Protein AF-0000000087531709 (afdb_homodimer)

Foldseek 3Di:
DAEEAEEQLFFAPPGQLVVSLVLLLVLLQLCVQLFHAAYAYEAAPPARTGNHNDRLVSQLVNCVSDPHHAYEYPAACQQLDQLLVLLLSVQVVCQVRPPRYAYEYELDCNDDPVVSCVSNVRDDTDSVCVLVSLLVNLCQQVLNDDPPDPCNPDHRDDDHPHTHQYEYEDAALVSLLSCQVSQHEYEYELLVPVPHQLVNLVSNQVNHDADPNHRHYAYEYEFEEQEDQFLVVQVLQCLQVLVLVLCVVVVHHNHRYDPVRSVPDDADPVSVVVSVVSCSRYYTGYLVRSVVVNVVVCVSNVHDYYHYYYRGNDSVSVSVRSSRNSVSVVRDD/DAEEAEEQLFFAPPGQLVVSLVLLLVLLQLCVQLFHAAYAYEAAPPARTGNHNDRLVSQLVNCVSDPHHAYEYPAACQQLDQLLVLLLSVQVVCQVRPPRYAYEYELDCNDDPVVSCVSNVRDDTDSVCVLVSLLVNLCQQVLNDDPPDPCNPDHRDDDHPHTHQYEYEDAALVSLLSCQVSQHEYEYELLVPVPHQLVNLVSNQVNHDADPNHRHYAYEYEFEEQEDQFLVVQVLQCLQVLVLVLCVVVVHHNHRYDPVRSVPDDADPVSVVVSVVSCSRYYTGYLVRSVVVNVVVCVSNVHDYYHYYYRGNDSVSVSVRSSRNSVSVVRDD

Nearest PDB structures (foldseek):
  8cbb-assembly1_A  TM=7.843E-01  e=2.264E-16  Enhygromyxa salina
  8cbb-assembly1_B  TM=7.988E-01  e=1.491E-15  Enhygromyxa salina
  1luc-assembly1_A  TM=7.601E-01  e=2.455E-15  Vibrio harveyi
  3fgc-assembly2_C  TM=7.951E-01  e=8.525E-14  Vibrio harveyi
  3fgc-assembly1_A  TM=7.631E-01  e=1.007E-13  Vibrio harveyi

Secondary structure (DSSP, 8-state):
-EEEEEE--B-BTT--HHHHHHHHHHHHHHHHHHT-SEEEE----S-SSB--S-HHHHHHHHHHT-SSSEEEEEEEEGGGS-HHHHHHHHHHHHHHSTT-EEEEEE----S-HHHHHHHTTT----GGGHHHHHHHHHHHHHT---TTSTTTT--PSSP-SS-PEEEEEESSHHHHHHHHHTT-EEEE-TTT-SSSHHHHHHHHHHH----SS-SS--EEEEEEEEE-SSHHHHHHHHHHHHHHHHHHHHTS--SBPPHHHHHHSPPPHHHHHHHHHHGGGEEEE-HHHHHHHHHHHHHHHT-SEEEEE---S-HHHHHHHHHHHHHHTT---/-EEEEEE--B-BTT--HHHHHHHHHHHHHHHHHHT-SEEEE----S-SSB--S-HHHHHHHHHHT-SSSEEEEEEEEGGGS-HHHHHHHHHHHHHHSTT-EEEEEE----S-HHHHHHHTTT----GGGHHHHHHHHHHHHHT---TTSTTTT--PSSP-SS-PEEEEEESSHHHHHHHHHTT-EEEEETTT-SSSHHHHHHHHHHH----SS-SS--EEEEEEEEE-SSHHHHHHHHHHHHHHHHHHHHTS--SBPPHHHHHHSPPPHHHHHHHHHHGGGEEEE-HHHHHHHHHHHHHHHT-SEEEEE---S-HHHHHHHHHHHHHHTT---

Radius of gyration: 25.82 Å; Cα contacts (8 Å, |Δi|>4): 1532; chains: 2; bounding box: 52×84×60 Å

Sequence (666 aa):
MKLSVLDQSPIPSGSDAHEALCNTKELAQHAEALGYSRFWVAEHHSTSGLAGTSPEILISHLATCTSRIRVGSGGVLLPQYSPYKVAENFKVLEALFPGRIDLGVGRSPGGGQTIRLALTDGVKKNLIEFPRLLADLQGFIDSNLPSGHPYASIKASPQTTFLPETWVLGLSTRGAKHAARNSAGFTYGHFINPTQGKDAAEAYIQNFLPSERLPSPAVNFCIFVVCAPTQDEADKLALSQDRWLLNVEKGTSTKLPSPDELFQQRLSEDDKKRIRENRARTIVGTPHTVKAKLEKLAEQYQADEALIITNIYDHEARMRSYTLLAEAFNLSSMKLSVLDQSPIPSGSDAHEALCNTKELAQHAEALGYSRFWVAEHHSTSGLAGTSPEILISHLATCTSRIRVGSGGVLLPQYSPYKVAENFKVLEALFPGRIDLGVGRSPGGGQTIRLALTDGVKKNLIEFPRLLADLQGFIDSNLPSGHPYASIKASPQTTFLPETWVLGLSTRGAKHAARNSAGFTYGHFINPTQGKDAAEAYIQNFLPSERLPSPAVNFCIFVVCAPTQDEADKLALSQDRWLLNVEKGTSTKLPSPDELFQQRLSEDDKKRIRENRARTIVGTPHTVKAKLEKLAEQYQADEALIITNIYDHEARMRSYTLLAEAFNLSS

Organism: NCBI:txid342944

Solvent-accessible surface area (backbone atoms only — not comparable to full-atom values): 32560 Å² total; per-residue (Å²): 119,46,45,27,37,42,45,56,29,59,17,34,58,96,59,46,34,40,58,18,48,51,49,42,46,51,47,49,45,50,38,36,63,41,28,34,56,35,44,23,28,22,51,43,56,63,45,86,8,38,33,30,51,43,30,67,36,51,33,31,37,44,50,67,70,43,89,73,49,26,29,21,28,62,28,44,45,49,56,62,54,22,37,47,47,54,33,20,45,45,30,39,50,20,28,77,40,68,78,28,38,37,43,20,30,27,72,56,70,61,55,56,68,66,53,41,27,40,45,41,61,65,48,88,67,58,67,84,45,40,64,59,45,51,50,49,24,51,19,40,65,68,70,61,50,54,86,86,42,91,61,46,88,61,54,54,26,25,72,53,94,47,74,56,50,45,30,28,52,24,74,35,44,69,45,21,38,54,18,9,68,63,39,30,26,34,31,34,38,31,54,79,49,64,82,40,47,44,62,12,37,50,40,18,62,75,49,47,41,67,37,93,90,29,68,61,86,45,40,32,34,34,34,35,43,35,39,28,93,37,54,68,56,9,53,59,50,39,47,24,33,44,50,27,55,51,26,50,74,70,67,52,68,42,31,27,41,39,75,70,55,60,72,68,53,84,73,51,75,65,51,51,51,50,43,58,59,54,42,68,26,40,44,69,13,22,40,70,55,43,50,54,52,51,51,51,50,25,60,57,36,66,26,56,33,40,28,37,28,64,69,44,46,53,61,67,57,44,54,46,20,53,50,44,46,29,59,65,64,64,46,63,101,120,46,44,27,37,41,45,55,29,57,17,33,58,94,60,44,35,40,57,19,49,50,48,43,47,51,48,49,44,49,38,36,64,41,30,36,55,36,43,24,27,22,49,45,57,62,43,86,8,36,33,31,53,41,30,67,36,50,32,31,36,44,50,66,70,44,88,74,48,25,28,21,27,62,28,44,46,49,56,60,55,21,36,46,47,54,31,20,46,48,29,38,49,19,29,76,39,68,77,29,38,38,43,20,30,27,72,56,70,62,54,57,70,66,54,41,26,38,46,40,61,67,48,88,68,57,67,84,46,40,64,60,45,51,51,49,22,52,19,40,66,69,70,60,51,54,85,87,41,91,62,46,88,61,54,54,25,26,73,52,94,48,73,58,49,45,28,30,51,23,74,35,44,68,46,20,37,52,18,9,68,64,39,28,26,35,31,34,36,29,52,79,50,65,80,40,47,44,60,12,36,50,40,17,62,77,50,47,40,67,39,92,92,28,69,60,87,48,39,33,34,32,33,34,43,36,41,27,94,38,53,67,56,9,54,58,50,39,47,24,33,45,50,26,54,52,25,52,74,70,68,51,68,43,31,26,41,40,75,69,55,60,72,70,52,84,72,49,73,65,52,51,51,51,43,57,59,53,43,69,25,40,45,71,14,21,41,68,55,41,51,53,52,52,51,52,49,24,61,58,36,67,26,56,34,40,28,38,29,63,69,43,47,53,61,68,58,43,53,48,19,54,50,45,46,30,59,65,64,64,44,63,101

pLDDT: mean 96.23, std 3.52, range [77.81, 98.94]

Structure (mmCIF, N/CA/C/O backbone):
data_AF-0000000087531709-model_v1
#
loop_
_entity.id
_entity.type
_entity.pdbx_description
1 polymer 'Luciferase family oxidoreductase group 1'
#
loop_
_atom_site.group_PDB
_atom_site.id
_atom_site.type_symbol
_atom_site.label_atom_id
_atom_site.label_alt_id
_atom_site.label_comp_id
_atom_site.label_asym_id
_atom_site.label_entity_id
_atom_site.label_seq_id
_atom_site.pdbx_PDB_ins_code
_atom_site.Cartn_x
_atom_site.Cartn_y
_atom_site.Cartn_z
_atom_site.occupancy
_atom_site.B_iso_or_equiv
_atom_site.auth_seq_id
_atom_site.auth_comp_id
_atom_site.auth_asym_id
_atom_site.auth_atom_id
_atom_site.pdbx_PDB_model_num
ATOM 1 N N . MET A 1 1 ? 20.75 -23.391 -10.016 1 93.81 1 MET A N 1
ATOM 2 C CA . MET A 1 1 ? 19.469 -22.75 -10.266 1 93.81 1 MET A CA 1
ATOM 3 C C . MET A 1 1 ? 18.922 -22.094 -8.992 1 93.81 1 MET A C 1
ATOM 5 O O . MET A 1 1 ? 19.062 -22.656 -7.898 1 93.81 1 MET A O 1
ATOM 9 N N . LYS A 1 2 ? 18.375 -20.906 -9.125 1 97.44 2 LYS A N 1
ATOM 10 C CA . LYS A 1 2 ? 17.781 -20.219 -7.996 1 97.44 2 LYS A CA 1
ATOM 11 C C . LYS A 1 2 ? 16.328 -20.625 -7.801 1 97.44 2 LYS A C 1
ATOM 13 O O . LYS A 1 2 ? 15.648 -21.016 -8.758 1 97.44 2 LYS A O 1
ATOM 18 N N . LEU A 1 3 ? 15.922 -20.594 -6.57 1 98.88 3 LEU A N 1
ATOM 19 C CA . LEU A 1 3 ? 14.516 -20.812 -6.246 1 98.88 3 LEU A CA 1
ATOM 20 C C . LEU A 1 3 ? 13.922 -19.594 -5.547 1 98.88 3 LEU A C 1
ATOM 22 O O . LEU A 1 3 ? 14.594 -18.953 -4.734 1 98.88 3 LEU A O 1
ATOM 26 N N . SER A 1 4 ? 12.75 -19.344 -5.879 1 98.88 4 SER A N 1
ATOM 27 C CA . SER A 1 4 ? 11.961 -18.266 -5.297 1 98.88 4 SER A CA 1
ATOM 28 C C . SER A 1 4 ? 10.531 -18.703 -5.023 1 98.88 4 SER A C 1
ATOM 30 O O . SER A 1 4 ? 10.141 -19.812 -5.383 1 98.88 4 SER A O 1
ATOM 32 N N . VAL A 1 5 ? 9.797 -17.891 -4.316 1 98.94 5 VAL A N 1
ATOM 33 C CA . VAL A 1 5 ? 8.438 -18.25 -3.904 1 98.94 5 VAL A CA 1
ATOM 34 C C . VAL A 1 5 ? 7.449 -17.234 -4.48 1 98.94 5 VAL A C 1
ATOM 36 O O . VAL A 1 5 ? 7.707 -16.031 -4.473 1 98.94 5 VAL A O 1
ATOM 39 N N . LEU A 1 6 ? 6.379 -17.656 -5.043 1 98.88 6 LEU A N 1
ATOM 40 C CA . LEU A 1 6 ? 5.18 -16.859 -5.258 1 98.88 6 LEU A CA 1
ATOM 41 C C . LEU A 1 6 ? 4.043 -17.328 -4.359 1 98.88 6 LEU A C 1
ATOM 43 O O . LEU A 1 6 ? 3.523 -18.438 -4.535 1 98.88 6 LEU A O 1
ATOM 47 N N . ASP A 1 7 ? 3.703 -16.516 -3.443 1 98.88 7 ASP A N 1
ATOM 48 C CA . ASP A 1 7 ? 2.637 -16.859 -2.51 1 98.88 7 ASP A CA 1
ATOM 49 C C . ASP A 1 7 ? 1.35 -16.109 -2.842 1 98.88 7 ASP A C 1
ATOM 51 O O . ASP A 1 7 ? 1.354 -14.883 -2.953 1 98.88 7 ASP A O 1
ATOM 55 N N . GLN A 1 8 ? 0.282 -16.828 -2.924 1 98.19 8 GLN A N 1
ATOM 56 C CA . GLN A 1 8 ? -1.004 -16.219 -3.258 1 98.19 8 GLN A CA 1
ATOM 57 C C . GLN A 1 8 ? -1.849 -16 -2.006 1 98.19 8 GLN A C 1
ATOM 59 O O . GLN A 1 8 ? -3.025 -15.641 -2.1 1 98.19 8 GLN A O 1
ATOM 64 N N . SER A 1 9 ? -1.312 -16.25 -0.839 1 98.44 9 SER A N 1
ATOM 65 C CA . SER A 1 9 ? -1.955 -16.078 0.46 1 98.44 9 SER A CA 1
ATOM 66 C C . SER A 1 9 ? -3.264 -16.844 0.536 1 98.44 9 SER A C 1
ATOM 68 O O . SER A 1 9 ? -4.312 -16.281 0.852 1 98.44 9 SER A O 1
ATOM 70 N N . PRO A 1 10 ? -3.209 -18.156 0.318 1 98.31 10 PRO A N 1
ATOM 71 C CA . PRO A 1 10 ? -4.434 -18.953 0.289 1 98.31 10 PRO A CA 1
ATOM 72 C C . PRO A 1 10 ? -5.059 -19.125 1.671 1 98.31 10 PRO A C 1
ATOM 74 O O . PRO A 1 10 ? -4.34 -19.25 2.666 1 98.31 10 PRO A O 1
ATOM 77 N N . ILE A 1 11 ? -6.34 -19.125 1.705 1 98.19 11 ILE A N 1
ATOM 78 C CA . ILE A 1 11 ? -7.082 -19.328 2.945 1 98.19 11 ILE A CA 1
ATOM 79 C C . ILE A 1 11 ? -7.59 -20.766 3.018 1 98.19 11 ILE A C 1
ATOM 81 O O . ILE A 1 11 ? -8.477 -21.156 2.254 1 98.19 11 ILE A O 1
ATOM 85 N N . PRO A 1 12 ? -7.027 -21.594 3.889 1 97.94 12 PRO A N 1
ATOM 86 C CA . PRO A 1 12 ? -7.578 -22.938 4.07 1 97.94 12 PRO A CA 1
ATOM 87 C C . PRO A 1 12 ? -9 -22.922 4.633 1 97.94 12 PRO A C 1
ATOM 89 O O . PRO A 1 12 ? -9.367 -22 5.363 1 97.94 12 PRO A O 1
ATOM 92 N N . SER A 1 13 ? -9.766 -23.969 4.258 1 96.19 13 SER A N 1
ATOM 93 C CA . SER A 1 13 ? -11.07 -24.125 4.879 1 96.19 13 SER A CA 1
ATOM 94 C C . SER A 1 13 ? -10.969 -24.125 6.398 1 96.19 13 SER A C 1
ATOM 96 O O . SER A 1 13 ? -10.062 -24.734 6.965 1 96.19 13 SER A O 1
ATOM 98 N N . GLY A 1 14 ? -11.891 -23.359 7.023 1 95.56 14 GLY A N 1
ATOM 99 C CA . GLY A 1 14 ? -11.898 -23.281 8.477 1 95.56 14 GLY A CA 1
ATOM 100 C C . GLY A 1 14 ? -11 -22.172 9.016 1 95.56 14 GLY A C 1
ATOM 101 O O . GLY A 1 14 ? -10.961 -21.938 10.227 1 95.56 14 GLY A O 1
ATOM 102 N N . SER A 1 15 ? -10.297 -21.531 8.219 1 96.69 15 SER A N 1
ATOM 103 C CA . SER A 1 15 ? -9.422 -20.422 8.609 1 96.69 15 SER A CA 1
ATOM 104 C C . SER A 1 15 ? -9.906 -19.094 8.031 1 96.69 15 SER A C 1
ATOM 106 O O . SER A 1 15 ? -10.992 -19.031 7.465 1 96.69 15 SER A O 1
ATOM 108 N N . ASP A 1 16 ? -9.164 -17.969 8.281 1 97.19 16 ASP A N 1
ATOM 109 C CA . ASP A 1 16 ? -9.57 -16.656 7.809 1 97.19 16 ASP A CA 1
ATOM 110 C C . ASP A 1 16 ? -8.391 -15.898 7.199 1 97.19 16 ASP A C 1
ATOM 112 O O . ASP A 1 16 ? -7.293 -16.438 7.082 1 97.19 16 ASP A O 1
ATOM 116 N N . ALA A 1 17 ? -8.688 -14.734 6.746 1 97.94 17 ALA A N 1
ATOM 117 C CA . ALA A 1 17 ? -7.691 -13.938 6.027 1 97.94 17 ALA A CA 1
ATOM 118 C C . ALA A 1 17 ? -6.52 -13.578 6.934 1 97.94 17 ALA A C 1
ATOM 120 O O . ALA A 1 17 ? -5.367 -13.547 6.492 1 97.94 17 ALA A O 1
ATOM 121 N N . HIS A 1 18 ? -6.809 -13.25 8.18 1 98.44 18 HIS A N 1
ATOM 122 C CA . HIS A 1 18 ? -5.742 -12.906 9.117 1 98.44 18 HIS A CA 1
ATOM 123 C C . HIS A 1 18 ? -4.75 -14.055 9.266 1 98.44 18 HIS A C 1
ATOM 125 O O . HIS A 1 18 ? -3.539 -13.852 9.156 1 98.44 18 HIS A O 1
ATOM 131 N N . GLU A 1 19 ? -5.258 -15.219 9.492 1 98.31 19 GLU A N 1
ATOM 132 C CA . GLU A 1 19 ? -4.398 -16.391 9.641 1 98.31 19 GLU A CA 1
ATOM 133 C C . GLU A 1 19 ? -3.621 -16.672 8.359 1 98.31 19 GLU A C 1
ATOM 135 O O . GLU A 1 19 ? -2.447 -17.047 8.406 1 98.31 19 GLU A O 1
ATOM 140 N N . ALA A 1 20 ? -4.32 -16.578 7.223 1 98.56 20 ALA A N 1
ATOM 141 C CA . ALA A 1 20 ? -3.662 -16.781 5.941 1 98.56 20 ALA A CA 1
ATOM 142 C C . ALA A 1 20 ? -2.48 -15.836 5.762 1 98.56 20 ALA A C 1
ATOM 144 O O . ALA A 1 20 ? -1.424 -16.234 5.266 1 98.56 20 ALA A O 1
ATOM 145 N N . LEU A 1 21 ? -2.643 -14.594 6.16 1 98.75 21 LEU A N 1
ATOM 146 C CA . LEU A 1 21 ? -1.582 -13.602 6.008 1 98.75 21 LEU A CA 1
ATOM 147 C C . LEU A 1 21 ? -0.462 -13.844 7.012 1 98.75 21 LEU A C 1
ATOM 149 O O . LEU A 1 21 ? 0.709 -13.602 6.715 1 98.75 21 LEU A O 1
ATOM 153 N N . CYS A 1 22 ? -0.786 -14.336 8.195 1 98.69 22 CYS A N 1
ATOM 154 C CA . CYS A 1 22 ? 0.244 -14.789 9.125 1 98.69 22 CYS A CA 1
ATOM 155 C C . CYS A 1 22 ? 1.071 -15.914 8.523 1 98.69 22 CYS A C 1
ATOM 157 O O . CYS A 1 22 ? 2.297 -15.93 8.648 1 98.69 22 CYS A O 1
ATOM 159 N N . ASN A 1 23 ? 0.386 -16.844 7.871 1 98.81 23 ASN A N 1
ATOM 160 C CA . ASN A 1 23 ? 1.083 -17.938 7.195 1 98.81 23 ASN A CA 1
ATOM 161 C C . ASN A 1 23 ? 2.008 -17.422 6.102 1 98.81 23 ASN A C 1
ATOM 163 O O . ASN A 1 23 ? 3.109 -17.938 5.91 1 98.81 23 ASN A O 1
ATOM 167 N N . THR A 1 24 ? 1.552 -16.438 5.371 1 98.94 24 THR A N 1
ATOM 168 C CA . THR A 1 24 ? 2.369 -15.82 4.332 1 98.94 24 THR A CA 1
ATOM 169 C C . THR A 1 24 ? 3.643 -15.227 4.926 1 98.94 24 THR A C 1
ATOM 171 O O . THR A 1 24 ? 4.734 -15.422 4.387 1 98.94 24 THR A O 1
ATOM 174 N N . LYS A 1 25 ? 3.475 -14.484 6.008 1 98.94 25 LYS A N 1
ATOM 175 C CA . LYS A 1 25 ? 4.625 -13.922 6.707 1 98.94 25 LYS A CA 1
ATOM 176 C C . LYS A 1 25 ? 5.594 -15.016 7.148 1 98.94 25 LYS A C 1
ATOM 178 O O . LYS A 1 25 ? 6.801 -14.906 6.93 1 98.94 25 LYS A O 1
ATOM 183 N N . GLU A 1 26 ? 5.074 -16.031 7.762 1 98.94 26 GLU A N 1
ATOM 184 C CA . GLU A 1 26 ? 5.898 -17.141 8.227 1 98.94 26 GLU A CA 1
ATOM 185 C C . GLU A 1 26 ? 6.645 -17.797 7.066 1 98.94 26 GLU A C 1
ATOM 187 O O . GLU A 1 26 ? 7.824 -18.141 7.195 1 98.94 26 GLU A O 1
ATOM 192 N N . LEU A 1 27 ? 5.945 -17.969 5.98 1 98.94 27 LEU A N 1
ATOM 193 C CA . LEU A 1 27 ? 6.566 -18.578 4.809 1 98.94 27 LEU A CA 1
ATOM 194 C C . LEU A 1 27 ? 7.684 -17.703 4.27 1 98.94 27 LEU A C 1
ATOM 196 O O . LEU A 1 27 ? 8.719 -18.203 3.816 1 98.94 27 LEU A O 1
ATOM 200 N N . ALA A 1 28 ? 7.477 -16.406 4.254 1 98.94 28 ALA A N 1
ATOM 201 C CA . ALA A 1 28 ? 8.508 -15.484 3.787 1 98.94 28 ALA A CA 1
ATOM 202 C C . ALA A 1 28 ? 9.766 -15.594 4.645 1 98.94 28 ALA A C 1
ATOM 204 O O . ALA A 1 28 ? 10.883 -15.656 4.117 1 98.94 28 ALA A O 1
ATOM 205 N N . GLN A 1 29 ? 9.578 -15.57 5.945 1 98.88 29 GLN A N 1
ATOM 206 C CA . GLN A 1 29 ? 10.703 -15.695 6.863 1 98.88 29 GLN A CA 1
ATOM 207 C C . GLN A 1 29 ? 11.406 -17.047 6.703 1 98.88 29 GLN A C 1
ATOM 209 O O . GLN A 1 29 ? 12.633 -17.109 6.73 1 98.88 29 GLN A O 1
ATOM 214 N N . HIS A 1 30 ? 10.578 -18.094 6.555 1 98.88 30 HIS A N 1
ATOM 215 C CA . HIS A 1 30 ? 11.102 -19.438 6.34 1 98.88 30 HIS A CA 1
ATOM 216 C C . HIS A 1 30 ? 11.922 -19.5 5.055 1 98.88 30 HIS A C 1
ATOM 218 O O . HIS A 1 30 ? 13.031 -20.047 5.047 1 98.88 30 HIS A O 1
ATOM 224 N N . ALA A 1 31 ? 11.367 -18.969 3.982 1 98.88 31 ALA A N 1
ATOM 225 C CA . ALA A 1 31 ? 12.047 -18.953 2.689 1 98.88 31 ALA A CA 1
ATOM 226 C C . ALA A 1 31 ? 13.375 -18.203 2.775 1 98.88 31 ALA A C 1
ATOM 228 O O . ALA A 1 31 ? 14.383 -18.641 2.227 1 98.88 31 ALA A O 1
ATOM 229 N N . GLU A 1 32 ? 13.375 -17.062 3.447 1 98.75 32 GLU A N 1
ATOM 230 C CA . GLU A 1 32 ? 14.617 -16.312 3.631 1 98.75 32 GLU A CA 1
ATOM 231 C C . GLU A 1 32 ? 15.664 -17.141 4.359 1 98.75 32 GLU A C 1
ATOM 233 O O . GLU A 1 32 ? 16.828 -17.188 3.949 1 98.75 32 GLU A O 1
ATOM 238 N N . ALA A 1 33 ? 15.242 -17.75 5.434 1 98.62 33 ALA A N 1
ATOM 239 C CA . ALA A 1 33 ? 16.156 -18.562 6.242 1 98.62 33 ALA A CA 1
ATOM 240 C C . ALA A 1 33 ? 16.75 -19.703 5.43 1 98.62 33 ALA A C 1
ATOM 242 O O . ALA A 1 33 ? 17.891 -20.109 5.664 1 98.62 33 ALA A O 1
ATOM 243 N N . LEU A 1 34 ? 15.977 -20.219 4.461 1 98.69 34 LEU A N 1
ATOM 244 C CA . LEU A 1 34 ? 16.391 -21.359 3.666 1 98.69 34 LEU A CA 1
ATOM 245 C C . LEU A 1 34 ? 17.281 -20.922 2.5 1 98.69 34 LEU A C 1
ATOM 247 O O . LEU A 1 34 ? 17.906 -21.766 1.855 1 98.69 34 LEU A O 1
ATOM 251 N N . GLY A 1 35 ? 17.281 -19.625 2.166 1 98.56 35 GLY A N 1
ATOM 252 C CA . GLY A 1 35 ? 18.172 -19.141 1.118 1 98.56 35 GLY A CA 1
ATOM 253 C C . GLY A 1 35 ? 17.453 -18.922 -0.206 1 98.56 35 GLY A C 1
ATOM 254 O O . GLY A 1 35 ? 18.094 -18.844 -1.255 1 98.56 35 GLY A O 1
ATOM 255 N N . TYR A 1 36 ? 16.141 -18.875 -0.202 1 98.81 36 TYR A N 1
ATOM 256 C CA . TYR A 1 36 ? 15.414 -18.531 -1.415 1 98.81 36 TYR A CA 1
ATOM 257 C C . TYR A 1 36 ? 15.758 -17.125 -1.876 1 98.81 36 TYR A C 1
ATOM 259 O O . TYR A 1 36 ? 16.109 -16.266 -1.062 1 98.81 36 TYR A O 1
ATOM 267 N N . SER A 1 37 ? 15.609 -16.875 -3.16 1 98.38 37 SER A N 1
ATOM 268 C CA . SER A 1 37 ? 16.141 -15.641 -3.758 1 98.38 37 SER A CA 1
ATOM 269 C C . SER A 1 37 ? 15.125 -14.508 -3.652 1 98.38 37 SER A C 1
ATOM 271 O O . SER A 1 37 ? 15.5 -13.352 -3.449 1 98.38 37 SER A O 1
ATOM 273 N N . ARG A 1 38 ? 13.852 -14.82 -3.912 1 98.62 38 ARG A N 1
ATOM 274 C CA . ARG A 1 38 ? 12.789 -13.82 -3.893 1 98.62 38 ARG A CA 1
ATOM 275 C C . ARG A 1 38 ? 11.508 -14.398 -3.307 1 98.62 38 ARG A C 1
ATOM 277 O O . ARG A 1 38 ? 11.305 -15.609 -3.324 1 98.62 38 ARG A O 1
ATOM 284 N N . PHE A 1 39 ? 10.734 -13.539 -2.762 1 98.94 39 PHE A N 1
ATOM 285 C CA . PHE A 1 39 ? 9.398 -13.836 -2.275 1 98.94 39 PHE A CA 1
ATOM 286 C C . PHE A 1 39 ? 8.375 -12.867 -2.859 1 98.94 39 PHE A C 1
ATOM 288 O O . PHE A 1 39 ? 8.328 -11.695 -2.459 1 98.94 39 PHE A O 1
ATOM 295 N N . TRP A 1 40 ? 7.543 -13.383 -3.762 1 98.94 40 TRP A N 1
ATOM 296 C CA . TRP A 1 40 ? 6.547 -12.555 -4.43 1 98.94 40 TRP A CA 1
ATOM 297 C C . TRP A 1 40 ? 5.145 -12.859 -3.916 1 98.94 40 TRP A C 1
ATOM 299 O O . TRP A 1 40 ? 4.879 -13.977 -3.449 1 98.94 40 TRP A O 1
ATOM 309 N N . VAL A 1 41 ? 4.289 -11.844 -3.957 1 98.88 41 VAL A N 1
ATOM 310 C CA . VAL A 1 41 ? 2.887 -12.016 -3.598 1 98.88 41 VAL A CA 1
ATOM 311 C C . VAL A 1 41 ? 1.998 -11.602 -4.766 1 98.88 41 VAL A C 1
ATOM 313 O O . VAL A 1 41 ? 2.395 -10.773 -5.59 1 98.88 41 VAL A O 1
ATOM 316 N N . ALA A 1 42 ? 0.815 -12.18 -4.789 1 97.62 42 ALA A N 1
ATOM 317 C CA . ALA A 1 42 ? -0.08 -12.031 -5.934 1 97.62 42 ALA A CA 1
ATOM 318 C C . ALA A 1 42 ? -1.211 -11.055 -5.617 1 97.62 42 ALA A C 1
ATOM 320 O O . ALA A 1 42 ? -1.298 -10.531 -4.5 1 97.62 42 ALA A O 1
ATOM 321 N N . GLU A 1 43 ? -1.982 -10.758 -6.625 1 97.56 43 GLU A N 1
ATOM 322 C CA . GLU A 1 43 ? -3.154 -9.891 -6.539 1 97.56 43 GLU A CA 1
ATOM 323 C C . GLU A 1 43 ? -4.406 -10.602 -7.051 1 97.56 43 GLU A C 1
ATOM 325 O O . GLU A 1 43 ? -4.492 -10.945 -8.234 1 97.56 43 GLU A O 1
ATOM 330 N N . HIS A 1 44 ? -5.363 -10.82 -6.16 1 95.88 44 HIS A N 1
ATOM 331 C CA . HIS A 1 44 ? -6.641 -11.422 -6.52 1 95.88 44 HIS A CA 1
ATOM 332 C C . HIS A 1 44 ? -7.805 -10.664 -5.891 1 95.88 44 HIS A C 1
ATOM 334 O O . HIS A 1 44 ? -7.746 -10.289 -4.715 1 95.88 44 HIS A O 1
ATOM 340 N N . HIS A 1 45 ? -8.828 -10.469 -6.656 1 95.44 45 HIS A N 1
ATOM 341 C CA . HIS A 1 45 ? -9.961 -9.672 -6.195 1 95.44 45 HIS A CA 1
ATOM 342 C C . HIS A 1 45 ? -11.227 -10.516 -6.109 1 95.44 45 HIS A C 1
ATOM 344 O O . HIS A 1 45 ? -11.406 -11.461 -6.883 1 95.44 45 HIS A O 1
ATOM 350 N N . SER A 1 46 ? -12.078 -10.086 -5.125 1 91.25 46 SER A N 1
ATOM 351 C CA . SER A 1 46 ? -13.422 -10.625 -4.961 1 91.25 46 SER A CA 1
ATOM 352 C C . SER A 1 46 ? -13.414 -12.148 -4.957 1 91.25 46 SER A C 1
ATOM 354 O O . SER A 1 46 ? -14.203 -12.789 -5.66 1 91.25 46 SER A O 1
ATOM 356 N N . THR A 1 47 ? -12.461 -12.75 -4.297 1 88.81 47 THR A N 1
ATOM 357 C CA . THR A 1 47 ? -12.406 -14.195 -4.07 1 88.81 47 THR A CA 1
ATOM 358 C C . THR A 1 47 ? -12.43 -14.508 -2.574 1 88.81 47 THR A C 1
ATOM 360 O O . THR A 1 47 ? -11.969 -13.703 -1.762 1 88.81 47 THR A O 1
ATOM 363 N N . SER A 1 48 ? -12.93 -15.602 -2.256 1 88.31 48 SER A N 1
ATOM 364 C CA . SER A 1 48 ? -13.07 -15.945 -0.846 1 88.31 48 SER A CA 1
ATOM 365 C C . SER A 1 48 ? -11.859 -16.719 -0.337 1 88.31 48 SER A C 1
ATOM 367 O O . SER A 1 48 ? -11.656 -16.828 0.873 1 88.31 48 SER A O 1
ATOM 369 N N . GLY A 1 49 ? -11.078 -17.188 -1.239 1 94.69 49 GLY A N 1
ATOM 370 C CA . GLY A 1 49 ? -10.055 -18.141 -0.803 1 94.69 49 GLY A CA 1
ATOM 371 C C . GLY A 1 49 ? -8.648 -17.578 -0.895 1 94.69 49 GLY A C 1
ATOM 372 O O . GLY A 1 49 ? -7.684 -18.266 -0.554 1 94.69 49 GLY A O 1
ATOM 373 N N . LEU A 1 50 ? -8.406 -16.391 -1.384 1 96.25 50 LEU A N 1
ATOM 374 C CA . LEU A 1 50 ? -7.109 -15.742 -1.448 1 96.25 50 LEU A CA 1
ATOM 375 C C . LEU A 1 50 ? -7.152 -14.383 -0.758 1 96.25 50 LEU A C 1
ATOM 377 O O . LEU A 1 50 ? -7.969 -13.523 -1.111 1 96.25 50 LEU A O 1
ATOM 381 N N . ALA A 1 51 ? 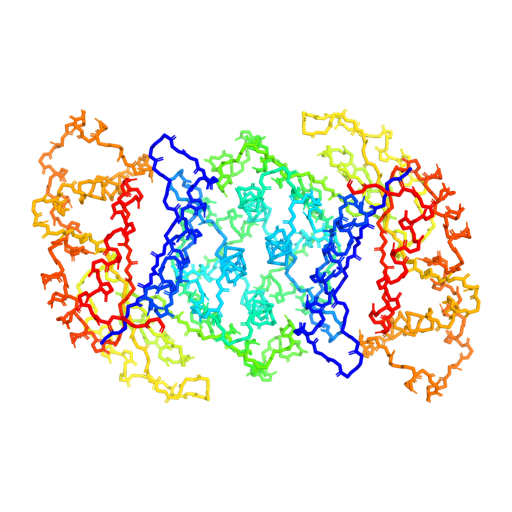-6.281 -14.133 0.133 1 97 51 ALA A N 1
ATOM 382 C CA . ALA A 1 51 ? -6.387 -13 1.052 1 97 51 ALA A CA 1
ATOM 383 C C . ALA A 1 51 ? -5.699 -11.758 0.478 1 97 51 ALA A C 1
ATOM 385 O O . ALA A 1 51 ? -5.898 -10.648 0.973 1 97 51 ALA A O 1
ATOM 386 N N . GLY A 1 52 ? -4.922 -11.984 -0.555 1 96.94 52 GLY A N 1
ATOM 387 C CA . GLY A 1 52 ? -4.086 -10.891 -1.029 1 96.94 52 GLY A CA 1
ATOM 388 C C . GLY A 1 52 ? -4.695 -10.141 -2.197 1 96.94 52 GLY A C 1
ATOM 389 O O . GLY A 1 52 ? -4.621 -10.586 -3.342 1 96.94 52 GLY A O 1
ATOM 390 N N . THR A 1 53 ? -5.238 -8.906 -1.954 1 97.56 53 THR A N 1
ATOM 391 C CA . THR A 1 53 ? -5.777 -8.062 -3.016 1 97.56 53 THR A CA 1
ATOM 392 C C . THR A 1 53 ? -4.828 -6.91 -3.332 1 97.56 53 THR A C 1
ATOM 394 O O . THR A 1 53 ? -4.98 -6.238 -4.352 1 97.56 53 THR A O 1
ATOM 397 N N . SER A 1 54 ? -3.875 -6.668 -2.461 1 98.25 54 SER A N 1
ATOM 398 C CA . SER A 1 54 ? -2.998 -5.504 -2.541 1 98.25 54 SER A CA 1
ATOM 399 C C . SER A 1 54 ? -1.538 -5.898 -2.34 1 98.25 54 SER A C 1
ATOM 401 O O . SER A 1 54 ? -0.982 -5.711 -1.255 1 98.25 54 SER A O 1
ATOM 403 N N . PRO A 1 55 ? -0.861 -6.297 -3.359 1 98.56 55 PRO A N 1
ATOM 404 C CA . PRO A 1 55 ? 0.51 -6.789 -3.203 1 98.56 55 PRO A CA 1
ATOM 405 C C . PRO A 1 55 ? 1.449 -5.742 -2.611 1 98.56 55 PRO A C 1
ATOM 407 O O . PRO A 1 55 ? 2.346 -6.078 -1.834 1 98.56 55 PRO A O 1
ATOM 410 N N . GLU A 1 56 ? 1.26 -4.414 -2.977 1 98.69 56 GLU A N 1
ATOM 411 C CA . GLU A 1 56 ? 2.156 -3.373 -2.482 1 98.69 56 GLU A CA 1
ATOM 412 C C . GLU A 1 56 ? 2.125 -3.295 -0.959 1 98.69 56 GLU A C 1
ATOM 414 O O . GLU A 1 56 ? 3.158 -3.094 -0.321 1 98.69 56 GLU A O 1
ATOM 419 N N . ILE A 1 57 ? 0.942 -3.459 -0.388 1 98.88 57 ILE A N 1
ATOM 420 C CA . ILE A 1 57 ? 0.77 -3.42 1.061 1 98.88 57 ILE A CA 1
ATOM 421 C C . ILE A 1 57 ? 1.428 -4.645 1.692 1 98.88 57 ILE A C 1
ATOM 423 O O . ILE A 1 57 ? 2.123 -4.531 2.703 1 98.88 57 ILE A O 1
ATOM 427 N N . LEU A 1 58 ? 1.271 -5.809 1.1 1 98.94 58 LEU A N 1
ATOM 428 C CA . LEU A 1 58 ? 1.866 -7.039 1.612 1 98.94 58 LEU A CA 1
ATOM 429 C C . LEU A 1 58 ? 3.387 -6.996 1.495 1 98.94 58 LEU A C 1
ATOM 431 O O . LEU A 1 58 ? 4.094 -7.461 2.393 1 98.94 58 LEU A O 1
ATOM 435 N N . ILE A 1 59 ? 3.873 -6.492 0.365 1 98.94 59 ILE A N 1
ATOM 436 C CA . ILE A 1 59 ? 5.312 -6.355 0.177 1 98.94 59 ILE A CA 1
ATOM 437 C C . ILE A 1 59 ? 5.906 -5.527 1.317 1 98.94 59 ILE A C 1
ATOM 439 O O . ILE A 1 59 ? 6.93 -5.902 1.893 1 98.94 59 ILE A O 1
ATOM 443 N N . SER A 1 60 ? 5.258 -4.383 1.619 1 98.94 60 SER A N 1
ATOM 444 C CA . SER A 1 60 ? 5.734 -3.525 2.699 1 98.94 60 SER A CA 1
ATOM 445 C C . SER A 1 60 ? 5.824 -4.293 4.016 1 98.94 60 SER A C 1
ATOM 447 O O . SER A 1 60 ? 6.832 -4.211 4.719 1 98.94 60 SER A O 1
ATOM 449 N N . HIS A 1 61 ? 4.805 -5.066 4.371 1 98.94 61 HIS A N 1
ATOM 450 C CA . HIS A 1 61 ? 4.762 -5.863 5.59 1 98.94 61 HIS A CA 1
ATOM 451 C C . HIS A 1 61 ? 5.855 -6.93 5.59 1 98.94 61 HIS A C 1
ATOM 453 O O . HIS A 1 61 ? 6.609 -7.047 6.559 1 98.94 61 HIS A O 1
ATOM 459 N N . LEU A 1 62 ? 5.961 -7.641 4.492 1 98.94 62 LEU A N 1
ATOM 460 C CA . LEU A 1 62 ? 6.875 -8.773 4.406 1 98.94 62 LEU A CA 1
ATOM 461 C C . LEU A 1 62 ? 8.32 -8.305 4.367 1 98.94 62 LEU A C 1
ATOM 463 O O . LEU A 1 62 ? 9.195 -8.922 4.98 1 98.94 62 LEU A O 1
ATOM 467 N N . ALA A 1 63 ? 8.57 -7.23 3.617 1 98.94 63 ALA A N 1
ATOM 468 C CA . ALA A 1 63 ? 9.93 -6.684 3.58 1 98.94 63 ALA A CA 1
ATOM 469 C C . ALA A 1 63 ? 10.344 -6.168 4.953 1 98.94 63 ALA A C 1
ATOM 471 O O . ALA A 1 63 ? 11.531 -6.219 5.309 1 98.94 63 ALA A O 1
ATOM 472 N N . THR A 1 64 ? 9.383 -5.629 5.727 1 98.88 64 THR A N 1
ATOM 473 C CA . THR A 1 64 ? 9.656 -5.199 7.094 1 98.88 64 THR A CA 1
ATOM 474 C C . THR A 1 64 ? 10.016 -6.395 7.973 1 98.88 64 THR A C 1
ATOM 476 O O . THR A 1 64 ? 10.852 -6.277 8.875 1 98.88 64 THR A O 1
ATOM 479 N N . CYS A 1 65 ? 9.43 -7.57 7.711 1 98.81 65 CYS A N 1
ATOM 480 C CA . CYS A 1 65 ? 9.57 -8.758 8.555 1 98.81 65 CYS A CA 1
ATOM 481 C C . CYS A 1 65 ? 10.758 -9.602 8.117 1 98.81 65 CYS A C 1
ATOM 483 O O . CYS A 1 65 ? 11.023 -10.656 8.695 1 98.81 65 CYS A O 1
ATOM 485 N N . THR A 1 66 ? 11.414 -9.242 7.031 1 98.75 66 THR A N 1
ATOM 486 C CA . THR A 1 66 ? 12.594 -9.93 6.516 1 98.75 66 THR A CA 1
ATOM 487 C C . THR A 1 66 ? 13.758 -8.961 6.348 1 98.75 66 THR A C 1
ATOM 489 O O . THR A 1 66 ? 13.594 -7.75 6.539 1 98.75 66 THR A O 1
ATOM 492 N N . SER A 1 67 ? 14.945 -9.461 5.98 1 97.56 67 SER A N 1
ATOM 493 C CA . SER A 1 67 ? 16.109 -8.57 6.02 1 97.56 67 SER A CA 1
ATOM 494 C C . SER A 1 67 ? 16.922 -8.664 4.734 1 97.56 67 SER A C 1
ATOM 496 O O . SER A 1 67 ? 17.656 -7.742 4.391 1 97.56 67 SER A O 1
ATOM 498 N N . ARG A 1 68 ? 16.812 -9.781 3.984 1 97.19 68 ARG A N 1
ATOM 499 C CA . ARG A 1 68 ? 17.734 -9.992 2.875 1 97.19 68 ARG A CA 1
ATOM 500 C C . ARG A 1 68 ? 16.984 -10.398 1.609 1 97.19 68 ARG A C 1
ATOM 502 O O . ARG A 1 68 ? 17.344 -9.969 0.509 1 97.19 68 ARG A O 1
ATOM 509 N N . ILE A 1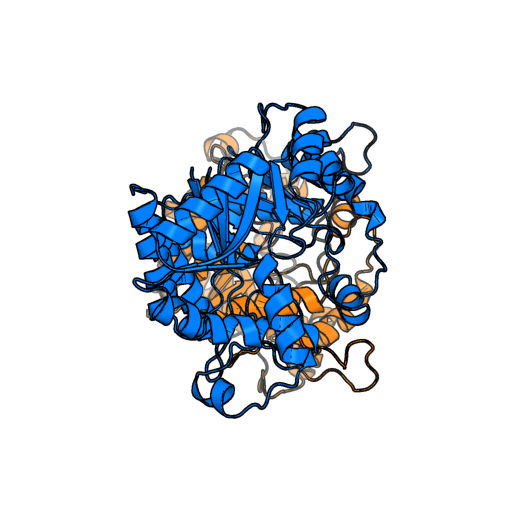 69 ? 16 -11.25 1.734 1 98.62 69 ILE A N 1
ATOM 510 C CA . ILE A 1 69 ? 15.281 -11.789 0.587 1 98.62 69 ILE A CA 1
ATOM 511 C C . ILE A 1 69 ? 14.625 -10.656 -0.196 1 98.62 69 ILE A C 1
ATOM 513 O O . ILE A 1 69 ? 14.109 -9.703 0.394 1 98.62 69 ILE A O 1
ATOM 517 N N . ARG A 1 70 ? 14.719 -10.656 -1.516 1 98.62 70 ARG A N 1
ATOM 518 C CA . ARG A 1 70 ? 13.977 -9.688 -2.318 1 98.62 70 ARG A CA 1
ATOM 519 C C . ARG A 1 70 ? 12.477 -9.953 -2.24 1 98.62 70 ARG A C 1
ATOM 521 O O . ARG A 1 70 ? 12.047 -11.102 -2.244 1 98.62 70 ARG A O 1
ATOM 528 N N . VAL A 1 71 ? 11.727 -8.953 -2.084 1 98.94 71 VAL A N 1
ATOM 529 C CA . VAL A 1 71 ? 10.273 -9.07 -1.976 1 98.94 71 VAL A CA 1
ATOM 530 C C . VAL A 1 71 ? 9.609 -8.305 -3.117 1 98.94 71 VAL A C 1
ATOM 532 O O . VAL A 1 71 ? 10.062 -7.227 -3.502 1 98.94 71 VAL A O 1
ATOM 535 N N . GLY A 1 72 ? 8.562 -8.883 -3.711 1 98.81 72 GLY A N 1
ATOM 536 C CA . GLY A 1 72 ? 7.969 -8.211 -4.852 1 98.81 72 GLY A CA 1
ATOM 537 C C . GLY A 1 72 ? 6.574 -8.703 -5.18 1 98.81 72 GLY A C 1
ATOM 538 O O . GLY A 1 72 ? 5.953 -9.398 -4.371 1 98.81 72 GLY A O 1
ATOM 539 N N . SER A 1 73 ? 6.062 -8.172 -6.258 1 98.81 73 SER A N 1
ATOM 540 C CA . SER A 1 73 ? 4.742 -8.562 -6.754 1 98.81 73 SER A CA 1
ATOM 541 C C . SER A 1 73 ? 4.852 -9.547 -7.91 1 98.81 73 SER A C 1
ATOM 543 O O . SER A 1 73 ? 5.758 -9.438 -8.742 1 98.81 73 SER A O 1
ATOM 545 N N . GLY A 1 74 ? 4.043 -10.484 -7.965 1 97.12 74 GLY A N 1
ATOM 546 C CA . GLY A 1 74 ? 3.848 -11.414 -9.062 1 97.12 74 GLY A CA 1
ATOM 547 C C . GLY A 1 74 ? 2.387 -11.719 -9.344 1 97.12 74 GLY A C 1
ATOM 548 O O . GLY A 1 74 ? 1.908 -12.82 -9.062 1 97.12 74 GLY A O 1
ATOM 549 N N . GLY A 1 75 ? 1.433 -10.57 -9.82 1 94.38 75 GLY A N 1
ATOM 550 C CA . GLY A 1 75 ? 1.889 -9.242 -10.188 1 94.38 75 GLY A CA 1
ATOM 551 C C . GLY A 1 75 ? 0.825 -8.18 -10.008 1 94.38 75 GLY A C 1
ATOM 552 O O . GLY A 1 75 ? -0.349 -8.492 -9.797 1 94.38 75 GLY A O 1
ATOM 553 N N . VAL A 1 76 ? 1.244 -7.02 -9.992 1 98.12 76 VAL A N 1
ATOM 554 C CA . VAL A 1 76 ? 0.315 -5.902 -10.117 1 98.12 76 VAL A CA 1
ATOM 555 C C . VAL A 1 76 ? -0.438 -6 -11.445 1 98.12 76 VAL A C 1
ATOM 557 O O . VAL A 1 76 ? 0.169 -6.223 -12.492 1 98.12 76 VAL A O 1
ATOM 560 N N . LEU A 1 77 ? -1.745 -5.922 -11.422 1 97.44 77 LEU A N 1
ATOM 561 C CA . LEU A 1 77 ? -2.566 -5.961 -12.625 1 97.44 77 LEU A CA 1
ATOM 562 C C . LEU A 1 77 ? -2.572 -4.602 -13.32 1 97.44 77 LEU A C 1
ATOM 564 O O . LEU A 1 77 ? -3.588 -3.904 -13.32 1 97.44 77 LEU A O 1
ATOM 568 N N . LEU A 1 78 ? -1.556 -4.312 -14.047 1 97.31 78 LEU A N 1
ATOM 569 C CA . LEU A 1 78 ? -1.173 -2.984 -14.516 1 97.31 78 LEU A CA 1
ATOM 570 C C . LEU A 1 78 ? -2.301 -2.344 -15.32 1 97.31 78 LEU A C 1
ATOM 572 O O . LEU A 1 78 ? -2.551 -1.143 -15.195 1 97.31 78 LEU A O 1
ATOM 576 N N . PRO A 1 79 ? -3.119 -3.078 -16.078 1 96 79 PRO A N 1
ATOM 577 C CA . PRO A 1 79 ? -4.16 -2.443 -16.906 1 96 79 PRO A CA 1
ATOM 578 C C . PRO A 1 79 ? -5.242 -1.775 -16.062 1 96 79 PRO A C 1
ATOM 580 O O . PRO A 1 79 ? -6.027 -0.975 -16.578 1 96 79 PRO A O 1
ATOM 583 N N . GLN A 1 80 ? -5.297 -2.152 -14.812 1 95.94 80 GLN A N 1
ATOM 584 C CA . GLN A 1 80 ? -6.34 -1.589 -13.961 1 95.94 80 GLN A CA 1
ATOM 585 C C . GLN A 1 80 ? -5.859 -0.305 -13.289 1 95.94 80 GLN A C 1
ATOM 587 O O . GLN A 1 80 ? -6.645 0.385 -12.633 1 95.94 80 GLN A O 1
ATOM 592 N N . TYR A 1 81 ? -4.609 0.069 -13.492 1 97.12 81 TYR A N 1
ATOM 593 C CA . TYR A 1 81 ? -4.062 1.115 -12.633 1 97.12 81 TYR A CA 1
ATOM 594 C C . TYR A 1 81 ? -3.334 2.17 -13.461 1 97.12 81 TYR A C 1
ATOM 596 O O . TYR A 1 81 ? -3.156 2.01 -14.672 1 97.12 81 TYR A O 1
ATOM 604 N N . SER A 1 82 ? -3 3.311 -12.773 1 97.62 82 SER A N 1
ATOM 605 C CA . SER A 1 82 ? -2.146 4.363 -13.32 1 97.62 82 SER A CA 1
ATOM 606 C C . SER A 1 82 ? -0.674 3.977 -13.242 1 97.62 82 SER A C 1
ATOM 608 O O . SER A 1 82 ? -0.163 3.666 -12.164 1 97.62 82 SER A O 1
ATOM 610 N N . PRO A 1 83 ? 0.017 4.012 -14.43 1 98.12 83 PRO A N 1
ATOM 611 C CA . PRO A 1 83 ? 1.454 3.736 -14.359 1 98.12 83 PRO A CA 1
ATOM 612 C C . PRO A 1 83 ? 2.195 4.68 -13.414 1 98.12 83 PRO A C 1
ATOM 614 O O . PRO A 1 83 ? 3.164 4.273 -12.766 1 98.12 83 PRO A O 1
ATOM 617 N N . TYR A 1 84 ? 1.715 5.91 -13.344 1 98.38 84 TYR A N 1
ATOM 618 C CA . TYR A 1 84 ? 2.32 6.902 -12.461 1 98.38 84 TYR A CA 1
ATOM 619 C C . TYR A 1 84 ? 2.197 6.48 -11 1 98.38 84 TYR A C 1
ATOM 621 O O . TYR A 1 84 ? 3.182 6.492 -10.258 1 98.38 84 TYR A O 1
ATOM 629 N N . LYS A 1 85 ? 1.038 6.102 -10.562 1 98.44 85 LYS A N 1
ATOM 630 C CA . LYS A 1 85 ? 0.815 5.723 -9.172 1 98.44 85 LYS A CA 1
ATOM 631 C C . LYS A 1 85 ? 1.527 4.418 -8.836 1 98.44 85 LYS A C 1
ATOM 633 O O . LYS A 1 85 ? 2.078 4.266 -7.742 1 98.44 85 LYS A O 1
ATOM 638 N N . VAL A 1 86 ? 1.538 3.482 -9.797 1 98.69 86 VAL A N 1
ATOM 639 C CA . VAL A 1 86 ? 2.271 2.24 -9.57 1 98.69 86 VAL A CA 1
ATOM 640 C C . VAL A 1 86 ? 3.754 2.547 -9.367 1 98.69 86 VAL A C 1
ATOM 642 O O . VAL A 1 86 ? 4.387 1.998 -8.461 1 98.69 86 VAL A O 1
ATOM 645 N N . ALA A 1 87 ? 4.289 3.43 -10.18 1 98.31 87 ALA A N 1
ATOM 646 C CA . ALA A 1 87 ? 5.688 3.826 -10.031 1 98.31 87 ALA A CA 1
ATOM 647 C C . ALA A 1 87 ? 5.945 4.418 -8.648 1 98.31 87 ALA A C 1
ATOM 649 O O . ALA A 1 87 ? 6.918 4.055 -7.984 1 98.31 87 ALA A O 1
ATOM 650 N N . GLU A 1 88 ? 5.098 5.27 -8.188 1 98.44 88 GLU A N 1
ATOM 651 C CA . GLU A 1 88 ? 5.281 5.902 -6.887 1 98.44 88 GLU A CA 1
ATOM 652 C C . GLU A 1 88 ? 5.211 4.871 -5.762 1 98.44 88 GLU A C 1
ATOM 654 O O . GLU A 1 88 ? 5.988 4.938 -4.805 1 98.44 88 GLU A O 1
ATOM 659 N N . ASN A 1 89 ? 4.277 3.961 -5.902 1 98.75 89 ASN A N 1
ATOM 660 C CA . ASN A 1 89 ? 4.172 2.906 -4.898 1 98.75 89 ASN A CA 1
ATOM 661 C C . ASN A 1 89 ? 5.492 2.162 -4.727 1 98.75 89 ASN A C 1
ATOM 663 O O . ASN A 1 89 ? 5.965 1.978 -3.604 1 98.75 89 ASN A O 1
ATOM 667 N N . PHE A 1 90 ? 6.066 1.829 -5.77 1 98.62 90 PHE A N 1
ATOM 668 C CA . PHE A 1 90 ? 7.25 0.981 -5.688 1 98.62 90 PHE A CA 1
ATOM 66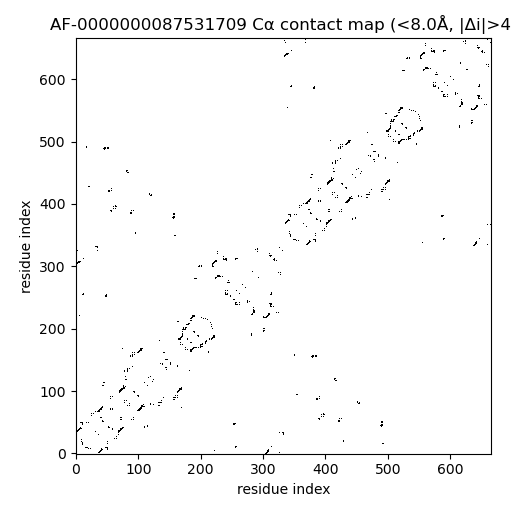9 C C . PHE A 1 90 ? 8.492 1.814 -5.41 1 98.62 90 PHE A C 1
ATOM 671 O O . PHE A 1 90 ? 9.5 1.293 -4.926 1 98.62 90 PHE A O 1
ATOM 678 N N . LYS A 1 91 ? 8.445 3.084 -5.703 1 98 91 LYS A N 1
ATOM 679 C CA . LYS A 1 91 ? 9.531 3.961 -5.277 1 98 91 LYS A CA 1
ATOM 680 C C . LYS A 1 91 ? 9.508 4.172 -3.766 1 98 91 LYS A C 1
ATOM 682 O O . LYS A 1 91 ? 10.555 4.27 -3.129 1 98 91 LYS A O 1
ATOM 687 N N . VAL A 1 92 ? 8.32 4.289 -3.189 1 98.69 92 VAL A N 1
ATOM 688 C CA . VAL A 1 92 ? 8.219 4.344 -1.734 1 98.69 92 VAL A CA 1
ATOM 689 C C . VAL A 1 92 ? 8.773 3.053 -1.132 1 98.69 92 VAL A C 1
ATOM 691 O O . VAL A 1 92 ? 9.531 3.088 -0.158 1 98.69 92 VAL A O 1
ATOM 694 N N . LEU A 1 93 ? 8.391 1.896 -1.703 1 98.88 93 LEU A N 1
ATOM 695 C CA . LEU A 1 93 ? 8.914 0.618 -1.234 1 98.88 93 LEU A CA 1
ATOM 696 C C . LEU A 1 93 ? 10.438 0.585 -1.333 1 98.88 93 LEU A C 1
ATOM 698 O O . LEU A 1 93 ? 11.117 0.142 -0.403 1 98.88 93 LEU A O 1
ATOM 702 N N . GLU A 1 94 ? 10.977 1.059 -2.416 1 98.19 94 GLU A N 1
ATOM 703 C CA . GLU A 1 94 ? 12.43 1.087 -2.6 1 98.19 94 GLU A CA 1
ATOM 704 C C . GLU A 1 94 ? 13.094 2.021 -1.594 1 98.19 94 GLU A C 1
ATOM 706 O O . GLU A 1 94 ? 14.211 1.763 -1.143 1 98.19 94 GLU A O 1
ATOM 711 N N . ALA A 1 95 ? 12.422 3.119 -1.331 1 98.31 95 ALA A N 1
ATOM 712 C CA . ALA A 1 95 ? 12.953 4.039 -0.332 1 98.31 95 ALA A CA 1
ATOM 713 C C . ALA A 1 95 ? 12.977 3.396 1.051 1 98.31 95 ALA A C 1
ATOM 715 O O . ALA A 1 95 ? 13.898 3.633 1.835 1 98.31 95 ALA A O 1
ATOM 716 N N . LEU A 1 96 ? 12 2.625 1.365 1 98.69 96 LEU A N 1
ATOM 717 C CA . LEU A 1 96 ? 11.914 1.939 2.65 1 98.69 96 LEU A CA 1
ATOM 718 C C . LEU A 1 96 ? 12.938 0.813 2.734 1 98.69 96 LEU A C 1
ATOM 720 O O . LEU A 1 96 ? 13.539 0.589 3.789 1 98.69 96 LEU A O 1
ATOM 724 N N . PHE A 1 97 ? 13.109 0.076 1.568 1 98.62 97 PHE A N 1
ATOM 725 C CA . PHE A 1 97 ? 13.914 -1.14 1.54 1 98.62 97 PHE A CA 1
ATOM 726 C C . PHE A 1 97 ? 14.875 -1.125 0.358 1 98.62 97 PHE A C 1
ATOM 728 O O . PHE A 1 97 ? 14.734 -1.92 -0.574 1 98.62 97 PHE A O 1
ATOM 735 N N . PRO A 1 98 ? 15.891 -0.322 0.407 1 97.94 98 PRO A N 1
ATOM 736 C CA . PRO A 1 98 ? 16.766 -0.112 -0.746 1 97.94 98 PRO A CA 1
ATOM 737 C C . PRO A 1 98 ? 17.391 -1.409 -1.261 1 97.94 98 PRO A C 1
ATOM 739 O O . PRO A 1 98 ? 18 -2.148 -0.493 1 97.94 98 PRO A O 1
ATOM 742 N N . GLY A 1 99 ? 17.109 -1.698 -2.514 1 96.75 99 GLY A N 1
ATOM 743 C CA . GLY A 1 99 ? 17.781 -2.775 -3.217 1 96.75 99 GLY A CA 1
ATOM 744 C C . GLY A 1 99 ? 17.094 -4.113 -3.074 1 96.75 99 GLY A C 1
ATOM 745 O O . GLY A 1 99 ? 17.625 -5.145 -3.498 1 96.75 99 GLY A O 1
ATOM 746 N N . ARG A 1 100 ? 15.852 -4.172 -2.547 1 98 100 ARG A N 1
ATOM 747 C CA . ARG A 1 100 ? 15.258 -5.469 -2.24 1 98 100 ARG A CA 1
ATOM 748 C C . ARG A 1 100 ? 13.906 -5.629 -2.932 1 98 100 ARG A C 1
ATOM 750 O O . ARG A 1 100 ? 13.203 -6.613 -2.707 1 98 100 ARG A O 1
ATOM 757 N N . ILE A 1 101 ? 13.539 -4.684 -3.811 1 98.56 101 ILE A N 1
ATOM 758 C CA . ILE A 1 101 ? 12.148 -4.645 -4.25 1 98.56 101 ILE A CA 1
ATOM 759 C C . ILE A 1 101 ? 12.055 -5.074 -5.711 1 98.56 101 ILE A C 1
ATOM 761 O O . ILE A 1 101 ? 12.82 -4.602 -6.555 1 98.56 101 ILE A O 1
ATOM 765 N N . ASP A 1 102 ? 11.148 -6.004 -6.012 1 98.5 102 ASP A N 1
ATOM 766 C CA . ASP A 1 102 ? 10.773 -6.387 -7.371 1 98.5 102 ASP A CA 1
ATOM 767 C C . ASP A 1 102 ? 9.383 -5.867 -7.727 1 98.5 102 ASP A C 1
ATOM 769 O O . ASP A 1 102 ? 8.477 -5.902 -6.898 1 98.5 102 ASP A O 1
ATOM 773 N N . LEU A 1 103 ? 9.281 -5.363 -8.891 1 98.56 103 LEU A N 1
ATOM 774 C CA . LEU A 1 103 ? 7.992 -4.953 -9.438 1 98.56 103 LEU A CA 1
ATOM 775 C C . LEU A 1 103 ? 7.59 -5.848 -10.609 1 98.56 103 LEU A C 1
ATOM 777 O O . LEU A 1 103 ? 8 -5.617 -11.742 1 98.56 103 LEU A O 1
ATOM 781 N N . GLY A 1 104 ? 6.812 -6.867 -10.281 1 98.44 104 GLY A N 1
ATOM 782 C CA . GLY A 1 104 ? 6.203 -7.68 -11.32 1 98.44 104 GLY A CA 1
ATOM 783 C C . GLY A 1 104 ? 4.824 -7.191 -11.727 1 98.44 104 GLY A C 1
ATOM 784 O O . GLY A 1 104 ? 3.986 -6.898 -10.875 1 98.44 104 GLY A O 1
ATOM 785 N N . VAL A 1 105 ? 4.621 -7.117 -13.023 1 98.12 105 VAL A N 1
ATOM 786 C CA . VAL A 1 105 ? 3.326 -6.676 -13.531 1 98.12 105 VAL A CA 1
ATOM 787 C C . VAL A 1 105 ? 2.762 -7.719 -14.484 1 98.12 105 VAL A C 1
ATOM 789 O O . VAL A 1 105 ? 3.506 -8.547 -15.023 1 98.12 105 VAL A O 1
ATOM 792 N N . GLY A 1 106 ? 1.484 -7.715 -14.586 1 95.62 106 GLY A N 1
ATOM 793 C CA . GLY A 1 106 ? 0.806 -8.594 -15.523 1 95.62 106 GLY A CA 1
ATOM 794 C C . GLY A 1 106 ? -0.335 -7.918 -16.25 1 95.62 106 GLY A C 1
ATOM 795 O O . GLY A 1 106 ? -0.809 -6.859 -15.836 1 95.62 106 GLY A O 1
ATOM 796 N N . ARG A 1 107 ? -0.798 -8.523 -17.375 1 93.5 107 ARG A N 1
ATOM 797 C CA . ARG A 1 107 ? -1.882 -8.023 -18.203 1 93.5 107 ARG A CA 1
ATOM 798 C C . ARG A 1 107 ? -3.195 -8.727 -17.891 1 93.5 107 ARG A C 1
ATOM 800 O O . ARG A 1 107 ? -4.195 -8.539 -18.578 1 93.5 107 ARG A O 1
ATOM 807 N N . SER A 1 108 ? -3.256 -9.477 -16.859 1 87.62 108 SER A N 1
ATOM 808 C CA . SER A 1 108 ? -4.465 -10.203 -16.5 1 87.62 108 SER A CA 1
ATOM 809 C C . SER A 1 108 ? -5.57 -9.258 -16.047 1 87.62 108 SER A C 1
ATOM 811 O O . SER A 1 108 ? -5.305 -8.273 -15.359 1 87.62 108 SER A O 1
ATOM 813 N N . PRO A 1 109 ? -6.824 -9.586 -16.438 1 84.62 109 PRO A N 1
ATOM 814 C CA . PRO A 1 109 ? -7.93 -8.703 -16.047 1 84.62 109 PRO A CA 1
ATOM 815 C C . PRO A 1 109 ? -8.219 -8.742 -14.547 1 84.62 109 PRO A C 1
ATOM 817 O O . PRO A 1 109 ? -8.758 -7.785 -13.992 1 84.62 109 PRO A O 1
ATOM 820 N N . GLY A 1 110 ? -7.832 -9.867 -13.867 1 79.62 110 GLY A N 1
ATOM 821 C CA . GLY A 1 110 ? -8.016 -9.969 -12.43 1 79.62 110 GLY A CA 1
ATOM 822 C C . GLY A 1 110 ? -9.422 -10.367 -12.031 1 79.62 110 GLY A C 1
ATOM 823 O O . GLY A 1 110 ? -9.695 -10.648 -10.867 1 79.62 110 GLY A O 1
ATOM 824 N N . GLY A 1 111 ? -10.406 -10.391 -12.977 1 86.56 111 GLY A N 1
ATOM 825 C CA . GLY A 1 111 ? -11.789 -10.75 -12.734 1 86.56 111 GLY A CA 1
ATOM 826 C C . GLY A 1 111 ? -12.711 -10.422 -13.898 1 86.56 111 GLY A C 1
ATOM 827 O O . GLY A 1 111 ? -12.25 -9.984 -14.953 1 86.56 111 GLY A O 1
ATOM 828 N N . GLY A 1 112 ? -13.984 -10.719 -13.648 1 90.5 112 GLY A N 1
ATOM 829 C CA . GLY A 1 112 ? -14.977 -10.406 -14.656 1 90.5 112 GLY A CA 1
ATOM 830 C C . GLY A 1 112 ? -15.18 -8.914 -14.852 1 90.5 112 GLY A C 1
ATOM 831 O O . GLY A 1 112 ? -14.469 -8.102 -14.25 1 90.5 112 GLY A O 1
ATOM 832 N N . GLN A 1 113 ? -16.047 -8.586 -15.656 1 93.38 113 GLN A N 1
ATOM 833 C CA . GLN A 1 113 ? -16.297 -7.203 -16.062 1 93.38 113 GLN A CA 1
ATOM 834 C C . GLN A 1 113 ? -16.656 -6.344 -14.852 1 93.38 113 GLN A C 1
ATOM 836 O O . GLN A 1 113 ? -16.172 -5.223 -14.711 1 93.38 113 GLN A O 1
ATOM 841 N N . THR A 1 114 ? -17.531 -6.824 -13.984 1 95.75 114 THR A N 1
ATOM 842 C CA . THR A 1 114 ? -17.984 -6.066 -12.82 1 95.75 114 THR A CA 1
ATOM 843 C C . THR A 1 114 ? -16.812 -5.703 -11.922 1 95.75 114 THR A C 1
ATOM 845 O O . THR A 1 114 ? -16.688 -4.555 -11.484 1 95.75 114 THR A O 1
ATOM 848 N N . ILE A 1 115 ? -15.945 -6.641 -11.711 1 95.69 115 ILE A N 1
ATOM 849 C CA . ILE A 1 115 ? -14.781 -6.418 -10.859 1 95.69 115 ILE A CA 1
ATOM 850 C C . ILE A 1 115 ? -13.859 -5.387 -11.508 1 95.69 115 ILE A C 1
ATOM 852 O O . ILE A 1 115 ? -13.383 -4.465 -10.844 1 95.69 115 ILE A O 1
ATOM 856 N N . ARG A 1 116 ? -13.633 -5.512 -12.766 1 96.06 116 ARG A N 1
ATOM 857 C CA . ARG A 1 116 ? -12.75 -4.594 -13.477 1 96.06 116 ARG A CA 1
ATOM 858 C C . ARG A 1 116 ? -13.281 -3.164 -13.422 1 96.06 116 ARG A C 1
ATOM 860 O O . ARG A 1 116 ? -12.516 -2.219 -13.211 1 96.06 116 ARG A O 1
ATOM 867 N N . LEU A 1 117 ? -14.594 -3.029 -13.617 1 96.81 117 LEU A N 1
ATOM 868 C CA . LEU A 1 117 ? -15.211 -1.708 -13.547 1 96.81 117 LEU A CA 1
ATOM 869 C C . LEU A 1 117 ? -15.125 -1.14 -12.133 1 96.81 117 LEU A C 1
ATOM 871 O O . LEU A 1 117 ? -14.906 0.062 -11.961 1 96.81 117 LEU A O 1
ATOM 875 N N . ALA A 1 118 ? -15.273 -1.979 -11.156 1 97.56 118 ALA A N 1
ATOM 876 C CA . ALA A 1 118 ? -15.164 -1.526 -9.773 1 97.56 118 ALA A CA 1
ATOM 877 C C . ALA A 1 118 ? -13.742 -1.053 -9.461 1 97.56 118 ALA A C 1
ATOM 879 O O . ALA A 1 118 ? -13.555 -0.049 -8.773 1 97.56 118 ALA A O 1
ATOM 880 N N . LEU A 1 119 ? -12.75 -1.734 -10.055 1 97.12 119 LEU A N 1
ATOM 881 C CA . LEU A 1 119 ? -11.352 -1.418 -9.812 1 97.12 119 LEU A CA 1
ATOM 882 C C . LEU A 1 119 ? -10.984 -0.064 -10.414 1 97.12 119 LEU A C 1
ATOM 884 O O . LEU A 1 119 ? -10.031 0.579 -9.969 1 97.12 119 LEU A O 1
ATOM 888 N N . THR A 1 120 ? -11.773 0.427 -11.422 1 95.94 120 THR A N 1
ATOM 889 C CA . THR A 1 120 ? -11.438 1.656 -12.133 1 95.94 120 THR A CA 1
ATOM 890 C C . THR A 1 120 ? -12.5 2.727 -11.891 1 95.94 120 THR A C 1
ATOM 892 O O . THR A 1 120 ? -12.484 3.775 -12.539 1 95.94 120 THR A O 1
ATOM 895 N N . ASP A 1 121 ? -13.383 2.418 -10.977 1 96.38 121 ASP A N 1
ATOM 896 C CA . ASP A 1 121 ? -14.5 3.311 -10.688 1 96.38 121 ASP A CA 1
ATOM 897 C C . ASP A 1 121 ? -15.266 3.656 -11.969 1 96.38 121 ASP A C 1
ATOM 899 O O . ASP A 1 121 ? -15.469 4.832 -12.273 1 96.38 121 ASP A O 1
ATOM 903 N N . GLY A 1 122 ? -15.492 2.635 -12.805 1 95.56 122 GLY A N 1
ATOM 904 C CA . GLY A 1 122 ? -16.406 2.758 -13.922 1 95.56 122 GLY A CA 1
ATOM 905 C C . GLY A 1 122 ? -15.711 3.02 -15.242 1 95.56 122 GLY A C 1
ATOM 906 O O . GLY A 1 122 ? -16.359 3.035 -16.297 1 95.56 122 GLY A O 1
ATOM 907 N N . VAL A 1 123 ? -14.445 3.211 -15.289 1 94.75 123 VAL A N 1
ATOM 908 C CA . VAL A 1 123 ? -13.703 3.479 -16.516 1 94.75 123 VAL A CA 1
ATOM 909 C C . VAL A 1 123 ? -13.375 2.162 -17.219 1 94.75 123 VAL A C 1
ATOM 911 O O . VAL A 1 123 ? -12.766 1.27 -16.625 1 94.75 123 VAL A O 1
ATOM 914 N N . LYS A 1 124 ? -13.75 2.049 -18.453 1 93.12 124 LYS A N 1
ATOM 915 C CA . LYS A 1 124 ? -13.438 0.852 -19.234 1 93.12 124 LYS A CA 1
ATOM 916 C C . LYS A 1 124 ? -12 0.888 -19.75 1 93.12 124 LYS A C 1
ATOM 918 O O . LYS A 1 124 ? -11.672 1.695 -20.625 1 93.12 124 LYS A O 1
ATOM 923 N N . LYS A 1 125 ? -11.211 0.062 -19.172 1 91.38 125 LYS A N 1
ATOM 924 C CA . LYS A 1 125 ? -9.82 -0.066 -19.594 1 91.38 125 LYS A CA 1
ATOM 925 C C . LYS A 1 125 ? -9.641 -1.222 -20.578 1 91.38 125 LYS A C 1
ATOM 927 O O . LYS A 1 125 ? -10.281 -2.266 -20.438 1 91.38 125 LYS A O 1
ATOM 932 N N . ASN A 1 126 ? -8.836 -0.96 -21.531 1 91.19 126 ASN A N 1
ATOM 933 C CA . ASN A 1 126 ? -8.562 -1.988 -22.516 1 91.19 126 ASN A CA 1
ATOM 934 C C . ASN A 1 126 ? -7.211 -2.652 -22.281 1 91.19 126 ASN A C 1
ATOM 936 O O . ASN A 1 126 ? -6.195 -1.968 -22.156 1 91.19 126 ASN A O 1
ATOM 940 N N . LEU A 1 127 ? -7.207 -3.957 -22.328 1 91.25 127 LEU A N 1
ATOM 941 C CA . LEU A 1 127 ? -5.984 -4.719 -22.094 1 91.25 127 LEU A CA 1
ATOM 942 C C . LEU A 1 127 ? -4.965 -4.477 -23.203 1 91.25 127 LEU A C 1
ATOM 944 O O . LEU A 1 127 ? -3.768 -4.684 -23 1 91.25 127 LEU A O 1
ATOM 948 N N . ILE A 1 128 ? -5.359 -3.975 -24.312 1 92.12 128 ILE A N 1
ATOM 949 C CA . ILE A 1 128 ? -4.484 -3.736 -25.453 1 92.12 128 ILE A CA 1
ATOM 950 C C . ILE A 1 128 ? -3.523 -2.594 -25.141 1 92.12 128 ILE A C 1
ATOM 952 O O . ILE A 1 128 ? -2.482 -2.453 -25.797 1 92.12 128 ILE A O 1
ATOM 956 N N . GLU A 1 129 ? -3.842 -1.856 -24.125 1 94.44 129 GLU A N 1
ATOM 957 C CA . GLU A 1 129 ? -3.021 -0.709 -23.75 1 94.44 129 GLU A CA 1
ATOM 958 C C . GLU A 1 129 ? -1.809 -1.144 -22.938 1 94.44 129 GLU A C 1
ATOM 960 O O . GLU A 1 129 ? -0.945 -0.324 -22.609 1 94.44 129 GLU A O 1
ATOM 965 N N . PHE A 1 130 ? -1.693 -2.404 -22.688 1 96.25 130 PHE A N 1
ATOM 966 C CA . PHE A 1 130 ? -0.665 -2.902 -21.781 1 96.25 130 PHE A CA 1
ATOM 967 C C . PHE A 1 130 ? 0.719 -2.455 -22.234 1 96.25 130 PHE A C 1
ATOM 969 O O . PHE A 1 130 ? 1.515 -1.969 -21.422 1 96.25 130 PHE A O 1
ATOM 976 N N . PRO A 1 131 ? 1.087 -2.486 -23.5 1 94.94 131 PRO A N 1
ATOM 977 C CA . PRO A 1 131 ? 2.424 -2.047 -23.906 1 94.94 131 PRO A CA 1
ATOM 978 C C . PRO A 1 131 ? 2.686 -0.578 -23.578 1 94.94 131 PRO A C 1
ATOM 980 O O . PRO A 1 131 ? 3.771 -0.229 -23.109 1 94.94 131 PRO A O 1
ATOM 983 N N . ARG A 1 132 ? 1.735 0.232 -23.828 1 95.62 132 ARG A N 1
ATOM 984 C CA . ARG A 1 132 ? 1.874 1.649 -23.516 1 95.62 132 ARG A CA 1
ATOM 985 C C . ARG A 1 132 ? 2.025 1.86 -22.016 1 95.62 132 ARG A C 1
ATOM 987 O O . ARG A 1 132 ? 2.877 2.635 -21.578 1 95.62 132 ARG A O 1
ATOM 994 N N . LEU A 1 133 ? 1.174 1.201 -21.266 1 97.19 133 LEU A N 1
ATOM 995 C CA . LEU A 1 133 ? 1.21 1.312 -19.812 1 97.19 133 LEU A CA 1
ATOM 996 C C . LEU A 1 133 ? 2.57 0.887 -19.266 1 97.19 133 LEU A C 1
ATOM 998 O O . LEU A 1 133 ? 3.115 1.538 -18.375 1 97.19 133 LEU A O 1
ATOM 1002 N N . LEU A 1 134 ? 3.078 -0.203 -19.828 1 97.06 134 LEU A N 1
ATOM 1003 C CA . LEU A 1 134 ? 4.383 -0.707 -19.406 1 97.06 134 LEU A CA 1
ATOM 1004 C C . LEU A 1 134 ? 5.484 0.297 -19.734 1 97.06 134 LEU A C 1
ATOM 1006 O O . LEU A 1 134 ? 6.371 0.536 -18.906 1 97.06 134 LEU A O 1
ATOM 1010 N N . ALA A 1 135 ? 5.438 0.868 -20.844 1 95.88 135 ALA A N 1
ATOM 1011 C CA . ALA A 1 135 ? 6.422 1.868 -21.25 1 95.88 135 ALA A CA 1
ATOM 1012 C C . ALA A 1 135 ? 6.367 3.09 -20.344 1 95.88 135 ALA A C 1
ATOM 1014 O O . ALA A 1 135 ? 7.402 3.6 -19.906 1 95.88 135 ALA A O 1
ATOM 1015 N N . ASP A 1 136 ? 5.152 3.582 -20.094 1 97.44 136 ASP A N 1
ATOM 1016 C CA . ASP A 1 136 ? 4.977 4.711 -19.188 1 97.44 136 ASP A CA 1
ATOM 1017 C C . ASP A 1 136 ? 5.523 4.391 -17.797 1 97.44 136 ASP A C 1
ATOM 1019 O O . ASP A 1 136 ? 6.207 5.215 -17.188 1 97.44 136 ASP A O 1
ATOM 1023 N N . LEU A 1 137 ? 5.191 3.211 -17.328 1 97.38 137 LEU A N 1
ATOM 1024 C CA . LEU A 1 137 ? 5.664 2.77 -16.016 1 97.38 137 LEU A CA 1
ATOM 1025 C C . LEU A 1 137 ? 7.188 2.824 -15.938 1 97.38 137 LEU A C 1
ATOM 1027 O O . LEU A 1 137 ? 7.742 3.389 -14.992 1 97.38 137 LEU A O 1
ATOM 1031 N N . GLN A 1 138 ? 7.867 2.275 -16.938 1 95.12 138 GLN A N 1
ATOM 1032 C CA . GLN A 1 138 ? 9.328 2.281 -16.969 1 95.12 138 GLN A CA 1
ATOM 1033 C C . GLN A 1 138 ? 9.867 3.705 -17.062 1 95.12 138 GLN A C 1
ATOM 1035 O O . GLN A 1 138 ? 10.875 4.035 -16.422 1 95.12 138 GLN A O 1
ATOM 1040 N N . GLY A 1 139 ? 9.211 4.512 -17.844 1 94.88 139 GLY A N 1
ATOM 1041 C CA . GLY A 1 139 ? 9.602 5.91 -17.953 1 94.88 139 GLY A CA 1
ATOM 1042 C C . GLY A 1 139 ? 9.539 6.648 -16.625 1 94.88 139 GLY A C 1
ATOM 1043 O O . GLY A 1 139 ? 10.43 7.441 -16.312 1 94.88 139 GLY A O 1
ATOM 1044 N N . PHE A 1 140 ? 8.461 6.414 -15.875 1 96.38 140 PHE A N 1
ATOM 1045 C CA . PHE A 1 140 ? 8.328 7.043 -14.562 1 96.38 140 PHE A CA 1
ATOM 1046 C C . PHE A 1 140 ? 9.383 6.523 -13.602 1 96.38 140 PHE A C 1
ATOM 1048 O O . PHE A 1 140 ? 9.977 7.293 -12.836 1 96.38 140 PHE A O 1
ATOM 1055 N N . ILE A 1 141 ? 9.633 5.199 -13.633 1 94.75 141 ILE A N 1
ATOM 1056 C CA . ILE A 1 141 ? 10.602 4.582 -12.734 1 94.75 141 ILE A CA 1
ATOM 1057 C C . ILE A 1 141 ? 12 5.121 -13.031 1 94.75 141 ILE A C 1
ATOM 1059 O O . ILE A 1 141 ? 12.727 5.516 -12.117 1 94.75 141 ILE A O 1
ATOM 1063 N N . ASP A 1 142 ? 12.352 5.266 -14.289 1 92.38 142 ASP A N 1
ATOM 1064 C CA . ASP A 1 142 ? 13.688 5.668 -14.719 1 92.38 142 ASP A CA 1
ATOM 1065 C C . ASP A 1 142 ? 13.812 7.188 -14.781 1 92.38 142 ASP A C 1
ATOM 1067 O O . ASP A 1 142 ? 14.914 7.719 -14.969 1 92.38 142 ASP A O 1
ATOM 1071 N N . SER A 1 143 ? 12.695 7.887 -14.664 1 92.12 143 SER A N 1
ATOM 1072 C CA . SER A 1 143 ? 12.656 9.336 -14.82 1 92.12 143 SER A CA 1
ATOM 1073 C C . SER A 1 143 ? 13.188 9.75 -16.188 1 92.12 143 SER A C 1
ATOM 1075 O O . SER A 1 143 ? 14.039 10.641 -16.281 1 92.12 143 SER A O 1
ATOM 1077 N N . ASN A 1 144 ? 12.719 9.086 -17.234 1 92.62 144 ASN A N 1
ATOM 1078 C CA . ASN A 1 144 ? 13.211 9.367 -18.594 1 92.62 144 ASN A CA 1
ATOM 1079 C C . ASN A 1 144 ? 12.078 9.32 -19.609 1 92.62 144 ASN A C 1
ATOM 1081 O O . ASN A 1 144 ? 12.266 8.828 -20.734 1 92.62 144 ASN A O 1
ATOM 1085 N N . LEU A 1 145 ? 10.938 9.766 -19.234 1 95.06 145 LEU A N 1
ATOM 1086 C CA . LEU A 1 145 ? 9.852 9.914 -20.219 1 95.06 145 LEU A CA 1
ATOM 1087 C C . LEU A 1 145 ? 10.289 10.789 -21.375 1 95.06 145 LEU A C 1
ATOM 1089 O O . LEU A 1 145 ? 10.992 11.789 -21.188 1 95.06 145 LEU A O 1
ATOM 1093 N N . PRO A 1 146 ? 9.805 10.477 -22.562 1 94 146 PRO A N 1
ATOM 1094 C CA . PRO A 1 146 ? 10.141 11.32 -23.703 1 94 146 PRO A CA 1
ATOM 1095 C C . PRO A 1 146 ? 9.648 12.758 -23.547 1 94 146 PRO A C 1
ATOM 1097 O O . PRO A 1 146 ? 8.625 12.992 -22.906 1 94 146 PRO A O 1
ATOM 1100 N N . SER A 1 147 ? 10.305 13.742 -24.156 1 93.38 147 SER A N 1
ATOM 1101 C CA . SER A 1 147 ? 9.992 15.164 -24.031 1 93.38 147 SER A CA 1
ATOM 1102 C C . SER A 1 147 ? 8.562 15.453 -24.469 1 93.38 147 SER A C 1
ATOM 1104 O O . SER A 1 147 ? 7.895 16.328 -23.891 1 93.38 147 SER A O 1
ATOM 1106 N N . GLY A 1 148 ? 7.953 14.797 -25.406 1 94.06 148 GLY A N 1
ATOM 1107 C CA . GLY A 1 148 ? 6.609 15.039 -25.906 1 94.06 148 GLY A CA 1
ATOM 1108 C C . GLY A 1 148 ? 5.539 14.32 -25.109 1 94.06 148 GLY A C 1
ATOM 1109 O O . GLY A 1 148 ? 4.344 14.516 -25.344 1 94.06 148 GLY A O 1
ATOM 1110 N N . HIS A 1 149 ? 5.969 13.641 -24.094 1 96.12 149 HIS A N 1
ATOM 1111 C CA . HIS A 1 149 ? 5 12.914 -23.281 1 96.12 149 HIS A CA 1
ATOM 1112 C C . HIS A 1 149 ? 4.172 13.867 -22.422 1 96.12 149 HIS A C 1
ATOM 1114 O O . HIS A 1 149 ? 4.703 14.836 -21.875 1 96.12 149 HIS A O 1
ATOM 1120 N N . PRO A 1 150 ? 2.924 13.625 -22.266 1 96 150 PRO A N 1
ATOM 1121 C CA . PRO A 1 150 ? 2.049 14.531 -21.516 1 96 150 PRO A CA 1
ATOM 1122 C C . PRO A 1 150 ? 2.484 14.719 -20.062 1 96 150 PRO A C 1
ATOM 1124 O O . PRO A 1 150 ? 2.168 15.742 -19.453 1 96 150 PRO A O 1
ATOM 1127 N N . TYR A 1 151 ? 3.248 13.773 -19.562 1 96.62 151 TYR A N 1
ATOM 1128 C CA . TYR A 1 151 ? 3.619 13.82 -18.156 1 96.62 151 TYR A CA 1
ATOM 1129 C C . TYR A 1 151 ? 5.125 13.992 -18 1 96.62 151 TYR A C 1
ATOM 1131 O O . TYR A 1 151 ? 5.68 13.68 -16.938 1 96.62 151 TYR A O 1
ATOM 1139 N N . ALA A 1 152 ? 5.793 14.539 -18.938 1 95.31 152 ALA A N 1
ATOM 1140 C CA . ALA A 1 152 ? 7.246 14.664 -18.938 1 95.31 152 ALA A CA 1
ATOM 1141 C C . ALA A 1 152 ? 7.711 15.672 -17.891 1 95.31 152 ALA A C 1
ATOM 1143 O O . ALA A 1 152 ? 8.859 15.633 -17.438 1 95.31 152 ALA A O 1
ATOM 1144 N N . SER A 1 153 ? 6.809 16.547 -17.438 1 92.69 153 SER A N 1
ATOM 1145 C CA . SER A 1 153 ? 7.191 17.641 -16.547 1 92.69 153 SER A CA 1
ATOM 1146 C C . SER A 1 153 ? 7.133 17.219 -15.086 1 92.69 153 SER A C 1
ATOM 1148 O O . SER A 1 153 ? 7.613 17.938 -14.211 1 92.69 153 SER A O 1
ATOM 1150 N N . ILE A 1 154 ? 6.555 16.125 -14.797 1 93.06 154 ILE A N 1
ATOM 1151 C CA . ILE A 1 154 ? 6.445 15.703 -13.406 1 93.06 154 ILE A CA 1
ATOM 1152 C C . ILE A 1 154 ? 7.34 14.492 -13.156 1 93.06 154 ILE A C 1
ATOM 1154 O O . ILE A 1 154 ? 7.75 13.812 -14.094 1 93.06 154 ILE A O 1
ATOM 1158 N N . LYS A 1 155 ? 7.637 14.281 -11.891 1 93.12 155 LYS A N 1
ATOM 1159 C CA . LYS A 1 155 ? 8.453 13.148 -11.477 1 93.12 155 LYS A CA 1
ATOM 1160 C C . LYS A 1 155 ? 7.699 12.258 -10.492 1 93.12 155 LYS A C 1
ATOM 1162 O O . LYS A 1 155 ? 6.953 12.75 -9.648 1 93.12 155 LYS A O 1
ATOM 1167 N N . ALA A 1 156 ? 7.879 10.938 -10.703 1 95.38 156 ALA A N 1
ATOM 1168 C CA . ALA A 1 156 ? 7.398 10.023 -9.672 1 95.38 156 ALA A C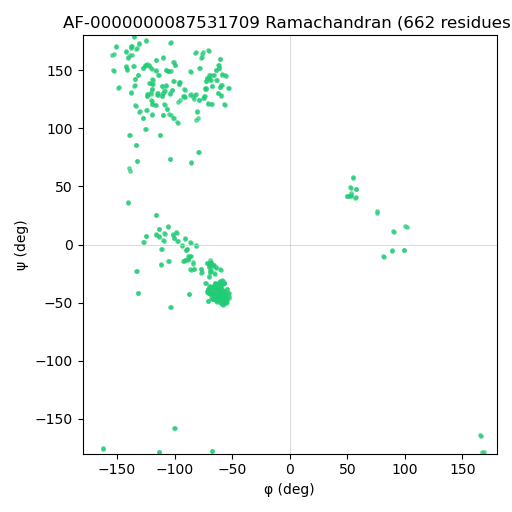A 1
ATOM 1169 C C . ALA A 1 156 ? 8.258 10.109 -8.422 1 95.38 156 ALA A C 1
ATOM 1171 O O . ALA A 1 156 ? 9.484 9.953 -8.484 1 95.38 156 ALA A O 1
ATOM 1172 N N . SER A 1 157 ? 7.629 10.445 -7.277 1 95.06 157 SER A N 1
ATOM 1173 C CA . SER A 1 157 ? 8.32 10.594 -6.004 1 95.06 157 SER A CA 1
ATOM 1174 C C . SER A 1 157 ? 8.133 9.367 -5.121 1 95.06 157 SER A C 1
ATOM 1176 O O . SER A 1 157 ? 7.164 8.617 -5.293 1 95.06 157 SER A O 1
ATOM 1178 N N . PRO A 1 158 ? 9.039 9.164 -4.203 1 96.75 158 PRO A N 1
ATOM 1179 C CA . PRO A 1 158 ? 10.266 9.914 -3.908 1 96.75 158 PRO A CA 1
ATOM 1180 C C . PRO A 1 158 ? 11.422 9.531 -4.828 1 96.75 158 PRO A C 1
ATOM 1182 O O . PRO A 1 158 ? 11.352 8.531 -5.539 1 96.75 158 PRO A O 1
ATOM 1185 N N . GLN A 1 159 ? 12.414 10.344 -4.809 1 94 159 GLN A N 1
ATOM 1186 C CA . GLN A 1 159 ? 13.656 9.945 -5.457 1 94 159 GLN A CA 1
ATOM 1187 C C . GLN A 1 159 ? 14.383 8.875 -4.645 1 94 159 GLN A C 1
ATOM 1189 O O . GLN A 1 159 ? 14.43 8.953 -3.414 1 94 159 GLN A O 1
ATOM 1194 N N . THR A 1 160 ? 14.844 7.84 -5.34 1 93.75 160 THR A N 1
ATOM 1195 C CA . THR A 1 160 ? 15.477 6.715 -4.664 1 93.75 160 THR A CA 1
ATOM 1196 C C . THR A 1 160 ? 16.844 6.418 -5.277 1 93.75 160 THR A C 1
ATOM 1198 O O . THR A 1 160 ? 17.078 6.719 -6.445 1 93.75 160 THR A O 1
ATOM 1201 N N . THR A 1 161 ? 17.688 5.887 -4.465 1 90.25 161 THR A N 1
ATOM 1202 C CA . THR A 1 161 ? 19.016 5.469 -4.918 1 90.25 161 THR A CA 1
ATOM 1203 C C . THR A 1 161 ? 18.906 4.234 -5.809 1 90.25 161 THR A C 1
ATOM 1205 O O . THR A 1 161 ? 19.547 4.172 -6.867 1 90.25 161 THR A O 1
ATOM 1208 N N . PHE A 1 162 ? 18.172 3.244 -5.348 1 92.5 162 PHE A N 1
ATOM 1209 C CA . PHE A 1 162 ? 17.922 2.031 -6.117 1 92.5 162 PHE A CA 1
ATOM 1210 C C . PHE A 1 162 ? 16.547 2.082 -6.777 1 92.5 162 PHE A C 1
ATOM 1212 O O . PHE A 1 162 ? 15.68 2.861 -6.371 1 92.5 162 PHE A O 1
ATOM 1219 N N . LEU A 1 163 ? 16.453 1.369 -7.832 1 93.88 163 LEU A N 1
ATOM 1220 C CA . LEU A 1 163 ? 15.18 1.223 -8.523 1 93.88 163 LEU A CA 1
ATOM 1221 C C . LEU A 1 163 ? 14.68 -0.217 -8.445 1 93.88 163 LEU A C 1
ATOM 1223 O O . LEU A 1 163 ? 15.484 -1.154 -8.422 1 93.88 163 LEU A O 1
ATOM 1227 N N . PRO A 1 164 ? 13.344 -0.376 -8.375 1 95.75 164 PRO A N 1
ATOM 1228 C CA . PRO A 1 164 ? 12.828 -1.748 -8.375 1 95.75 164 PRO A CA 1
ATOM 1229 C C . PRO A 1 164 ? 13.125 -2.484 -9.68 1 95.75 164 PRO A C 1
ATOM 1231 O O . PRO A 1 164 ? 13.086 -1.885 -10.758 1 95.75 164 PRO A O 1
ATOM 1234 N N . GLU A 1 165 ? 13.461 -3.77 -9.594 1 95 165 GLU A N 1
ATOM 1235 C CA . GLU A 1 165 ? 13.578 -4.594 -10.797 1 95 165 GLU A CA 1
ATOM 1236 C C . GLU A 1 165 ? 12.203 -4.918 -11.375 1 95 165 GLU A C 1
ATOM 1238 O O . GLU A 1 165 ? 11.336 -5.43 -10.664 1 95 165 GLU A O 1
ATOM 1243 N N . THR A 1 166 ? 12.031 -4.664 -12.586 1 96.69 166 THR A N 1
ATOM 1244 C CA . THR A 1 166 ? 10.727 -4.875 -13.211 1 96.69 166 THR A CA 1
ATOM 1245 C C . THR A 1 166 ? 10.68 -6.23 -13.914 1 96.69 166 THR A C 1
ATOM 1247 O O . THR A 1 166 ? 11.648 -6.641 -14.555 1 96.69 166 THR A O 1
ATOM 1250 N N . TRP A 1 167 ? 9.578 -6.902 -13.766 1 98 167 TRP A N 1
ATOM 1251 C CA . TRP A 1 167 ? 9.297 -8.195 -14.391 1 98 167 TRP A CA 1
ATOM 1252 C C . TRP A 1 167 ? 7.918 -8.188 -15.047 1 98 167 TRP A C 1
ATOM 1254 O O . TRP A 1 167 ? 7 -7.516 -14.578 1 98 167 TRP A O 1
ATOM 1264 N N . VAL A 1 168 ? 7.809 -8.898 -16.141 1 98 168 VAL A N 1
ATOM 1265 C CA . VAL A 1 168 ? 6.52 -9.047 -16.812 1 98 168 VAL A CA 1
ATOM 1266 C C . VAL A 1 168 ? 6.105 -10.516 -16.797 1 98 168 VAL A C 1
ATOM 1268 O O . VAL A 1 168 ? 6.855 -11.375 -17.266 1 98 168 VAL A O 1
ATOM 1271 N N . LEU A 1 169 ? 4.988 -10.773 -16.188 1 96.94 169 LEU A N 1
ATOM 1272 C CA . LEU A 1 169 ? 4.395 -12.094 -16.312 1 96.94 169 LEU A CA 1
ATOM 1273 C C . LEU A 1 169 ? 3.766 -12.281 -17.688 1 96.94 169 LEU A C 1
ATOM 1275 O O . LEU A 1 169 ? 2.941 -11.469 -18.125 1 96.94 169 LEU A O 1
ATOM 1279 N N . GLY A 1 170 ? 4.113 -13.305 -18.391 1 95.56 170 GLY A N 1
ATOM 1280 C CA . GLY A 1 170 ? 3.572 -13.578 -19.719 1 95.56 170 GLY A CA 1
ATOM 1281 C C . GLY A 1 170 ? 3.305 -15.047 -19.953 1 95.56 170 GLY A C 1
ATOM 1282 O O . GLY A 1 170 ? 3.881 -15.906 -19.297 1 95.56 170 GLY A O 1
ATOM 1283 N N . LEU A 1 171 ? 2.432 -15.258 -21 1 95.5 171 LEU A N 1
ATOM 1284 C CA . LEU A 1 171 ? 2.014 -16.625 -21.328 1 95.5 171 LEU A CA 1
ATOM 1285 C C . LEU A 1 171 ? 2.25 -16.922 -22.797 1 95.5 171 LEU A C 1
ATOM 1287 O O . LEU A 1 171 ? 1.911 -18 -23.281 1 95.5 171 LEU A O 1
ATOM 1291 N N . SER A 1 172 ? 2.824 -15.914 -23.516 1 94.62 172 SER A N 1
ATOM 1292 C CA . SER A 1 172 ? 2.953 -16.047 -24.953 1 94.62 172 SER A CA 1
ATOM 1293 C C . SER A 1 172 ? 4.16 -15.266 -25.469 1 94.62 172 SER A C 1
ATOM 1295 O O . SER A 1 172 ? 4.766 -14.484 -24.734 1 94.62 172 SER A O 1
ATOM 1297 N N . THR A 1 173 ? 4.445 -15.523 -26.734 1 95.94 173 THR A N 1
ATOM 1298 C CA . THR A 1 173 ? 5.523 -14.805 -27.406 1 95.94 173 THR A CA 1
ATOM 1299 C C . THR A 1 173 ? 5.246 -13.305 -27.438 1 95.94 173 THR A C 1
ATOM 1301 O O . THR A 1 173 ? 6.164 -12.5 -27.297 1 95.94 173 THR A O 1
ATOM 1304 N N . ARG A 1 174 ? 4.043 -12.984 -27.641 1 91.75 174 ARG A N 1
ATOM 1305 C CA . ARG A 1 174 ? 3.672 -11.57 -27.656 1 91.75 174 ARG A CA 1
ATOM 1306 C C . ARG A 1 174 ? 4 -10.906 -26.312 1 91.75 174 ARG A C 1
ATOM 1308 O O . ARG A 1 174 ? 4.625 -9.844 -26.297 1 91.75 174 ARG A O 1
ATOM 1315 N N . GLY A 1 175 ? 3.557 -11.531 -25.219 1 91.81 175 GLY A N 1
ATOM 1316 C CA . GLY A 1 175 ? 3.887 -11.016 -23.906 1 91.81 175 GLY A CA 1
ATOM 1317 C C . GLY A 1 175 ? 5.379 -10.945 -23.656 1 91.81 175 GLY A C 1
ATOM 1318 O O . GLY A 1 175 ? 5.867 -9.984 -23.047 1 91.81 175 GLY A O 1
ATOM 1319 N N . ALA A 1 176 ? 6.066 -11.914 -24.094 1 96.81 176 ALA A N 1
ATOM 1320 C CA . ALA A 1 176 ? 7.516 -11.977 -23.922 1 96.81 176 ALA A CA 1
ATOM 1321 C C . ALA A 1 176 ? 8.195 -10.812 -24.641 1 96.81 176 ALA A C 1
ATOM 1323 O O . ALA A 1 176 ? 9.141 -10.219 -24.109 1 96.81 176 ALA A O 1
ATOM 1324 N N . LYS A 1 177 ? 7.754 -10.508 -25.781 1 96.69 177 LYS A N 1
ATOM 1325 C CA . LYS A 1 177 ? 8.352 -9.422 -26.562 1 96.69 177 LYS A CA 1
ATOM 1326 C C . LYS A 1 177 ? 8.117 -8.07 -25.891 1 96.69 177 LYS A C 1
ATOM 1328 O O . LYS A 1 177 ? 8.969 -7.18 -25.969 1 96.69 177 LYS A O 1
ATOM 1333 N N . HIS A 1 178 ? 6.961 -7.91 -25.281 1 94.75 178 HIS A N 1
ATOM 1334 C CA . HIS A 1 178 ? 6.715 -6.684 -24.531 1 94.75 178 HIS A CA 1
ATOM 1335 C C . HIS A 1 178 ? 7.73 -6.504 -23.406 1 94.75 178 HIS A C 1
ATOM 1337 O O . HIS A 1 178 ? 8.258 -5.406 -23.203 1 94.75 178 HIS A O 1
ATOM 1343 N N . ALA A 1 179 ? 7.965 -7.57 -22.656 1 96.94 179 ALA A N 1
ATOM 1344 C CA . ALA A 1 179 ? 8.977 -7.523 -21.609 1 96.94 179 ALA A CA 1
ATOM 1345 C C . ALA A 1 179 ? 10.344 -7.172 -22.172 1 96.94 179 ALA A C 1
ATOM 1347 O O . ALA A 1 179 ? 11.031 -6.293 -21.656 1 96.94 179 ALA A O 1
ATOM 1348 N N . ALA A 1 180 ? 10.68 -7.797 -23.25 1 97.44 180 ALA A N 1
ATOM 1349 C CA . ALA A 1 180 ? 11.984 -7.645 -23.891 1 97.44 180 ALA A CA 1
ATOM 1350 C C . ALA A 1 180 ? 12.219 -6.199 -24.328 1 97.44 180 ALA A C 1
ATOM 1352 O O . ALA A 1 180 ? 13.266 -5.617 -24.047 1 97.44 180 ALA A O 1
ATOM 1353 N N . ARG A 1 181 ? 11.25 -5.613 -24.922 1 94.25 181 ARG A N 1
ATOM 1354 C CA . ARG A 1 181 ? 11.367 -4.285 -25.516 1 94.25 181 ARG A CA 1
ATOM 1355 C C . ARG A 1 181 ? 11.445 -3.213 -24.438 1 94.25 181 ARG A C 1
ATOM 1357 O O . ARG A 1 181 ? 11.82 -2.072 -24.719 1 94.25 181 ARG A O 1
ATOM 1364 N N . ASN A 1 182 ? 11.086 -3.559 -23.281 1 93.69 182 ASN A N 1
ATOM 1365 C CA . ASN A 1 182 ? 11.094 -2.598 -22.172 1 93.69 182 ASN A CA 1
ATOM 1366 C C . ASN A 1 182 ? 12.211 -2.9 -21.188 1 93.69 182 ASN A C 1
ATOM 1368 O O . ASN A 1 182 ? 12.227 -2.35 -20.078 1 93.69 182 ASN A O 1
ATOM 1372 N N . SER A 1 183 ? 13.047 -3.768 -21.531 1 94.12 183 SER A N 1
ATOM 1373 C CA . SER A 1 183 ? 14.172 -4.141 -20.688 1 94.12 183 SER A CA 1
ATOM 1374 C C . SER A 1 183 ? 13.703 -4.621 -19.328 1 94.12 183 SER A C 1
ATOM 1376 O O . SER A 1 183 ? 14.219 -4.188 -18.297 1 94.12 183 SER A O 1
ATOM 1378 N N . ALA A 1 184 ? 12.664 -5.367 -19.297 1 96.75 184 ALA A N 1
ATOM 1379 C CA . ALA A 1 184 ? 12.133 -5.996 -18.078 1 96.75 184 ALA A CA 1
ATOM 1380 C C . ALA A 1 184 ? 12.445 -7.488 -18.062 1 96.75 184 ALA A C 1
ATOM 1382 O O . ALA A 1 184 ? 12.625 -8.109 -19.109 1 96.75 184 ALA A O 1
ATOM 1383 N N . GLY A 1 185 ? 12.617 -8.008 -16.859 1 97.69 185 GLY A N 1
ATOM 1384 C CA . GLY A 1 185 ? 12.656 -9.461 -16.781 1 97.69 185 GLY A CA 1
ATOM 1385 C C . GLY A 1 185 ? 11.383 -10.125 -17.266 1 97.69 185 GLY A C 1
ATOM 1386 O O . GLY A 1 185 ? 10.344 -9.477 -17.375 1 97.69 185 GLY A O 1
ATOM 1387 N N . PHE A 1 186 ? 11.508 -11.367 -17.609 1 98.38 186 PHE A N 1
ATOM 1388 C CA . PHE A 1 186 ? 10.367 -12.117 -18.125 1 98.38 186 PHE A CA 1
ATOM 1389 C C . PHE A 1 186 ? 10.062 -13.312 -17.219 1 98.38 186 PHE A C 1
ATOM 1391 O O . PHE A 1 186 ? 10.938 -14.125 -16.953 1 98.38 186 PHE A O 1
ATOM 1398 N N . THR A 1 187 ? 8.883 -13.352 -16.703 1 98.5 187 THR A N 1
ATOM 1399 C CA . THR A 1 187 ? 8.383 -14.492 -15.938 1 98.5 187 THR A CA 1
ATOM 1400 C C . THR A 1 187 ? 7.355 -15.281 -16.75 1 98.5 187 THR A C 1
ATOM 1402 O O . THR A 1 187 ? 6.281 -14.773 -17.062 1 98.5 187 THR A O 1
ATOM 1405 N N . TYR A 1 188 ? 7.633 -16.516 -17.062 1 98.44 188 TYR A N 1
ATOM 1406 C CA . TYR A 1 188 ? 6.648 -17.344 -17.766 1 98.44 188 TYR A CA 1
ATOM 1407 C C . TYR A 1 188 ? 5.707 -18.016 -16.766 1 98.44 188 TYR A C 1
ATOM 1409 O O . TYR A 1 188 ? 6.156 -18.625 -15.797 1 98.44 188 TYR A O 1
ATOM 1417 N N . GLY A 1 189 ? 4.441 -17.859 -17.016 1 97.88 189 GLY A N 1
ATOM 1418 C CA . GLY A 1 189 ? 3.439 -18.438 -16.141 1 97.88 189 GLY A CA 1
ATOM 1419 C C . GLY A 1 189 ? 3.115 -19.891 -16.484 1 97.88 189 GLY A C 1
ATOM 1420 O O . GLY A 1 189 ? 2.004 -20.188 -16.922 1 97.88 189 GLY A O 1
ATOM 1421 N N . HIS A 1 190 ? 4.039 -20.781 -16.234 1 98.31 190 HIS A N 1
ATOM 1422 C CA . HIS A 1 190 ? 3.812 -22.203 -16.469 1 98.31 190 HIS A CA 1
ATOM 1423 C C . HIS A 1 190 ? 2.609 -22.703 -15.688 1 98.31 190 HIS A C 1
ATOM 1425 O O . HIS A 1 190 ? 1.897 -23.609 -16.141 1 98.31 190 HIS A O 1
ATOM 1431 N N . PHE A 1 191 ? 2.33 -22.141 -14.523 1 97.44 191 PHE A N 1
ATOM 1432 C CA . PHE A 1 191 ? 1.245 -22.547 -13.633 1 97.44 191 PHE A CA 1
ATOM 1433 C C . PHE A 1 191 ? -0.11 -22.219 -14.258 1 97.44 191 PHE A C 1
ATOM 1435 O O . PHE A 1 191 ? -1.143 -22.719 -13.789 1 97.44 191 PHE A O 1
ATOM 1442 N N . ILE A 1 192 ? -0.112 -21.406 -15.273 1 95.31 192 ILE A N 1
ATOM 1443 C CA . ILE A 1 192 ? -1.336 -21.062 -15.984 1 95.31 192 ILE A CA 1
ATOM 1444 C C . ILE A 1 192 ? -1.399 -21.828 -17.312 1 95.31 192 ILE A C 1
ATOM 1446 O O . ILE A 1 192 ? -2.393 -22.5 -17.594 1 95.31 192 ILE A O 1
ATOM 1450 N N . ASN A 1 193 ? -0.381 -21.734 -18.125 1 94.75 193 ASN A N 1
ATOM 1451 C CA . ASN A 1 193 ? -0.255 -22.391 -19.422 1 94.75 193 ASN A CA 1
ATOM 1452 C C . ASN A 1 193 ? 1.085 -23.109 -19.562 1 94.75 193 ASN A C 1
ATOM 1454 O O . ASN A 1 193 ? 2.119 -22.469 -19.75 1 94.75 193 ASN A O 1
ATOM 1458 N N . PRO A 1 194 ? 1.062 -24.422 -19.641 1 95.81 194 PRO A N 1
ATOM 1459 C CA . PRO A 1 194 ? 2.314 -25.172 -19.625 1 95.81 194 PRO A CA 1
ATOM 1460 C C . PRO A 1 194 ? 2.879 -25.406 -21.031 1 95.81 194 PRO A C 1
ATOM 1462 O O . PRO A 1 194 ? 3.916 -26.062 -21.188 1 95.81 194 PRO A O 1
ATOM 1465 N N . THR A 1 195 ? 2.391 -24.906 -22.109 1 94.38 195 THR A N 1
ATOM 1466 C CA . THR A 1 195 ? 2.717 -25.422 -23.438 1 94.38 195 THR A CA 1
ATOM 1467 C C . THR A 1 195 ? 3.549 -24.406 -24.219 1 94.38 195 THR A C 1
ATOM 1469 O O . THR A 1 195 ? 4.234 -24.766 -25.172 1 94.38 195 THR A O 1
ATOM 1472 N N . GLN A 1 196 ? 3.615 -23.125 -23.859 1 95 196 GLN A N 1
ATOM 1473 C CA . GLN A 1 196 ? 4.203 -22.125 -24.734 1 95 196 GLN A CA 1
ATOM 1474 C C . GLN A 1 196 ? 5.492 -21.562 -24.141 1 95 196 GLN A C 1
ATOM 1476 O O . GLN A 1 196 ? 6.023 -20.562 -24.625 1 95 196 GLN A O 1
ATOM 1481 N N . GLY A 1 197 ? 6.035 -22.172 -23.141 1 97 197 GLY A N 1
ATOM 1482 C CA . GLY A 1 197 ? 7.121 -21.578 -22.375 1 97 197 GLY A CA 1
ATOM 1483 C C . GLY A 1 197 ? 8.406 -21.453 -23.172 1 97 197 GLY A C 1
ATOM 1484 O O . GLY A 1 197 ? 9.078 -20.422 -23.125 1 97 197 GLY A O 1
ATOM 1485 N N . LYS A 1 198 ? 8.773 -22.5 -23.844 1 97.88 198 LYS A N 1
ATOM 1486 C CA . LYS A 1 198 ? 10.016 -22.5 -24.609 1 97.88 198 LYS A CA 1
ATOM 1487 C C . LYS A 1 198 ? 10.008 -21.391 -25.672 1 97.88 198 LYS A C 1
ATOM 1489 O O . LYS A 1 198 ? 10.938 -20.594 -25.734 1 97.88 198 LYS A O 1
ATOM 1494 N N . ASP A 1 199 ? 8.953 -21.312 -26.484 1 98.12 199 ASP A N 1
ATOM 1495 C CA . ASP A 1 199 ? 8.844 -20.328 -27.531 1 98.12 199 ASP A CA 1
ATOM 1496 C C . ASP A 1 199 ? 8.844 -18.906 -26.969 1 98.12 199 ASP A C 1
ATOM 1498 O O . ASP A 1 199 ? 9.461 -18 -27.531 1 98.12 199 ASP A O 1
ATOM 1502 N N . ALA A 1 200 ? 8.117 -18.734 -25.875 1 98.25 200 ALA A N 1
ATOM 1503 C CA . ALA A 1 200 ? 8.047 -17.422 -25.25 1 98.25 200 ALA A CA 1
ATOM 1504 C C . ALA A 1 200 ? 9.414 -16.984 -24.75 1 98.25 200 ALA A C 1
ATOM 1506 O O . ALA A 1 200 ? 9.828 -15.844 -25 1 98.25 200 ALA A O 1
ATOM 1507 N N . ALA A 1 201 ? 10.102 -17.859 -24.078 1 98.38 201 ALA A N 1
ATOM 1508 C CA . ALA A 1 201 ? 11.43 -17.547 -23.547 1 98.38 201 ALA A CA 1
ATOM 1509 C C . ALA A 1 201 ? 12.398 -17.219 -24.688 1 98.38 201 ALA A C 1
ATOM 1511 O O . ALA A 1 201 ? 13.18 -16.266 -24.578 1 98.38 201 ALA A O 1
ATOM 1512 N N . GLU A 1 202 ? 12.383 -17.969 -25.719 1 98.31 202 GLU A N 1
ATOM 1513 C CA . GLU A 1 202 ? 13.242 -17.719 -26.859 1 98.31 202 GLU A CA 1
ATOM 1514 C C . GLU A 1 202 ? 12.953 -16.359 -27.484 1 98.31 202 GLU A C 1
ATOM 1516 O O . GLU A 1 202 ? 13.883 -15.617 -27.828 1 98.31 202 GLU A O 1
ATOM 1521 N N . ALA A 1 203 ? 11.703 -16.109 -27.641 1 98.31 203 ALA A N 1
ATOM 1522 C CA . ALA A 1 203 ? 11.312 -14.812 -28.188 1 98.31 203 ALA A CA 1
ATOM 1523 C C . ALA A 1 203 ? 11.812 -13.664 -27.312 1 98.31 203 ALA A C 1
ATOM 1525 O O . ALA A 1 203 ? 12.258 -12.633 -27.828 1 98.31 203 ALA A O 1
ATOM 1526 N N . TYR A 1 204 ? 11.68 -13.805 -26.047 1 98.5 204 TYR A N 1
ATOM 1527 C CA . TYR A 1 204 ? 12.172 -12.797 -25.109 1 98.5 204 TYR A CA 1
ATOM 1528 C C . TYR A 1 204 ? 13.664 -12.57 -25.281 1 98.5 204 TYR A C 1
ATOM 1530 O O . TYR A 1 204 ? 14.109 -11.438 -25.453 1 98.5 204 TYR A O 1
ATOM 1538 N N . ILE A 1 205 ? 14.43 -13.641 -25.266 1 98.19 205 ILE A N 1
ATOM 1539 C CA . ILE A 1 205 ? 15.883 -13.555 -25.312 1 98.19 205 ILE A CA 1
ATOM 1540 C C . ILE A 1 205 ? 16.328 -12.953 -26.641 1 98.19 205 ILE A C 1
ATOM 1542 O O . ILE A 1 205 ? 17.203 -12.078 -26.688 1 98.19 205 ILE A O 1
ATOM 1546 N N . GLN A 1 206 ? 15.695 -13.312 -27.703 1 97.88 206 GLN A N 1
ATOM 1547 C CA . GLN A 1 206 ? 16.062 -12.875 -29.047 1 97.88 206 GLN A CA 1
ATOM 1548 C C . GLN A 1 206 ? 15.75 -11.398 -29.25 1 97.88 206 GLN A C 1
ATOM 1550 O O . GLN A 1 206 ? 16.406 -10.719 -30.047 1 97.88 206 GLN A O 1
ATOM 1555 N N . ASN A 1 207 ? 14.773 -10.914 -28.547 1 97.81 207 ASN A N 1
ATOM 1556 C CA . ASN A 1 207 ? 14.312 -9.547 -28.781 1 97.81 207 ASN A CA 1
ATOM 1557 C C . ASN A 1 207 ? 14.688 -8.617 -27.641 1 97.81 207 ASN A C 1
ATOM 1559 O O . ASN A 1 207 ? 14.281 -7.453 -27.625 1 97.81 207 ASN A O 1
ATOM 1563 N N . PHE A 1 208 ? 15.375 -9.086 -26.703 1 97.88 208 PHE A N 1
ATOM 1564 C CA . PHE A 1 208 ? 15.695 -8.312 -25.5 1 97.88 208 PHE A CA 1
ATOM 1565 C C . PHE A 1 208 ? 16.516 -7.078 -25.844 1 97.88 208 PHE A C 1
ATOM 1567 O O . PHE A 1 208 ? 17.484 -7.164 -26.609 1 97.88 208 PHE A O 1
ATOM 1574 N N . LEU A 1 209 ? 16.094 -5.918 -25.344 1 95.44 209 LEU A N 1
ATOM 1575 C CA . LEU A 1 209 ? 16.828 -4.668 -25.438 1 95.44 209 LEU A CA 1
ATOM 1576 C C . LEU A 1 209 ? 17.5 -4.316 -24.125 1 95.44 209 LEU A C 1
ATOM 1578 O O . LEU A 1 209 ? 16.812 -3.988 -23.141 1 95.44 209 LEU A O 1
ATOM 1582 N N . PRO A 1 210 ? 18.828 -4.355 -24.062 1 93.69 210 PRO A N 1
ATOM 1583 C CA . PRO A 1 210 ? 19.531 -4.055 -22.812 1 93.69 210 PRO A CA 1
ATOM 1584 C C . PRO A 1 210 ? 19.359 -2.602 -22.375 1 93.69 210 PRO A C 1
ATOM 1586 O O . PRO A 1 210 ? 19.188 -1.714 -23.203 1 93.69 210 PRO A O 1
ATOM 1589 N N . SER A 1 211 ? 19.312 -2.377 -21.141 1 86.94 211 SER A N 1
ATOM 1590 C CA . SER A 1 211 ? 19.328 -1.065 -20.5 1 86.94 211 SER A CA 1
ATOM 1591 C C . SER A 1 211 ? 20.234 -1.062 -19.281 1 86.94 211 SER A C 1
ATOM 1593 O O . SER A 1 211 ? 20.781 -2.1 -18.906 1 86.94 211 SER A O 1
ATOM 1595 N N . GLU A 1 212 ? 20.469 0.187 -18.734 1 83.12 212 GLU A N 1
ATOM 1596 C CA . GLU A 1 212 ? 21.281 0.29 -17.531 1 83.12 212 GLU A CA 1
ATOM 1597 C C . GLU A 1 212 ? 20.625 -0.474 -16.375 1 83.12 212 GLU A C 1
ATOM 1599 O O . GLU A 1 212 ? 21.328 -1.07 -15.547 1 83.12 212 GLU A O 1
ATOM 1604 N N . ARG A 1 213 ? 19.344 -0.481 -16.344 1 81.88 213 ARG A N 1
ATOM 1605 C CA . ARG A 1 213 ? 18.609 -1.15 -15.273 1 81.88 213 ARG A CA 1
ATOM 1606 C C . ARG A 1 213 ? 18.75 -2.664 -15.375 1 81.88 213 ARG A C 1
ATOM 1608 O O . ARG A 1 213 ? 18.812 -3.357 -14.359 1 81.88 213 ARG A O 1
ATOM 1615 N N . LEU A 1 214 ? 18.75 -3.156 -16.609 1 91.38 214 LEU A N 1
ATOM 1616 C CA . LEU A 1 214 ? 18.875 -4.582 -16.906 1 91.38 214 LEU A CA 1
ATOM 1617 C C . LEU A 1 214 ? 19.781 -4.812 -18.109 1 91.38 214 LEU A C 1
ATOM 1619 O O . LEU A 1 214 ? 19.312 -4.871 -19.234 1 91.38 214 LEU A O 1
ATOM 1623 N N . PRO A 1 215 ? 21.016 -5.047 -17.797 1 93.06 215 PRO A N 1
ATOM 1624 C CA . P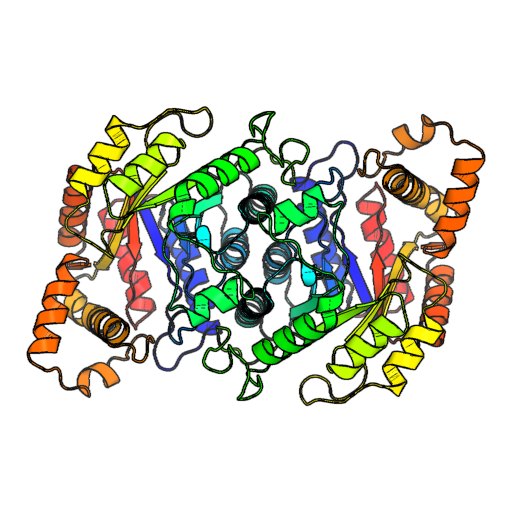RO A 1 215 ? 21.984 -5.102 -18.891 1 93.06 215 PRO A CA 1
ATOM 1625 C C . PRO A 1 215 ? 21.922 -6.41 -19.672 1 93.06 215 PRO A C 1
ATOM 1627 O O . PRO A 1 215 ? 22.438 -6.496 -20.797 1 93.06 215 PRO A O 1
ATOM 1630 N N . SER A 1 216 ? 21.359 -7.469 -19.062 1 95.88 216 SER A N 1
ATOM 1631 C CA . SER A 1 216 ? 21.234 -8.773 -19.719 1 95.88 216 SER A CA 1
ATOM 1632 C C . SER A 1 216 ? 19.859 -9.375 -19.484 1 95.88 216 SER A C 1
ATOM 1634 O O . SER A 1 216 ? 19.172 -9.023 -18.516 1 95.88 216 SER A O 1
ATOM 1636 N N . PRO A 1 217 ? 19.422 -10.211 -20.375 1 96.94 217 PRO A N 1
ATOM 1637 C CA . PRO A 1 217 ? 18.109 -10.828 -20.203 1 96.94 217 PRO A CA 1
ATOM 1638 C C . PRO A 1 217 ? 18.016 -11.625 -18.891 1 96.94 217 PRO A C 1
ATOM 1640 O O . PRO A 1 217 ? 19 -12.203 -18.438 1 96.94 217 PRO A O 1
ATOM 1643 N N . ALA A 1 218 ? 16.859 -11.602 -18.344 1 97.44 218 ALA A N 1
ATOM 1644 C CA . ALA A 1 218 ? 16.547 -12.367 -17.141 1 97.44 218 ALA A CA 1
ATOM 1645 C C . ALA A 1 218 ? 15.211 -13.094 -17.281 1 97.44 218 ALA A C 1
ATOM 1647 O O . ALA A 1 218 ? 14.172 -12.461 -17.5 1 97.44 218 ALA A O 1
ATOM 1648 N N . VAL A 1 219 ? 15.266 -14.43 -17.172 1 98.19 219 VAL A N 1
ATOM 1649 C CA . VAL A 1 219 ? 14.062 -15.234 -17.328 1 98.19 219 VAL A CA 1
ATOM 1650 C C . VAL A 1 219 ? 13.852 -16.094 -16.078 1 98.19 219 VAL A C 1
ATOM 1652 O O . VAL A 1 219 ? 14.805 -16.656 -15.547 1 98.19 219 VAL A O 1
ATOM 1655 N N . ASN A 1 220 ? 12.695 -16.031 -15.562 1 98.44 220 ASN A N 1
ATOM 1656 C CA . ASN A 1 220 ? 12.258 -17.047 -14.602 1 98.44 220 ASN A CA 1
ATOM 1657 C C . ASN A 1 220 ? 10.875 -17.594 -14.961 1 98.44 220 ASN A C 1
ATOM 1659 O O . ASN A 1 220 ? 10.312 -17.234 -15.992 1 98.44 220 ASN A O 1
ATOM 1663 N N . PHE A 1 221 ? 10.414 -18.625 -14.25 1 98.62 221 PHE A N 1
ATOM 1664 C CA . PHE A 1 221 ? 9.094 -19.203 -14.492 1 98.62 221 PHE A CA 1
ATOM 1665 C C . PHE A 1 221 ? 8.422 -19.594 -13.18 1 98.62 221 PHE A C 1
ATOM 1667 O O . PHE A 1 221 ? 9.102 -19.844 -12.18 1 98.62 221 PHE A O 1
ATOM 1674 N N . CYS A 1 222 ? 7.172 -19.547 -13.227 1 98.69 222 CYS A N 1
ATOM 1675 C CA . CYS A 1 222 ? 6.363 -19.875 -12.062 1 98.69 222 CYS A CA 1
ATOM 1676 C C . CYS A 1 222 ? 5.598 -21.172 -12.273 1 98.69 222 CYS A C 1
ATOM 1678 O O . CYS A 1 222 ? 5.023 -21.391 -13.344 1 98.69 222 CYS A O 1
ATOM 1680 N N . ILE A 1 223 ? 5.57 -22.062 -11.25 1 98.75 223 ILE A N 1
ATOM 1681 C CA . ILE A 1 223 ? 4.945 -23.375 -11.375 1 98.75 223 ILE A CA 1
ATOM 1682 C C . ILE A 1 223 ? 4.469 -23.859 -10.008 1 98.75 223 ILE A C 1
ATOM 1684 O O . ILE A 1 223 ? 5.062 -23.5 -8.984 1 98.75 223 ILE A O 1
ATOM 1688 N N . PHE A 1 224 ? 3.381 -24.656 -9.984 1 98.81 224 PHE A N 1
ATOM 1689 C CA . PHE A 1 224 ? 2.953 -25.328 -8.766 1 98.81 224 PHE A CA 1
ATOM 1690 C C . PHE A 1 224 ? 3.885 -26.484 -8.422 1 98.81 224 PHE A C 1
ATOM 1692 O O . PHE A 1 224 ? 4.258 -27.266 -9.297 1 98.81 224 PHE A O 1
ATOM 1699 N N . VAL A 1 225 ? 4.297 -26.594 -7.141 1 98.94 225 VAL A N 1
ATOM 1700 C CA . VAL A 1 225 ? 5.129 -27.719 -6.699 1 98.94 225 VAL A CA 1
ATOM 1701 C C . VAL A 1 225 ? 4.633 -28.219 -5.348 1 98.94 225 VAL A C 1
ATOM 1703 O O . VAL A 1 225 ? 4.324 -27.438 -4.453 1 98.94 225 VAL A O 1
ATOM 1706 N N . VAL A 1 226 ? 4.445 -29.484 -5.211 1 98.88 226 VAL A N 1
ATOM 1707 C CA . VAL A 1 226 ? 4.25 -30.172 -3.936 1 98.88 226 VAL A CA 1
ATOM 1708 C C . VAL A 1 226 ? 5.352 -31.203 -3.73 1 98.88 226 VAL A C 1
ATOM 1710 O O . VAL A 1 226 ? 5.414 -32.219 -4.453 1 98.88 226 VAL A O 1
ATOM 1713 N N . CYS A 1 227 ? 6.207 -30.969 -2.777 1 98.94 227 CYS A N 1
ATOM 1714 C CA . CYS A 1 227 ? 7.352 -31.828 -2.492 1 98.94 227 CYS A CA 1
ATOM 1715 C C . CYS A 1 227 ? 7.215 -32.469 -1.123 1 98.94 227 CYS A C 1
ATOM 1717 O O . CYS A 1 227 ? 6.871 -31.812 -0.144 1 98.94 227 CYS A O 1
ATOM 1719 N N . ALA A 1 228 ? 7.402 -33.781 -1.042 1 98.81 228 ALA A N 1
ATOM 1720 C CA . ALA A 1 228 ? 7.375 -34.562 0.191 1 98.81 228 ALA A CA 1
ATOM 1721 C C . ALA A 1 228 ? 8.43 -35.656 0.16 1 98.81 228 ALA A C 1
ATOM 1723 O O . ALA A 1 228 ? 8.992 -35.969 -0.895 1 98.81 228 ALA A O 1
ATOM 1724 N N . PRO A 1 229 ? 8.727 -36.281 1.33 1 98.56 229 PRO A N 1
ATOM 1725 C CA . PRO A 1 229 ? 9.781 -37.312 1.382 1 98.56 229 PRO A CA 1
ATOM 1726 C C . PRO A 1 229 ? 9.484 -38.5 0.498 1 98.56 229 PRO A C 1
ATOM 1728 O O . PRO A 1 229 ? 10.406 -39.125 -0.032 1 98.56 229 PRO A O 1
ATOM 1731 N N . THR A 1 230 ? 8.195 -38.844 0.374 1 98.69 230 THR A N 1
ATOM 1732 C CA . THR A 1 230 ? 7.812 -39.938 -0.478 1 98.69 230 THR A CA 1
ATOM 1733 C C . THR A 1 230 ? 6.785 -39.5 -1.518 1 98.69 230 THR A C 1
ATOM 1735 O O . THR A 1 230 ? 6.066 -38.531 -1.314 1 98.69 230 THR A O 1
ATOM 1738 N N . GLN A 1 231 ? 6.816 -40.312 -2.637 1 98.31 231 GLN A N 1
ATOM 1739 C CA . GLN A 1 231 ? 5.863 -40 -3.699 1 98.31 231 GLN A CA 1
ATOM 1740 C C . GLN A 1 231 ? 4.43 -40.094 -3.191 1 98.31 231 GLN A C 1
ATOM 1742 O O . GLN A 1 231 ? 3.592 -39.25 -3.529 1 98.31 231 GLN A O 1
ATOM 1747 N N . ASP A 1 232 ? 4.145 -41.062 -2.348 1 98.38 232 ASP A N 1
ATOM 1748 C CA . ASP A 1 232 ? 2.803 -41.25 -1.809 1 98.38 232 ASP A CA 1
ATOM 1749 C C . ASP A 1 232 ? 2.361 -40.062 -0.973 1 98.38 232 ASP A C 1
ATOM 1751 O O . ASP A 1 232 ? 1.225 -39.594 -1.09 1 98.38 232 ASP A O 1
ATOM 1755 N N . GLU A 1 233 ? 3.193 -39.594 -0.136 1 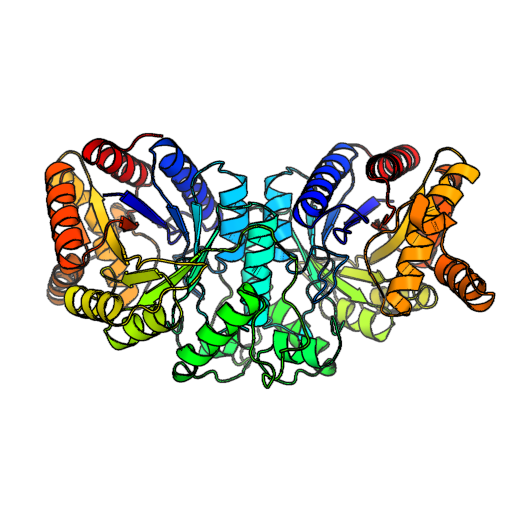98.25 233 GLU A N 1
ATOM 1756 C CA . GLU A 1 233 ? 2.889 -38.438 0.692 1 98.25 233 GLU A CA 1
ATOM 1757 C C . GLU A 1 233 ? 2.658 -37.188 -0.164 1 98.25 233 GLU A C 1
ATOM 1759 O O . GLU A 1 233 ? 1.734 -36.406 0.093 1 98.25 233 GLU A O 1
ATOM 1764 N N . ALA A 1 234 ? 3.5 -37 -1.15 1 98.62 234 ALA A N 1
ATOM 1765 C CA . ALA A 1 234 ? 3.354 -35.844 -2.045 1 98.62 234 ALA A CA 1
ATOM 1766 C C . ALA A 1 234 ? 1.999 -35.875 -2.75 1 98.62 234 ALA A C 1
ATOM 1768 O O . ALA A 1 234 ? 1.32 -34.844 -2.84 1 98.62 234 ALA A O 1
ATOM 1769 N N . ASP A 1 235 ? 1.655 -37.062 -3.229 1 97.56 235 ASP A N 1
ATOM 1770 C CA . ASP A 1 235 ? 0.384 -37.219 -3.928 1 97.56 235 ASP A CA 1
ATOM 1771 C C . ASP A 1 235 ? -0.793 -36.938 -3.002 1 97.56 235 ASP A C 1
ATOM 1773 O O . ASP A 1 235 ? -1.771 -36.312 -3.416 1 97.56 235 ASP A O 1
ATOM 1777 N N . LYS A 1 236 ? -0.688 -37.406 -1.799 1 96.69 236 LYS A N 1
ATOM 1778 C CA . LYS A 1 236 ? -1.744 -37.125 -0.823 1 96.69 236 LYS A CA 1
ATOM 1779 C C . LYS A 1 236 ? -1.888 -35.656 -0.546 1 96.69 236 LYS A C 1
ATOM 1781 O O . LYS A 1 236 ? -3.002 -35.125 -0.512 1 96.69 236 LYS A O 1
ATOM 1786 N N . LEU A 1 237 ? -0.801 -35 -0.342 1 97.62 237 LEU A N 1
ATOM 1787 C CA . LEU A 1 237 ? -0.811 -33.594 -0.064 1 97.62 237 LEU A CA 1
ATOM 1788 C C . LEU A 1 237 ? -1.344 -32.781 -1.26 1 97.62 237 LEU A C 1
ATOM 1790 O O . LEU A 1 237 ? -2.072 -31.812 -1.091 1 97.62 237 LEU A O 1
ATOM 1794 N N . ALA A 1 238 ? -1.049 -33.219 -2.434 1 97.75 238 ALA A N 1
ATOM 1795 C CA . ALA A 1 238 ? -1.392 -32.531 -3.666 1 97.75 238 ALA A CA 1
ATOM 1796 C C . ALA A 1 238 ? -2.896 -32.562 -3.918 1 97.75 238 ALA A C 1
ATOM 1798 O O . ALA A 1 238 ? -3.418 -31.766 -4.715 1 97.75 238 ALA A O 1
ATOM 1799 N N . LEU A 1 239 ? -3.609 -33.469 -3.242 1 96.25 239 LEU A N 1
ATOM 1800 C CA . LEU A 1 239 ? -5.051 -33.562 -3.439 1 96.25 239 LEU A CA 1
ATOM 1801 C C . LEU A 1 239 ? -5.742 -32.25 -3.127 1 96.25 239 LEU A C 1
ATOM 1803 O O . LEU A 1 239 ? -6.715 -31.875 -3.791 1 96.25 239 LEU A O 1
ATOM 1807 N N . SER A 1 240 ? -5.305 -31.594 -2.125 1 96.31 240 SER A N 1
ATOM 1808 C CA . SER A 1 240 ? -5.867 -30.297 -1.769 1 96.31 240 SER A CA 1
ATOM 1809 C C . SER A 1 240 ? -5.734 -29.297 -2.916 1 96.31 240 SER A C 1
ATOM 1811 O O . SER A 1 240 ? -6.695 -28.609 -3.258 1 96.31 240 SER A O 1
ATOM 1813 N N . GLN A 1 241 ? -4.562 -29.188 -3.455 1 97 241 GLN A N 1
ATOM 1814 C CA . GLN A 1 241 ? -4.309 -28.266 -4.57 1 97 241 GLN A CA 1
ATOM 1815 C C . GLN A 1 241 ? -5.105 -28.688 -5.805 1 97 241 GLN A C 1
ATOM 1817 O O . GLN A 1 241 ? -5.633 -27.828 -6.52 1 97 241 GLN A O 1
ATOM 1822 N N . ASP A 1 242 ? -5.172 -30 -6.059 1 96.88 242 ASP A N 1
ATOM 1823 C CA . ASP A 1 242 ? -5.949 -30.5 -7.188 1 96.88 242 ASP A CA 1
ATOM 1824 C C . ASP A 1 242 ? -7.406 -30.062 -7.094 1 96.88 242 ASP A C 1
ATOM 1826 O O . ASP A 1 242 ? -7.973 -29.562 -8.07 1 96.88 242 ASP A O 1
ATOM 1830 N N . ARG A 1 243 ? -7.93 -30.25 -5.945 1 95.88 243 ARG A N 1
ATOM 1831 C CA . ARG A 1 243 ? -9.328 -29.891 -5.734 1 95.88 243 ARG A CA 1
ATOM 1832 C C . ARG A 1 243 ? -9.516 -28.375 -5.773 1 95.88 243 ARG A C 1
ATOM 1834 O O . ARG A 1 243 ? -10.516 -27.875 -6.301 1 95.88 243 ARG A O 1
ATOM 1841 N N . TRP A 1 244 ? -8.641 -27.688 -5.18 1 95.94 244 TRP A N 1
ATOM 1842 C CA . TRP A 1 244 ? -8.68 -26.234 -5.191 1 95.94 244 TRP A CA 1
ATOM 1843 C C . TRP A 1 244 ? -8.711 -25.703 -6.617 1 95.94 244 TRP A C 1
ATOM 1845 O O . TRP A 1 244 ? -9.555 -24.859 -6.953 1 95.94 244 TRP A O 1
ATOM 1855 N N . LEU A 1 245 ? -7.816 -26.156 -7.465 1 95.75 245 LEU A N 1
ATOM 1856 C CA . LEU A 1 245 ? -7.766 -25.734 -8.859 1 95.75 245 LEU A CA 1
ATOM 1857 C C . LEU A 1 245 ? -9.078 -26.047 -9.57 1 95.75 245 LEU A C 1
ATOM 1859 O O . LEU A 1 245 ? -9.57 -25.234 -10.359 1 95.75 245 LEU A O 1
ATOM 1863 N N . LEU A 1 246 ? -9.602 -27.219 -9.305 1 94.5 246 LEU A N 1
ATOM 1864 C CA . LEU A 1 246 ? -10.883 -27.609 -9.891 1 94.5 246 LEU A CA 1
ATOM 1865 C C . LEU A 1 246 ? -11.992 -26.656 -9.461 1 94.5 246 LEU A C 1
ATOM 1867 O O . LEU A 1 246 ? -12.805 -26.234 -10.289 1 94.5 246 LEU A O 1
ATOM 1871 N N . ASN A 1 247 ? -12.008 -26.328 -8.172 1 93.06 247 ASN A N 1
ATOM 1872 C CA . ASN A 1 247 ? -13.016 -25.422 -7.633 1 93.06 247 ASN A CA 1
ATOM 1873 C C . ASN A 1 247 ? -12.898 -24.031 -8.242 1 93.06 247 ASN A C 1
ATOM 1875 O O . ASN A 1 247 ? -13.906 -23.391 -8.555 1 93.06 247 ASN A O 1
ATOM 1879 N N . VAL A 1 248 ? -11.727 -23.531 -8.383 1 91.19 248 VAL A N 1
ATOM 1880 C CA . VAL A 1 248 ? -11.484 -22.234 -9.016 1 91.19 248 VAL A CA 1
ATOM 1881 C C . VAL A 1 248 ? -12.07 -22.234 -10.422 1 91.19 248 VAL A C 1
ATOM 1883 O O . VAL A 1 248 ? -12.742 -21.281 -10.82 1 91.19 248 VAL A O 1
ATOM 1886 N N . GLU A 1 249 ? -11.859 -23.297 -11.172 1 91.31 249 GLU A N 1
ATOM 1887 C CA . GLU A 1 249 ? -12.359 -23.406 -12.539 1 91.31 249 GLU A CA 1
ATOM 1888 C C . GLU A 1 249 ? -13.883 -23.422 -12.57 1 91.31 249 GLU A C 1
ATOM 1890 O O . GLU A 1 249 ? -14.492 -22.859 -13.484 1 91.31 249 GLU A O 1
ATOM 1895 N N . LYS A 1 250 ? -14.445 -24 -11.594 1 90.88 250 LYS A N 1
ATOM 1896 C CA . LYS A 1 250 ? -15.898 -24.172 -11.555 1 90.88 250 LYS A CA 1
ATOM 1897 C C . LYS A 1 250 ? -16.578 -22.938 -10.953 1 90.88 250 LYS A C 1
ATOM 1899 O O . LYS A 1 250 ? -17.797 -22.828 -10.961 1 90.88 250 LYS A O 1
ATOM 1904 N N . GLY A 1 251 ? -15.781 -22.062 -10.406 1 87.19 251 GLY A N 1
ATOM 1905 C CA . GLY A 1 251 ? -16.328 -20.859 -9.812 1 87.19 251 GLY A CA 1
ATOM 1906 C C . GLY A 1 251 ? -16.984 -21.109 -8.469 1 87.19 251 GLY A C 1
ATOM 1907 O O . GLY A 1 251 ? -17.984 -20.469 -8.133 1 87.19 251 GLY A O 1
ATOM 1908 N N . THR A 1 252 ? -16.547 -22.031 -7.812 1 86.19 252 THR A N 1
ATOM 1909 C CA . THR A 1 252 ? -17.047 -22.312 -6.465 1 86.19 252 THR A CA 1
ATOM 1910 C C . THR A 1 252 ? -16.062 -21.766 -5.418 1 86.19 252 THR A C 1
ATOM 1912 O O . THR A 1 252 ? -15.32 -20.828 -5.684 1 86.19 252 THR A O 1
ATOM 1915 N N . SER A 1 253 ? -16.172 -22.359 -4.207 1 84.69 253 SER A N 1
ATOM 1916 C CA . SER A 1 253 ? -15.305 -21.844 -3.15 1 84.69 253 SER A CA 1
ATOM 1917 C C . SER A 1 253 ? -13.836 -21.953 -3.529 1 84.69 253 SER A C 1
ATOM 1919 O O . SER A 1 253 ? -13.391 -23 -4.012 1 84.69 253 SER A O 1
ATOM 1921 N N . THR A 1 254 ? -13.117 -20.922 -3.248 1 88.5 254 THR A N 1
ATOM 1922 C CA . THR A 1 254 ? -11.695 -20.906 -3.598 1 88.5 254 THR A CA 1
ATOM 1923 C C . THR A 1 254 ? -10.836 -21.094 -2.355 1 88.5 254 THR A C 1
ATOM 1925 O O . THR A 1 254 ? -9.648 -20.75 -2.357 1 88.5 254 THR A O 1
ATOM 1928 N N . LYS A 1 255 ? -11.453 -21.562 -1.255 1 95.56 255 LYS A N 1
ATOM 1929 C CA . LYS A 1 255 ? -10.625 -21.922 -0.106 1 95.56 255 LYS A CA 1
ATOM 1930 C C . LYS A 1 255 ? -9.969 -23.281 -0.308 1 95.56 255 LYS A C 1
ATOM 1932 O O . LYS A 1 255 ? -10.492 -24.141 -1.03 1 95.56 255 LYS A O 1
ATOM 1937 N N . LEU A 1 256 ? -8.836 -23.469 0.295 1 97.69 256 LEU A N 1
ATOM 1938 C CA . LEU A 1 256 ? -8.188 -24.766 0.237 1 97.69 256 LEU A CA 1
ATOM 1939 C C . LEU A 1 256 ? -8.992 -25.812 1.011 1 97.69 256 LEU A C 1
ATOM 1941 O O . LEU A 1 256 ? -9.203 -25.672 2.217 1 97.69 256 LEU A O 1
ATOM 1945 N N . PRO A 1 257 ? -9.406 -26.844 0.358 1 96.19 257 PRO A N 1
ATOM 1946 C CA . PRO A 1 257 ? -10.25 -27.828 1.055 1 96.19 257 PRO A CA 1
ATOM 1947 C C . PRO A 1 257 ? -9.484 -28.625 2.111 1 96.19 257 PRO A C 1
ATOM 1949 O O . PRO A 1 257 ? -8.32 -28.969 1.905 1 96.19 257 PRO A O 1
ATOM 1952 N N . SER A 1 258 ? -10.164 -28.938 3.141 1 95.19 258 SER A N 1
ATOM 1953 C CA . SER A 1 258 ? -9.625 -29.797 4.184 1 95.19 258 SER A CA 1
ATOM 1954 C C . SER A 1 258 ? -9.633 -31.266 3.752 1 95.19 258 SER A C 1
ATOM 1956 O O . SER A 1 258 ? -10.352 -31.641 2.818 1 95.19 258 SER A O 1
ATOM 1958 N N . PRO A 1 259 ? -8.797 -32.031 4.461 1 91.94 259 PRO A N 1
ATOM 1959 C CA . PRO A 1 259 ? -8.836 -33.469 4.172 1 91.94 259 PRO A CA 1
ATOM 1960 C C . PRO A 1 259 ? -10.242 -34.062 4.289 1 91.94 259 PRO A C 1
ATOM 1962 O O . PRO A 1 259 ? -10.641 -34.906 3.467 1 91.94 259 PRO A O 1
ATOM 1965 N N . ASP A 1 260 ? -10.992 -33.625 5.246 1 92.12 260 ASP A N 1
ATOM 1966 C CA . ASP A 1 260 ? -12.359 -34.125 5.422 1 92.12 260 ASP A CA 1
ATOM 1967 C C . ASP A 1 260 ? -13.227 -33.75 4.219 1 92.12 260 ASP A C 1
ATOM 1969 O O . ASP A 1 260 ? -14.031 -34.562 3.764 1 92.12 260 ASP A O 1
ATOM 1973 N N . GLU A 1 261 ? -13.094 -32.594 3.723 1 91.69 261 GLU A N 1
ATOM 1974 C CA . GLU A 1 261 ? -13.859 -32.125 2.566 1 91.69 261 GLU A CA 1
ATOM 1975 C C . GLU A 1 261 ? -13.5 -32.938 1.314 1 91.69 261 GLU A C 1
ATOM 1977 O O . GLU A 1 261 ? -14.352 -33.188 0.457 1 91.69 261 GLU A O 1
ATOM 1982 N N . LEU A 1 262 ? -12.258 -33.281 1.174 1 90.88 262 LEU A N 1
ATOM 1983 C CA . LEU A 1 262 ? -11.781 -34.031 0.018 1 90.88 262 LEU A CA 1
ATOM 1984 C C . LEU A 1 262 ? -12.445 -35.406 -0.042 1 90.88 262 LEU A C 1
ATOM 1986 O O . LEU A 1 262 ? -12.766 -35.906 -1.125 1 90.88 262 LEU A O 1
ATOM 1990 N N . PHE A 1 263 ? -12.641 -36 1.094 1 86.75 263 PHE A N 1
ATOM 1991 C CA . PHE A 1 263 ? -13.211 -37.344 1.175 1 86.75 263 PHE A CA 1
ATOM 1992 C C . PHE A 1 263 ? -14.719 -37.312 0.933 1 86.75 263 PHE A C 1
ATOM 1994 O O . PHE A 1 263 ? -15.305 -38.281 0.486 1 86.75 263 PHE A O 1
ATOM 2001 N N . GLN A 1 264 ? -15.352 -36.25 1.149 1 85.25 264 GLN A N 1
ATOM 2002 C CA . GLN A 1 264 ? -16.797 -36.125 1.076 1 85.25 264 GLN A CA 1
ATOM 2003 C C . GLN A 1 264 ? -17.266 -35.812 -0.347 1 85.25 264 GLN A C 1
ATOM 2005 O O . GLN A 1 264 ? -18.406 -36.094 -0.711 1 85.25 264 GLN A O 1
ATOM 2010 N N . GLN A 1 265 ? -16.469 -35.344 -1.073 1 78.44 265 GLN A N 1
ATOM 2011 C CA . GLN A 1 265 ? -16.875 -34.875 -2.396 1 78.44 265 GLN A CA 1
ATOM 2012 C C . GLN A 1 265 ? -16.594 -35.938 -3.457 1 78.44 265 GLN A C 1
ATOM 2014 O O . GLN A 1 265 ? -15.492 -36.469 -3.531 1 78.44 265 GLN A O 1
ATOM 2019 N N . ARG A 1 266 ? -17.719 -36.312 -4.16 1 86 266 ARG A N 1
ATOM 2020 C CA . ARG A 1 266 ? -17.578 -37.25 -5.25 1 86 266 ARG A CA 1
ATOM 2021 C C . ARG A 1 266 ? -17.109 -36.562 -6.527 1 86 266 ARG A C 1
ATOM 2023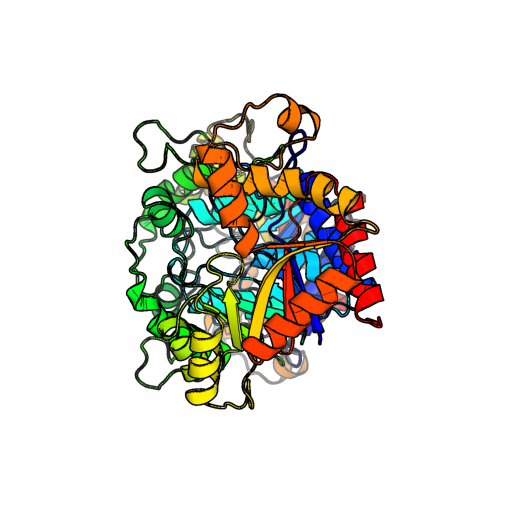 O O . ARG A 1 266 ? -17.594 -35.5 -6.863 1 86 266 ARG A O 1
ATOM 2030 N N . LEU A 1 267 ? -16.062 -37.094 -7.152 1 92.94 267 LEU A N 1
ATOM 2031 C CA . LEU A 1 267 ? -15.531 -36.562 -8.406 1 92.94 267 LEU A CA 1
ATOM 2032 C C . LEU A 1 267 ? -16.156 -37.281 -9.602 1 92.94 267 LEU A C 1
ATOM 2034 O O . LEU A 1 267 ? -16.234 -38.531 -9.625 1 92.94 267 LEU A O 1
ATOM 2038 N N . SER A 1 268 ? -16.656 -36.562 -10.484 1 94.88 268 SER A N 1
ATOM 2039 C CA . SER A 1 268 ? -17.078 -37.125 -11.75 1 94.88 268 SER A CA 1
ATOM 2040 C C . SER A 1 268 ? -15.891 -37.562 -12.602 1 94.88 268 SER A C 1
ATOM 2042 O O . SER A 1 268 ? -14.742 -37.25 -12.266 1 94.88 268 SER A O 1
ATOM 2044 N N . GLU A 1 269 ? -16.188 -38.312 -13.625 1 96.25 269 GLU A N 1
ATOM 2045 C CA . GLU A 1 269 ? -15.117 -38.656 -14.555 1 96.25 269 GLU A CA 1
ATOM 2046 C C . GLU A 1 269 ? -14.516 -37.438 -15.219 1 96.25 269 GLU A C 1
ATOM 2048 O O . GLU A 1 269 ? -13.312 -37.375 -15.484 1 96.25 269 GLU A O 1
ATOM 2053 N N . ASP A 1 270 ? -15.336 -36.5 -15.438 1 96.56 270 ASP A N 1
ATOM 2054 C CA . ASP A 1 270 ? -14.867 -35.25 -16.016 1 96.56 270 ASP A CA 1
ATOM 2055 C C . ASP A 1 270 ? -13.953 -34.5 -15.039 1 96.56 270 ASP A C 1
ATOM 2057 O O . ASP A 1 270 ? -12.961 -33.875 -15.445 1 96.56 270 ASP A O 1
ATOM 2061 N N . ASP A 1 271 ? -14.352 -34.5 -13.797 1 95.81 271 ASP A N 1
ATOM 2062 C CA . ASP A 1 271 ? -13.516 -33.875 -12.766 1 95.81 271 ASP A CA 1
ATOM 2063 C C . ASP A 1 271 ? -12.125 -34.531 -12.742 1 95.81 271 ASP A C 1
ATOM 2065 O O . ASP A 1 271 ? -11.117 -33.812 -12.711 1 95.81 271 ASP A O 1
ATOM 2069 N N . LYS A 1 272 ? -12.125 -35.812 -12.758 1 96 272 LYS A N 1
ATOM 2070 C CA . LYS A 1 272 ? -10.867 -36.562 -12.727 1 96 272 LYS A CA 1
ATOM 2071 C C . LYS A 1 272 ? -10.008 -36.219 -13.938 1 96 272 LYS A C 1
ATOM 2073 O O . LYS A 1 272 ? -8.781 -36.094 -13.828 1 96 272 LYS A O 1
ATOM 2078 N N . LYS A 1 273 ? -10.625 -36.156 -15.047 1 96.94 273 LYS A N 1
ATOM 2079 C CA . LYS A 1 273 ? -9.922 -35.812 -16.266 1 96.94 273 LYS A CA 1
ATOM 2080 C C . LYS A 1 273 ? -9.312 -34.406 -16.156 1 96.94 273 LYS A C 1
ATOM 2082 O O . LYS A 1 273 ? -8.156 -34.188 -16.531 1 96.94 273 LYS A O 1
ATOM 2087 N N . ARG A 1 274 ? -10.07 -33.469 -15.641 1 96.31 274 ARG A N 1
ATOM 2088 C CA . ARG A 1 274 ? -9.602 -32.094 -15.477 1 96.31 274 ARG A CA 1
ATOM 2089 C C . ARG A 1 274 ? -8.422 -32.031 -14.508 1 96.31 274 ARG A C 1
ATOM 2091 O O . ARG A 1 274 ? -7.484 -31.25 -14.711 1 96.31 274 ARG A O 1
ATOM 2098 N N . ILE A 1 275 ? -8.5 -32.75 -13.438 1 96.38 275 ILE A N 1
ATOM 2099 C CA . ILE A 1 275 ? -7.422 -32.812 -12.453 1 96.38 275 ILE A CA 1
ATOM 2100 C C . ILE A 1 275 ? -6.145 -33.312 -13.125 1 96.38 275 ILE A C 1
ATOM 2102 O O . ILE A 1 275 ? -5.066 -32.75 -12.914 1 96.38 275 ILE A O 1
ATOM 2106 N N . ARG A 1 276 ? -6.262 -34.344 -13.953 1 96.19 276 ARG A N 1
ATOM 2107 C CA . ARG A 1 276 ? -5.109 -34.875 -14.68 1 96.19 276 ARG A CA 1
ATOM 2108 C C . ARG A 1 276 ? -4.523 -33.812 -15.609 1 96.19 276 ARG A C 1
ATOM 2110 O O . ARG A 1 276 ? -3.301 -33.656 -15.703 1 96.19 276 ARG A O 1
ATOM 2117 N N . GLU A 1 277 ? -5.344 -33.125 -16.266 1 96.12 277 GLU A N 1
ATOM 2118 C CA . GLU A 1 277 ? -4.887 -32.062 -17.172 1 96.12 277 GLU A CA 1
ATOM 2119 C C . GLU A 1 277 ? -4.195 -30.953 -16.406 1 96.12 277 GLU A C 1
ATOM 2121 O O . GLU A 1 277 ? -3.172 -30.422 -16.844 1 96.12 277 GLU A O 1
ATOM 2126 N N . ASN A 1 278 ? -4.762 -30.625 -15.258 1 96.06 278 ASN A N 1
ATOM 2127 C CA . ASN A 1 278 ? -4.191 -29.562 -14.43 1 96.06 278 ASN A CA 1
ATOM 2128 C C . ASN A 1 278 ? -2.812 -29.953 -13.898 1 96.06 278 ASN A C 1
ATOM 2130 O O . ASN A 1 278 ? -1.986 -29.094 -13.609 1 96.06 278 ASN A O 1
ATOM 2134 N N . ARG A 1 279 ? -2.562 -31.188 -13.797 1 96.5 279 ARG A N 1
ATOM 2135 C CA . ARG A 1 279 ? -1.297 -31.672 -13.258 1 96.5 279 ARG A CA 1
ATOM 2136 C C . ARG A 1 279 ? -0.144 -31.375 -14.203 1 96.5 279 ARG A C 1
ATOM 2138 O O . ARG A 1 279 ? 1.022 -31.406 -13.805 1 96.5 279 ARG A O 1
ATOM 2145 N N . ALA A 1 280 ? -0.397 -31.047 -15.461 1 95 280 ALA A N 1
ATOM 2146 C CA . ALA A 1 280 ? 0.641 -30.609 -16.391 1 95 280 ALA A CA 1
ATOM 2147 C C . ALA A 1 280 ? 1.271 -29.297 -15.938 1 95 280 ALA A C 1
ATOM 2149 O O . ALA A 1 280 ? 2.375 -28.953 -16.359 1 95 280 ALA A O 1
ATOM 2150 N N . ARG A 1 281 ? 0.594 -28.578 -15.109 1 96.56 281 ARG A N 1
ATOM 2151 C CA . ARG A 1 281 ? 1.088 -27.297 -14.641 1 96.56 281 ARG A CA 1
ATOM 2152 C C . ARG A 1 281 ? 1.676 -27.406 -13.234 1 96.56 281 ARG A C 1
ATOM 2154 O O . ARG A 1 281 ? 1.946 -26.391 -12.586 1 96.56 281 ARG A O 1
ATOM 2161 N N . THR A 1 282 ? 1.817 -28.625 -12.766 1 97.94 282 THR A N 1
ATOM 2162 C CA . THR A 1 282 ? 2.256 -28.906 -11.406 1 97.94 282 THR A CA 1
ATOM 2163 C C . THR A 1 282 ? 3.324 -30 -11.398 1 97.94 282 THR A C 1
ATOM 2165 O O . THR A 1 282 ? 3.299 -30.906 -12.234 1 97.94 282 THR A O 1
ATOM 2168 N N . ILE A 1 283 ? 4.301 -29.875 -10.547 1 98.75 283 ILE A N 1
ATOM 2169 C CA . ILE A 1 283 ? 5.223 -30.969 -10.242 1 98.75 283 ILE A CA 1
ATOM 2170 C C . ILE A 1 283 ? 4.953 -31.5 -8.836 1 98.75 283 ILE A C 1
ATOM 2172 O O . ILE A 1 283 ? 4.98 -30.734 -7.863 1 98.75 283 ILE A O 1
ATOM 2176 N N . VAL A 1 284 ? 4.613 -32.781 -8.695 1 98.75 284 VAL A N 1
ATOM 2177 C CA . VAL A 1 284 ? 4.344 -33.469 -7.426 1 98.75 284 VAL A CA 1
ATOM 2178 C C . VAL A 1 284 ? 5.316 -34.625 -7.238 1 98.75 284 VAL A C 1
ATOM 2180 O O . VAL A 1 284 ? 5.406 -35.5 -8.094 1 98.75 284 VAL A O 1
ATOM 2183 N N . GLY A 1 285 ? 6.062 -34.625 -6.098 1 98.81 285 GLY A N 1
ATOM 2184 C CA . GLY A 1 285 ? 6.926 -35.781 -5.914 1 98.81 285 GLY A CA 1
ATOM 2185 C C . GLY A 1 285 ? 7.965 -35.562 -4.828 1 98.81 285 GLY A C 1
ATOM 2186 O O . GLY A 1 285 ? 7.805 -34.719 -3.957 1 98.81 285 GLY A O 1
ATOM 2187 N N . THR A 1 286 ? 8.992 -36.469 -4.855 1 98.81 286 THR A N 1
ATOM 2188 C CA . THR A 1 286 ? 10.125 -36.406 -3.934 1 98.81 286 THR A CA 1
ATOM 2189 C C . THR A 1 286 ? 11.086 -35.281 -4.332 1 98.81 286 THR A C 1
ATOM 2191 O O . THR A 1 286 ? 11.008 -34.781 -5.445 1 98.81 286 THR A O 1
ATOM 2194 N N . PRO A 1 287 ? 11.984 -34.938 -3.404 1 98.75 287 PRO A N 1
ATOM 2195 C CA . PRO A 1 287 ? 12.969 -33.906 -3.742 1 98.75 287 PRO A CA 1
ATOM 2196 C C . PRO A 1 287 ? 13.734 -34.219 -5.023 1 98.75 287 PRO A C 1
ATOM 2198 O O . PRO A 1 287 ? 13.953 -33.312 -5.852 1 98.75 287 PRO A O 1
ATOM 2201 N N . HIS A 1 288 ? 14.094 -35.469 -5.16 1 98.38 288 HIS A N 1
ATOM 2202 C CA . HIS A 1 288 ? 14.852 -35.875 -6.34 1 98.38 288 HIS A CA 1
ATOM 2203 C C . HIS A 1 288 ? 14.039 -35.656 -7.613 1 98.38 288 HIS A C 1
ATOM 2205 O O . HIS A 1 288 ? 14.539 -35.094 -8.594 1 98.38 288 HIS A O 1
ATOM 2211 N N . THR A 1 289 ? 12.82 -36.062 -7.582 1 98.38 289 THR A N 1
ATOM 2212 C CA . THR A 1 289 ? 11.938 -35.969 -8.742 1 98.38 289 THR A CA 1
ATOM 2213 C C . THR A 1 289 ? 11.648 -34.5 -9.078 1 98.38 289 THR A C 1
ATOM 2215 O O . THR A 1 289 ? 11.711 -34.094 -10.242 1 98.38 289 THR A O 1
ATOM 2218 N N . VAL A 1 290 ? 11.32 -33.75 -8.086 1 98.81 290 VAL A N 1
ATOM 2219 C CA . VAL A 1 290 ? 10.969 -32.344 -8.289 1 98.81 290 VAL A CA 1
ATOM 2220 C C . VAL A 1 290 ? 12.172 -31.594 -8.836 1 98.81 290 VAL A C 1
ATOM 2222 O O . VAL A 1 290 ? 12.039 -30.812 -9.789 1 98.81 290 VAL A O 1
ATOM 2225 N N . LYS A 1 291 ? 13.359 -31.828 -8.25 1 98.75 291 LYS A N 1
ATOM 2226 C CA . LYS A 1 291 ? 14.57 -31.156 -8.719 1 98.75 291 LYS A CA 1
ATOM 2227 C C . LYS A 1 291 ? 14.836 -31.453 -10.195 1 98.75 291 LYS A C 1
ATOM 2229 O O . LYS A 1 291 ? 15.094 -30.547 -10.977 1 98.75 291 LYS A O 1
ATOM 2234 N N . ALA A 1 292 ? 14.734 -32.75 -10.523 1 98.69 292 ALA A N 1
ATOM 2235 C CA . ALA A 1 292 ? 14.992 -33.156 -11.906 1 98.69 292 ALA A CA 1
ATOM 2236 C C . ALA A 1 292 ? 14.031 -32.469 -12.867 1 98.69 292 ALA A C 1
ATOM 2238 O O . ALA A 1 292 ? 14.445 -31.984 -13.93 1 98.69 292 ALA A O 1
ATOM 2239 N N . LYS A 1 293 ? 12.789 -32.406 -12.531 1 98.62 293 LYS A N 1
ATOM 2240 C CA . LYS A 1 293 ? 11.773 -31.828 -13.406 1 98.62 293 LYS A CA 1
ATOM 2241 C C . LYS A 1 293 ? 11.93 -30.312 -13.484 1 98.62 293 LYS A C 1
ATOM 2243 O O . LYS A 1 293 ? 11.758 -29.719 -14.555 1 98.62 293 LYS A O 1
ATOM 2248 N N . LEU A 1 294 ? 12.203 -29.641 -12.375 1 98.81 294 LEU A N 1
ATOM 2249 C CA . LEU A 1 294 ? 12.43 -28.203 -12.383 1 98.81 294 LEU A CA 1
ATOM 2250 C C . LEU A 1 294 ? 13.641 -27.844 -13.234 1 98.81 294 LEU A C 1
ATOM 2252 O O . LEU A 1 294 ? 13.609 -26.875 -14 1 98.81 294 LEU A O 1
ATOM 2256 N N . GLU A 1 295 ? 14.742 -28.625 -13.094 1 98.62 295 GLU A N 1
ATOM 2257 C CA . GLU A 1 295 ? 15.953 -28.359 -13.875 1 98.62 295 GLU A CA 1
ATOM 2258 C C . GLU A 1 295 ? 15.695 -28.547 -15.367 1 98.62 295 GLU A C 1
ATOM 2260 O O . GLU A 1 295 ? 16.234 -27.797 -16.188 1 98.62 295 GLU A O 1
ATOM 2265 N N . LYS A 1 296 ? 14.906 -29.547 -15.664 1 98.25 296 LYS A N 1
ATOM 2266 C CA . LYS A 1 296 ? 14.555 -29.766 -17.062 1 98.25 296 LYS A CA 1
ATOM 2267 C C . LYS A 1 296 ? 13.797 -28.578 -17.641 1 98.25 296 LYS A C 1
ATOM 2269 O O . LYS A 1 296 ? 14.086 -28.125 -18.75 1 98.25 296 LYS A O 1
ATOM 2274 N N . LEU A 1 297 ? 12.797 -28.062 -16.938 1 98.25 297 LEU A N 1
ATOM 2275 C CA . LEU A 1 297 ? 12.039 -26.891 -17.375 1 98.25 297 LEU A CA 1
ATOM 2276 C C . LEU A 1 297 ? 12.953 -25.672 -17.484 1 98.25 297 LEU A C 1
ATOM 2278 O O . LEU A 1 297 ? 12.82 -24.875 -18.422 1 98.25 297 LEU A O 1
ATOM 2282 N N . ALA A 1 298 ? 13.789 -25.531 -16.5 1 98.38 298 ALA A N 1
ATOM 2283 C CA . ALA A 1 298 ? 14.727 -24.422 -16.516 1 98.38 298 ALA A CA 1
ATOM 2284 C C . ALA A 1 298 ? 15.57 -24.422 -17.781 1 98.38 298 ALA A C 1
ATOM 2286 O O . ALA A 1 298 ? 15.812 -23.359 -18.375 1 98.38 298 ALA A O 1
ATOM 2287 N N . GLU A 1 299 ? 16.062 -25.594 -18.141 1 98.06 299 GLU A N 1
ATOM 2288 C CA . GLU A 1 299 ? 16.828 -25.734 -19.375 1 98.06 299 GLU A CA 1
ATOM 2289 C C . GLU A 1 299 ? 15.984 -25.375 -20.594 1 98.06 299 GLU A C 1
ATOM 2291 O O . GLU A 1 299 ? 16.438 -24.625 -21.469 1 98.06 299 GLU A O 1
ATOM 2296 N N . GLN A 1 300 ? 14.805 -25.891 -20.609 1 97.62 300 GLN A N 1
ATOM 2297 C CA . GLN A 1 300 ? 13.898 -25.641 -21.719 1 97.62 300 GLN A CA 1
ATOM 2298 C C . GLN A 1 300 ? 13.594 -24.156 -21.875 1 97.62 300 GLN A C 1
ATOM 2300 O O . GLN A 1 300 ? 13.484 -23.641 -22.984 1 97.62 300 GLN A O 1
ATOM 2305 N N . TYR A 1 301 ? 13.414 -23.438 -20.797 1 97.81 301 TYR A N 1
ATOM 2306 C CA . TYR A 1 301 ? 13 -22.047 -20.797 1 97.81 301 TYR A CA 1
ATOM 2307 C C . TYR A 1 301 ? 14.211 -21.125 -20.75 1 97.81 301 TYR A C 1
ATOM 2309 O O . TYR A 1 301 ? 14.062 -19.891 -20.766 1 97.81 301 TYR A O 1
ATOM 2317 N N . GLN A 1 302 ? 15.398 -21.719 -20.703 1 96.88 302 GLN A N 1
ATOM 2318 C CA . GLN A 1 302 ? 16.625 -20.938 -20.531 1 96.88 302 GLN A CA 1
ATOM 2319 C C . GLN A 1 302 ? 16.516 -20 -19.328 1 96.88 302 GLN A C 1
ATOM 2321 O O . GLN A 1 302 ? 16.844 -18.828 -19.422 1 96.88 302 GLN A O 1
ATOM 2326 N N . ALA A 1 303 ? 15.961 -20.547 -18.312 1 97.81 303 ALA A N 1
ATOM 2327 C CA . ALA A 1 303 ? 15.742 -19.812 -17.062 1 97.81 303 ALA A CA 1
ATOM 2328 C C . ALA A 1 303 ? 16.734 -20.234 -15.992 1 97.81 303 ALA A C 1
ATOM 2330 O O . ALA A 1 303 ? 17.141 -21.406 -15.938 1 97.81 303 ALA A O 1
ATOM 2331 N N . ASP A 1 304 ? 17.047 -19.297 -15.148 1 95.69 304 ASP A N 1
ATOM 2332 C CA . ASP A 1 304 ? 17.984 -19.625 -14.07 1 95.69 304 ASP A CA 1
ATOM 2333 C C . ASP A 1 304 ? 17.297 -19.562 -12.711 1 95.69 304 ASP A C 1
ATOM 2335 O O . ASP A 1 304 ? 17.953 -19.672 -11.672 1 95.69 304 ASP A O 1
ATOM 2339 N N . GLU A 1 305 ? 15.984 -19.375 -12.734 1 98.5 305 GLU A N 1
ATOM 2340 C CA . GLU A 1 305 ? 15.234 -19.203 -11.5 1 98.5 305 GLU A CA 1
ATOM 2341 C C . GLU A 1 305 ? 13.812 -19.75 -11.633 1 98.5 305 GLU A C 1
ATOM 2343 O O . GLU A 1 305 ? 13.172 -19.578 -12.672 1 98.5 305 GLU A O 1
ATOM 2348 N N . ALA A 1 306 ? 13.352 -20.5 -10.633 1 98.81 306 ALA A N 1
ATOM 2349 C CA . ALA A 1 306 ? 11.969 -20.984 -10.57 1 98.81 306 ALA A CA 1
ATOM 2350 C C . ALA A 1 306 ? 11.227 -20.359 -9.398 1 98.81 306 ALA A C 1
ATOM 2352 O O . ALA A 1 306 ? 11.742 -20.312 -8.273 1 98.81 306 ALA A O 1
ATOM 2353 N N . LEU A 1 307 ? 10.07 -19.797 -9.688 1 98.75 307 LEU A N 1
ATOM 2354 C CA . LEU A 1 307 ? 9.133 -19.391 -8.648 1 98.75 307 LEU A CA 1
ATOM 2355 C C . LEU A 1 307 ? 8.141 -20.5 -8.336 1 98.75 307 LEU A C 1
ATOM 2357 O O . LEU A 1 307 ? 7.426 -20.969 -9.219 1 98.75 307 LEU A O 1
ATOM 2361 N N . ILE A 1 308 ? 8.086 -20.797 -7.082 1 98.88 308 ILE A N 1
ATOM 2362 C CA . ILE A 1 308 ? 7.309 -21.953 -6.664 1 98.88 308 ILE A CA 1
ATOM 2363 C C . ILE A 1 308 ? 6.035 -21.5 -5.953 1 98.88 308 ILE A C 1
ATOM 2365 O O . ILE A 1 308 ? 6.078 -20.609 -5.102 1 98.88 308 ILE A O 1
ATOM 2369 N N . ILE A 1 309 ? 4.93 -22.078 -6.336 1 98.81 309 ILE A N 1
ATOM 2370 C CA . ILE A 1 309 ? 3.666 -21.953 -5.617 1 98.81 309 ILE A CA 1
ATOM 2371 C C . ILE A 1 309 ? 3.301 -23.297 -4.98 1 98.81 309 ILE A C 1
ATOM 2373 O O . ILE A 1 309 ? 3.299 -24.328 -5.656 1 98.81 309 ILE A O 1
ATOM 2377 N N . THR A 1 310 ? 3.014 -23.344 -3.742 1 98.75 310 THR A N 1
ATOM 2378 C CA . THR A 1 310 ? 2.498 -24.516 -3.062 1 98.75 310 THR A CA 1
ATOM 2379 C C . THR A 1 310 ? 1.194 -24.203 -2.336 1 98.75 310 THR A C 1
ATOM 2381 O O . THR A 1 310 ? 1.212 -23.656 -1.23 1 98.75 310 THR A O 1
ATOM 2384 N N . ASN A 1 311 ? 0.078 -24.531 -2.916 1 98 311 ASN A N 1
ATOM 2385 C CA . ASN A 1 311 ? -1.237 -24.266 -2.342 1 98 311 ASN A CA 1
ATOM 2386 C C . ASN A 1 311 ? -1.859 -25.547 -1.764 1 98 311 ASN A C 1
ATOM 2388 O O . ASN A 1 311 ? -2.826 -26.062 -2.314 1 98 311 ASN A O 1
ATOM 2392 N N . ILE A 1 312 ? -1.381 -26 -0.658 1 98.19 312 ILE A N 1
ATOM 2393 C CA . ILE A 1 312 ? -1.948 -27.172 0.012 1 98.19 312 ILE A CA 1
ATOM 2394 C C . ILE A 1 312 ? -2.514 -26.75 1.37 1 98.19 312 ILE A C 1
ATOM 2396 O O . ILE A 1 312 ? -2.109 -25.734 1.936 1 98.19 312 ILE A O 1
ATOM 2400 N N . TYR A 1 313 ? -3.426 -27.531 1.916 1 98 313 TYR A N 1
ATOM 2401 C CA . TYR A 1 313 ? -4.211 -27.203 3.104 1 98 313 TYR A CA 1
ATOM 2402 C C . TYR A 1 313 ? -3.318 -27.109 4.336 1 98 313 TYR A C 1
ATOM 2404 O O . TYR A 1 313 ? -3.428 -26.156 5.109 1 98 313 TYR A O 1
ATOM 2412 N N . ASP A 1 314 ? -2.471 -28.062 4.516 1 97.44 314 ASP A N 1
ATOM 2413 C CA . ASP A 1 314 ? -1.644 -28.156 5.715 1 97.44 314 ASP A CA 1
ATOM 2414 C C . ASP A 1 314 ? -0.436 -27.234 5.625 1 97.44 314 ASP A C 1
ATOM 2416 O O . ASP A 1 314 ? 0.497 -27.484 4.859 1 97.44 314 ASP A O 1
ATOM 2420 N N . HIS A 1 315 ? -0.396 -26.219 6.488 1 98.44 315 HIS A N 1
ATOM 2421 C CA . HIS A 1 315 ? 0.645 -25.203 6.414 1 98.44 315 HIS A CA 1
ATOM 2422 C C . HIS A 1 315 ? 2.004 -25.766 6.797 1 98.44 315 HIS A C 1
ATOM 2424 O O . HIS A 1 315 ? 3.029 -25.391 6.227 1 98.44 315 HIS A O 1
ATOM 2430 N N . GLU A 1 316 ? 2.033 -26.625 7.766 1 98.5 316 GLU A N 1
ATOM 2431 C CA . GLU A 1 316 ? 3.301 -27.234 8.148 1 98.5 316 GLU A CA 1
ATOM 2432 C C . GLU A 1 316 ? 3.875 -28.062 7.008 1 98.5 316 GLU A C 1
ATOM 2434 O O . GLU A 1 316 ? 5.086 -28.047 6.766 1 98.5 316 GLU A O 1
ATOM 2439 N N . ALA A 1 317 ? 3.006 -28.812 6.379 1 98.62 317 ALA A N 1
ATOM 2440 C CA . ALA A 1 317 ? 3.443 -29.578 5.219 1 98.62 317 ALA A CA 1
ATOM 2441 C C . ALA A 1 317 ? 3.932 -28.656 4.102 1 98.62 317 ALA A C 1
ATOM 2443 O O . ALA A 1 317 ? 4.891 -28.984 3.395 1 98.62 317 ALA A O 1
ATOM 2444 N N . ARG A 1 318 ? 3.242 -27.562 3.939 1 98.69 318 ARG A N 1
ATOM 2445 C CA . ARG A 1 318 ? 3.656 -26.547 2.967 1 98.69 318 ARG A CA 1
ATOM 2446 C C . ARG A 1 318 ? 5.07 -26.062 3.256 1 98.69 318 ARG A C 1
ATOM 2448 O O . ARG A 1 318 ? 5.922 -26.047 2.365 1 98.69 318 ARG A O 1
ATOM 2455 N N . MET A 1 319 ? 5.324 -25.703 4.48 1 98.81 319 MET A N 1
ATOM 2456 C CA . MET A 1 319 ? 6.648 -25.234 4.898 1 98.81 319 MET A CA 1
ATOM 2457 C C . MET A 1 319 ? 7.695 -26.328 4.676 1 98.81 319 MET A C 1
ATOM 2459 O O . MET A 1 319 ? 8.805 -26.047 4.211 1 98.81 319 MET A O 1
ATOM 2463 N N . ARG A 1 320 ? 7.363 -27.531 5.008 1 98.75 320 ARG A N 1
ATOM 2464 C CA . ARG A 1 320 ? 8.273 -28.656 4.828 1 98.75 320 ARG A CA 1
ATOM 2465 C C . ARG A 1 320 ? 8.609 -28.859 3.354 1 98.75 320 ARG A C 1
ATOM 2467 O O . ARG A 1 320 ? 9.742 -29.203 3.014 1 98.75 320 ARG A O 1
ATOM 2474 N N . SER A 1 321 ? 7.59 -28.703 2.469 1 98.88 321 SER A N 1
ATOM 2475 C CA . SER A 1 321 ? 7.836 -28.781 1.032 1 98.88 321 SER A CA 1
ATOM 2476 C C . SER A 1 321 ? 8.953 -27.828 0.612 1 98.88 321 SER A C 1
ATOM 2478 O O . SER A 1 321 ? 9.859 -28.219 -0.128 1 98.88 321 SER A O 1
ATOM 2480 N N . TYR A 1 322 ? 8.969 -26.625 1.073 1 98.94 322 TYR A N 1
ATOM 2481 C CA . TYR A 1 322 ? 9.984 -25.641 0.731 1 98.94 322 TYR A CA 1
ATOM 2482 C C . TYR A 1 322 ? 11.328 -26 1.35 1 98.94 322 TYR A C 1
ATOM 2484 O O . TYR A 1 322 ? 12.383 -25.75 0.752 1 98.94 322 TYR A O 1
ATOM 2492 N N . THR A 1 323 ? 11.328 -26.578 2.57 1 98.88 323 THR A N 1
ATOM 2493 C CA . THR A 1 323 ? 12.562 -27.047 3.191 1 98.88 323 THR A CA 1
ATOM 2494 C C . THR A 1 323 ? 13.227 -28.125 2.338 1 98.88 323 THR A C 1
ATOM 2496 O O . THR A 1 323 ? 14.43 -28.078 2.084 1 98.88 323 THR A O 1
ATOM 2499 N N . LEU A 1 324 ? 12.406 -29.094 1.912 1 98.88 324 LEU A N 1
ATOM 2500 C CA . LEU A 1 324 ? 12.914 -30.203 1.111 1 98.88 324 LEU A CA 1
ATOM 2501 C C . LEU A 1 324 ? 13.508 -29.703 -0.199 1 98.88 324 LEU A C 1
ATOM 2503 O O . LEU A 1 324 ? 14.555 -30.172 -0.633 1 98.88 324 LEU A O 1
ATOM 2507 N N . LEU A 1 325 ? 12.859 -28.734 -0.809 1 98.88 325 LEU A N 1
ATOM 2508 C CA . LEU A 1 325 ? 13.367 -28.156 -2.053 1 98.88 325 LEU A CA 1
ATOM 2509 C C . LEU A 1 325 ? 14.688 -27.438 -1.819 1 98.88 325 LEU A C 1
ATOM 2511 O O . LEU A 1 325 ? 15.625 -27.578 -2.611 1 98.88 325 LEU A O 1
ATOM 2515 N N . ALA A 1 326 ? 14.734 -26.609 -0.768 1 98.81 326 ALA A N 1
ATOM 2516 C CA . ALA A 1 326 ? 15.961 -25.891 -0.451 1 98.81 326 ALA A CA 1
ATOM 2517 C C . ALA A 1 326 ? 17.125 -26.844 -0.258 1 98.81 326 ALA A C 1
ATOM 2519 O O . ALA A 1 326 ? 18.234 -26.594 -0.729 1 98.81 326 ALA A O 1
ATOM 2520 N N . GLU A 1 327 ? 16.891 -27.984 0.432 1 98.44 327 GLU A N 1
ATOM 2521 C CA . GLU A 1 327 ? 17.922 -29.016 0.65 1 98.44 327 GLU A CA 1
ATOM 2522 C C . GLU A 1 327 ? 18.344 -29.656 -0.665 1 98.44 327 GLU A C 1
ATOM 2524 O O . GLU A 1 327 ? 19.531 -29.844 -0.919 1 98.44 327 GLU A O 1
ATOM 2529 N N . ALA A 1 328 ? 17.344 -29.984 -1.442 1 98.56 328 ALA A N 1
ATOM 2530 C CA . ALA A 1 328 ? 17.625 -30.641 -2.713 1 98.56 328 ALA A CA 1
ATOM 2531 C C . ALA A 1 328 ? 18.469 -29.766 -3.621 1 98.56 328 ALA A C 1
ATOM 2533 O O . ALA A 1 328 ? 19.297 -30.266 -4.383 1 98.56 328 ALA A O 1
ATOM 2534 N N . PHE A 1 329 ? 18.281 -28.469 -3.572 1 98.44 329 PHE A N 1
ATOM 2535 C CA . PHE A 1 329 ? 18.984 -27.531 -4.449 1 98.44 329 PHE A CA 1
ATOM 2536 C C . PHE A 1 329 ? 20.172 -26.922 -3.742 1 98.44 329 PHE A C 1
ATOM 2538 O O . PHE A 1 329 ? 20.859 -26.047 -4.293 1 98.44 329 PHE A O 1
ATOM 2545 N N . ASN A 1 330 ? 20.5 -27.312 -2.486 1 97.62 330 ASN A N 1
ATOM 2546 C CA . ASN A 1 330 ? 21.625 -26.828 -1.682 1 97.62 330 ASN A CA 1
ATOM 2547 C C . ASN A 1 330 ? 21.625 -25.312 -1.588 1 97.62 330 ASN A C 1
ATOM 2549 O O . ASN A 1 330 ? 22.641 -24.672 -1.862 1 97.62 330 ASN A O 1
ATOM 2553 N N . LEU A 1 331 ? 20.438 -24.844 -1.255 1 96.69 331 LEU A N 1
ATOM 2554 C CA . LEU A 1 331 ? 20.375 -23.406 -1.065 1 96.69 331 LEU A CA 1
ATOM 2555 C C . LEU A 1 331 ? 21.125 -22.984 0.192 1 96.69 331 LEU A C 1
ATOM 2557 O O . LEU A 1 331 ? 21.219 -23.75 1.15 1 96.69 331 LEU A O 1
ATOM 2561 N N . SER A 1 332 ? 21.781 -21.906 0.224 1 87.75 332 SER A N 1
ATOM 2562 C CA . SER A 1 332 ? 22.531 -21.375 1.363 1 87.75 332 SER A CA 1
ATOM 2563 C C . SER A 1 332 ? 22.016 -20 1.778 1 87.75 332 SER A C 1
ATOM 2565 O O . SER A 1 332 ? 21.766 -19.156 0.928 1 87.75 332 SER A O 1
ATOM 2567 N N . SER A 1 333 ? 21.734 -19.875 3.129 1 77.81 333 SER A N 1
ATOM 2568 C CA . SER A 1 333 ? 21.281 -18.594 3.664 1 77.81 333 SER A CA 1
ATOM 2569 C C . SER A 1 333 ? 22.422 -17.578 3.719 1 77.81 333 SER A C 1
ATOM 2571 O O . SER A 1 333 ? 23.594 -17.969 3.852 1 77.81 333 SER A O 1
ATOM 2573 N N . MET B 1 1 ? -7.672 15.023 27.156 1 93.75 1 MET B N 1
ATOM 2574 C CA . MET B 1 1 ? -7.602 15.125 25.688 1 93.75 1 MET B CA 1
ATOM 2575 C C . MET B 1 1 ? -6.562 14.164 25.125 1 93.75 1 MET B C 1
ATOM 2577 O O . MET B 1 1 ? -5.492 13.984 25.719 1 93.75 1 MET B O 1
ATOM 2581 N N . LYS B 1 2 ? -6.898 13.508 24.031 1 97.44 2 LYS B N 1
ATOM 2582 C CA . LYS B 1 2 ? -5.965 12.609 23.359 1 97.44 2 LYS B CA 1
ATOM 2583 C C . LYS B 1 2 ? -5.059 13.367 22.391 1 97.44 2 LYS B C 1
ATOM 2585 O O . LYS B 1 2 ? -5.449 14.406 21.859 1 97.44 2 LYS B O 1
ATOM 2590 N N . LEU B 1 3 ? -3.887 12.867 22.25 1 98.88 3 LEU B N 1
ATOM 2591 C CA . LEU B 1 3 ? -2.967 13.383 21.25 1 98.88 3 LEU B CA 1
ATOM 2592 C C . LEU B 1 3 ? -2.59 12.297 20.234 1 98.88 3 LEU B C 1
ATOM 2594 O O . LEU B 1 3 ? -2.414 11.141 20.609 1 98.88 3 LEU B O 1
ATOM 2598 N N . SER B 1 4 ? -2.488 12.703 19.078 1 98.88 4 SER B N 1
ATOM 2599 C CA . SER B 1 4 ? -2.082 11.859 17.953 1 98.88 4 SER B CA 1
ATOM 2600 C C . SER B 1 4 ? -1.115 12.594 17.031 1 98.88 4 SER B C 1
ATOM 2602 O O . SER B 1 4 ? -0.857 13.781 17.219 1 98.88 4 SER B O 1
ATOM 2604 N N . VAL B 1 5 ? -0.525 11.875 16.125 1 98.94 5 VAL B N 1
ATOM 2605 C CA . VAL B 1 5 ? 0.492 12.438 15.242 1 98.94 5 VAL B CA 1
ATOM 2606 C C . VAL B 1 5 ? 0.036 12.312 13.789 1 98.94 5 VAL B C 1
ATOM 2608 O O . VAL B 1 5 ? -0.505 11.281 13.383 1 98.94 5 VAL B O 1
ATOM 2611 N N . LEU B 1 6 ? 0.148 13.328 13.016 1 98.88 6 LEU B N 1
ATOM 2612 C CA . LEU B 1 6 ? 0.151 13.266 11.555 1 98.88 6 LEU B CA 1
ATOM 2613 C C . LEU B 1 6 ? 1.535 13.586 11 1 98.88 6 LEU B C 1
ATOM 2615 O O . LEU B 1 6 ? 2.002 14.719 11.102 1 98.88 6 LEU B O 1
ATOM 2619 N N . ASP B 1 7 ? 2.143 12.609 10.461 1 98.88 7 ASP B N 1
ATOM 2620 C CA . ASP B 1 7 ? 3.482 12.789 9.906 1 98.88 7 ASP B CA 1
ATOM 2621 C C . ASP B 1 7 ? 3.441 12.852 8.383 1 98.88 7 ASP B C 1
ATOM 2623 O O . ASP B 1 7 ? 2.893 11.953 7.73 1 98.88 7 ASP B O 1
ATOM 2627 N N . GLN B 1 8 ? 4.059 13.828 7.844 1 98.19 8 GLN B N 1
ATOM 2628 C CA . GLN B 1 8 ? 4.07 14.008 6.395 1 98.19 8 GLN B CA 1
ATOM 2629 C C . GLN B 1 8 ? 5.379 13.508 5.793 1 98.19 8 GLN B C 1
ATOM 2631 O O . GLN B 1 8 ? 5.641 13.719 4.605 1 98.19 8 GLN B O 1
ATOM 2636 N N . SER B 1 9 ? 6.234 12.906 6.562 1 98.44 9 SER B N 1
ATOM 2637 C CA . SER B 1 9 ? 7.52 12.344 6.164 1 98.44 9 SER B CA 1
ATOM 2638 C C . SER B 1 9 ? 8.391 13.391 5.477 1 98.44 9 SER B C 1
ATOM 2640 O O . SER B 1 9 ? 8.867 13.172 4.359 1 98.44 9 SER B O 1
ATOM 2642 N N . PRO B 1 10 ? 8.672 14.484 6.156 1 98.31 10 PRO B N 1
ATOM 2643 C CA . PRO B 1 10 ? 9.43 15.578 5.539 1 98.31 10 PRO B CA 1
ATOM 2644 C C . PRO B 1 10 ? 10.906 15.227 5.348 1 98.31 10 PRO B C 1
ATOM 2646 O O . PRO B 1 10 ? 11.5 14.547 6.191 1 98.31 10 PRO B O 1
ATOM 2649 N N . ILE B 1 11 ? 11.445 15.672 4.281 1 98.19 11 ILE B N 1
ATOM 2650 C CA . ILE B 1 11 ? 12.859 15.461 3.979 1 98.19 11 ILE B CA 1
ATOM 2651 C C . ILE B 1 11 ? 13.656 16.719 4.309 1 98.19 11 ILE B C 1
ATOM 2653 O O . ILE B 1 11 ? 13.516 17.75 3.633 1 98.19 11 ILE B O 1
ATOM 2657 N N . PRO B 1 12 ? 14.469 16.719 5.359 1 97.94 12 PRO B N 1
ATOM 2658 C CA . PRO B 1 12 ? 15.336 17.859 5.625 1 97.94 12 PRO B CA 1
ATOM 2659 C C . PRO B 1 12 ? 16.375 18.078 4.523 1 97.94 12 PRO B C 1
ATOM 2661 O O . PRO B 1 12 ? 16.797 17.125 3.871 1 97.94 12 PRO B O 1
ATOM 2664 N N . SER B 1 13 ? 16.75 19.359 4.352 1 96.31 13 SER B N 1
ATOM 2665 C CA . SER B 1 13 ? 17.844 19.656 3.439 1 96.31 13 SER B CA 1
ATOM 2666 C C . SER B 1 13 ? 19.078 18.828 3.789 1 96.31 13 SER B C 1
ATOM 2668 O O . SER B 1 13 ? 19.422 18.672 4.965 1 96.31 13 SER B O 1
ATOM 2670 N N . GLY B 1 14 ? 19.688 18.25 2.725 1 95.56 14 GLY B N 1
ATOM 2671 C CA . GLY B 1 14 ? 20.891 17.438 2.932 1 95.56 14 GLY B CA 1
ATOM 2672 C C . GLY B 1 14 ? 20.578 15.977 3.211 1 95.56 14 GLY B C 1
ATOM 2673 O O . GLY B 1 14 ? 21.484 15.156 3.332 1 95.56 14 GLY B O 1
ATOM 2674 N N . SER B 1 15 ? 19.375 15.625 3.332 1 96.69 15 SER B N 1
ATOM 2675 C CA . SER B 1 15 ? 18.953 14.25 3.57 1 96.69 15 SER B CA 1
ATOM 2676 C C . SER B 1 15 ? 18.172 13.703 2.383 1 96.69 15 SER B C 1
ATOM 2678 O O . SER B 1 15 ? 18.109 14.336 1.328 1 96.69 15 SER B O 1
ATOM 2680 N N . ASP B 1 16 ? 17.672 12.43 2.473 1 97.19 16 ASP B N 1
ATOM 2681 C CA . ASP B 1 16 ? 16.953 11.797 1.369 1 97.19 16 ASP B CA 1
ATOM 2682 C C . ASP B 1 16 ? 15.688 11.094 1.865 1 97.19 16 ASP B C 1
ATOM 2684 O O . ASP B 1 16 ? 15.352 11.172 3.049 1 97.19 16 ASP B O 1
ATOM 2688 N N . ALA B 1 17 ? 14.992 10.539 0.942 1 97.94 17 ALA B N 1
ATOM 2689 C CA . ALA B 1 17 ? 13.703 9.93 1.239 1 97.94 17 ALA B CA 1
ATOM 2690 C C . ALA B 1 17 ? 13.859 8.75 2.191 1 97.94 17 ALA B C 1
ATOM 2692 O O . ALA B 1 17 ? 13.016 8.531 3.068 1 97.94 17 ALA B O 1
ATOM 2693 N N . HIS B 1 18 ? 14.898 7.961 1.996 1 98.44 18 HIS B N 1
ATOM 2694 C CA . HIS B 1 18 ? 15.125 6.82 2.875 1 98.44 18 HIS B CA 1
ATOM 2695 C C . HIS B 1 18 ? 15.281 7.262 4.324 1 98.44 18 HIS B C 1
ATOM 2697 O O . HIS B 1 18 ? 14.625 6.715 5.219 1 98.44 18 HIS B O 1
ATOM 2703 N N . GLU B 1 19 ? 16.109 8.234 4.539 1 98.31 19 GLU B N 1
ATOM 2704 C CA . GLU B 1 19 ? 16.312 8.742 5.891 1 98.31 19 GLU B CA 1
ATOM 2705 C C . GLU B 1 19 ? 15.039 9.336 6.465 1 98.31 19 GLU B C 1
ATOM 2707 O O . GLU B 1 19 ? 14.742 9.164 7.648 1 98.31 19 GLU B O 1
ATOM 2712 N N . ALA B 1 20 ? 14.32 10.102 5.625 1 98.62 20 ALA B N 1
ATOM 2713 C CA . ALA B 1 20 ? 13.055 10.688 6.07 1 98.62 20 ALA B CA 1
ATOM 2714 C C . ALA B 1 20 ? 12.086 9.609 6.535 1 98.62 20 ALA B C 1
ATOM 2716 O O . ALA B 1 20 ? 11.398 9.781 7.543 1 98.62 20 ALA B O 1
ATOM 2717 N N . LEU B 1 21 ? 12.023 8.5 5.82 1 98.75 21 LEU B N 1
ATOM 2718 C CA . LEU B 1 21 ? 11.109 7.422 6.172 1 98.75 21 LEU B CA 1
ATOM 2719 C C . LEU B 1 21 ? 11.594 6.68 7.414 1 98.75 21 LEU B C 1
ATOM 2721 O O . LEU B 1 21 ? 10.789 6.207 8.219 1 98.75 21 LEU B O 1
ATOM 2725 N N . CYS B 1 22 ? 12.898 6.566 7.602 1 98.69 22 CYS B N 1
ATOM 2726 C CA . CYS B 1 22 ? 13.43 6.055 8.859 1 98.69 22 CYS B CA 1
ATOM 2727 C C . CYS B 1 22 ? 13 6.93 10.031 1 98.69 22 CYS B C 1
ATOM 2729 O O . CYS B 1 22 ? 12.625 6.422 11.086 1 98.69 22 CYS B O 1
ATOM 2731 N N . ASN B 1 23 ? 13.078 8.242 9.82 1 98.88 23 ASN B N 1
ATOM 2732 C CA . ASN B 1 23 ? 12.641 9.172 10.852 1 98.88 23 ASN B CA 1
ATOM 2733 C C . ASN B 1 23 ? 11.156 8.992 11.172 1 98.88 23 ASN B C 1
ATOM 2735 O O . ASN B 1 23 ? 10.75 9.094 12.328 1 98.88 23 ASN B O 1
ATOM 2739 N N . THR B 1 24 ? 10.359 8.781 10.156 1 98.94 24 THR B N 1
ATOM 2740 C CA . THR B 1 24 ? 8.938 8.539 10.344 1 98.94 24 THR B CA 1
ATOM 2741 C C . THR B 1 24 ? 8.703 7.305 11.203 1 98.94 24 THR B C 1
ATOM 2743 O O . THR B 1 24 ? 7.883 7.328 12.125 1 98.94 24 THR B O 1
ATOM 2746 N N . LYS B 1 25 ? 9.406 6.234 10.875 1 98.94 25 LYS B N 1
ATOM 2747 C CA . LYS B 1 25 ? 9.32 5.016 11.672 1 98.94 25 LYS B CA 1
ATOM 2748 C C . LYS B 1 25 ? 9.703 5.277 13.125 1 98.94 25 LYS B C 1
ATOM 2750 O O . LYS B 1 25 ? 9 4.859 14.047 1 98.94 25 LYS B O 1
ATOM 2755 N N . GLU B 1 26 ? 10.805 5.938 13.32 1 98.94 26 GLU B N 1
ATOM 2756 C CA . GLU B 1 26 ? 11.273 6.258 14.664 1 98.94 26 GLU B CA 1
ATOM 2757 C C . GLU B 1 26 ? 10.242 7.082 15.422 1 98.94 26 GLU B C 1
ATOM 2759 O O . GLU B 1 26 ? 10 6.848 16.609 1 98.94 26 GLU B O 1
ATOM 2764 N N . LEU B 1 27 ? 9.672 8.039 14.734 1 98.94 27 LEU B N 1
ATOM 2765 C CA . LEU B 1 27 ? 8.664 8.891 15.367 1 98.94 27 LEU B CA 1
ATOM 2766 C C . LEU B 1 27 ? 7.438 8.07 15.75 1 98.94 27 LEU B C 1
ATOM 2768 O O . LEU B 1 27 ? 6.828 8.312 16.797 1 98.94 27 LEU B O 1
ATOM 2772 N N . ALA B 1 28 ? 7.035 7.148 14.914 1 98.94 28 ALA B N 1
ATOM 2773 C CA . ALA B 1 28 ? 5.891 6.297 15.219 1 98.94 28 ALA B CA 1
ATOM 2774 C C . ALA B 1 28 ? 6.141 5.473 16.484 1 98.94 28 ALA B C 1
ATOM 2776 O O . ALA B 1 28 ? 5.277 5.387 17.359 1 98.94 28 ALA B O 1
ATOM 2777 N N . GLN B 1 29 ? 7.297 4.859 16.531 1 98.88 29 GLN B N 1
ATOM 2778 C CA . GLN B 1 29 ? 7.66 4.062 17.703 1 98.88 29 GLN B CA 1
ATOM 2779 C C . GLN B 1 29 ? 7.742 4.934 18.953 1 98.88 29 GLN B C 1
ATOM 2781 O O . GLN B 1 29 ? 7.297 4.52 20.031 1 98.88 29 GLN B O 1
ATOM 2786 N N . HIS B 1 30 ? 8.336 6.121 18.781 1 98.88 30 HIS B N 1
ATOM 2787 C CA . HIS B 1 30 ? 8.438 7.078 19.875 1 98.88 30 HIS B CA 1
ATOM 2788 C C . HIS B 1 30 ? 7.059 7.5 20.375 1 98.88 30 HIS B C 1
ATOM 2790 O O . HIS B 1 30 ? 6.805 7.508 21.578 1 98.88 30 HIS B O 1
ATOM 2796 N N . ALA B 1 31 ? 6.18 7.84 19.453 1 98.88 31 ALA B N 1
ATOM 2797 C CA . ALA B 1 31 ? 4.82 8.242 19.781 1 98.88 31 ALA B CA 1
ATOM 2798 C C . ALA B 1 31 ? 4.082 7.125 20.516 1 98.88 31 ALA B C 1
ATOM 2800 O O . ALA B 1 31 ? 3.379 7.379 21.5 1 98.88 31 ALA B O 1
ATOM 2801 N N . GLU B 1 32 ? 4.23 5.902 20.062 1 98.75 32 GLU B N 1
ATOM 2802 C CA . GLU B 1 32 ? 3.607 4.77 20.734 1 98.75 32 GLU B CA 1
ATOM 2803 C C . GLU B 1 32 ? 4.102 4.648 22.172 1 98.75 32 GLU B C 1
ATOM 2805 O O . GLU B 1 32 ? 3.307 4.469 23.094 1 98.75 32 GLU B O 1
ATOM 2810 N N . ALA B 1 33 ? 5.391 4.719 22.328 1 98.62 33 ALA B N 1
ATOM 2811 C CA . ALA B 1 33 ? 5.996 4.582 23.656 1 98.62 33 ALA B CA 1
ATOM 2812 C C . ALA B 1 33 ? 5.496 5.668 24.594 1 98.62 33 ALA B C 1
ATOM 2814 O O . ALA B 1 33 ? 5.387 5.445 25.812 1 98.62 33 ALA B O 1
ATOM 2815 N N . LEU B 1 34 ? 5.188 6.852 24.031 1 98.69 34 LEU B N 1
ATOM 2816 C CA . LEU B 1 34 ? 4.781 8 24.844 1 98.69 34 LEU B CA 1
ATOM 2817 C C . LEU B 1 34 ? 3.289 7.945 25.156 1 98.69 34 LEU B C 1
ATOM 2819 O O . LEU B 1 34 ? 2.799 8.695 26 1 98.69 34 LEU B O 1
ATOM 2823 N N . GLY B 1 35 ? 2.525 7.105 24.438 1 98.56 35 GLY B N 1
ATOM 2824 C CA . GLY B 1 35 ? 1.111 6.945 24.734 1 98.56 35 GLY B CA 1
ATOM 2825 C C . GLY B 1 35 ? 0.21 7.727 23.797 1 98.56 35 GLY B C 1
ATOM 2826 O O . GLY B 1 35 ? -0.957 7.973 24.109 1 98.56 35 GLY B O 1
ATOM 2827 N N . TYR B 1 36 ? 0.731 8.172 22.688 1 98.81 36 TYR B N 1
ATOM 2828 C CA . TYR B 1 36 ? -0.118 8.797 21.672 1 98.81 36 TYR B CA 1
ATOM 2829 C C . TYR B 1 36 ? -1.162 7.816 21.156 1 98.81 36 TYR B C 1
ATOM 2831 O O . TYR B 1 36 ? -0.934 6.605 21.141 1 98.81 36 TYR B O 1
ATOM 2839 N N . SER B 1 37 ? -2.277 8.344 20.672 1 98.38 37 SER B N 1
ATOM 2840 C CA . SER B 1 37 ? -3.436 7.512 20.375 1 98.38 37 SER B CA 1
ATOM 2841 C C . SER B 1 37 ? -3.359 6.949 18.953 1 98.38 37 SER B C 1
ATOM 2843 O O . SER B 1 37 ? -3.762 5.809 18.719 1 98.38 37 SER B O 1
ATOM 2845 N N . ARG B 1 38 ? -2.961 7.785 18.016 1 98.62 38 ARG B N 1
ATOM 2846 C CA . ARG B 1 38 ? -2.887 7.398 16.609 1 98.62 38 ARG B CA 1
ATOM 2847 C C . ARG B 1 38 ? -1.668 8.016 15.938 1 98.62 38 ARG B C 1
ATOM 2849 O O . ARG B 1 38 ? -1.157 9.047 16.391 1 98.62 38 ARG B O 1
ATOM 2856 N N . PHE B 1 39 ? -1.206 7.355 14.938 1 98.94 39 PHE B N 1
ATOM 2857 C CA . PHE B 1 39 ? -0.149 7.832 14.055 1 98.94 39 PHE B CA 1
ATOM 2858 C C . PHE B 1 39 ? -0.587 7.754 12.602 1 98.94 39 PHE B C 1
ATOM 2860 O O . PHE B 1 39 ? -0.66 6.668 12.023 1 98.94 39 PHE B O 1
ATOM 2867 N N . TRP B 1 40 ? -0.824 8.93 12 1 98.94 40 TRP B N 1
ATOM 2868 C CA . TRP B 1 40 ? -1.29 9 10.625 1 98.94 40 TRP B CA 1
ATOM 2869 C C . TRP B 1 40 ? -0.181 9.484 9.695 1 98.94 40 TRP B C 1
ATOM 2871 O O . TRP B 1 40 ? 0.726 10.203 10.125 1 98.94 40 TRP B O 1
ATOM 2881 N N . VAL B 1 41 ? -0.246 9.031 8.445 1 98.88 41 VAL B N 1
ATOM 2882 C CA . VAL B 1 41 ? 0.683 9.5 7.422 1 98.88 41 VAL B CA 1
ATOM 2883 C C . VAL B 1 41 ? -0.094 10.109 6.258 1 98.88 41 VAL B C 1
ATOM 2885 O O . VAL B 1 41 ? -1.246 9.742 6.012 1 98.88 41 VAL B O 1
ATOM 2888 N N . ALA B 1 42 ? 0.572 11.008 5.574 1 97.69 42 ALA B N 1
ATOM 2889 C CA . ALA B 1 42 ? -0.085 11.805 4.539 1 97.69 42 ALA B CA 1
ATOM 2890 C C . ALA B 1 42 ? 0.28 11.305 3.146 1 97.69 42 ALA B C 1
ATOM 2892 O O . ALA B 1 42 ? 1.062 10.367 3.002 1 97.69 42 ALA B O 1
ATOM 2893 N N . GLU B 1 43 ? -0.362 11.883 2.16 1 97.56 43 GLU B N 1
ATOM 2894 C CA . GLU B 1 43 ? -0.133 11.602 0.747 1 97.56 43 GLU B CA 1
ATOM 2895 C C . GLU B 1 43 ? 0.2 12.883 -0.023 1 97.56 43 GLU B C 1
ATOM 2897 O O . GLU B 1 43 ? -0.632 13.781 -0.125 1 97.56 43 GLU B O 1
ATOM 2902 N N . HIS B 1 44 ? 1.413 12.945 -0.559 1 95.94 44 HIS B N 1
ATOM 2903 C CA . HIS B 1 44 ? 1.852 14.07 -1.378 1 95.94 44 HIS B CA 1
ATOM 2904 C C . HIS B 1 44 ? 2.574 13.586 -2.631 1 95.94 44 HIS B C 1
ATOM 2906 O O . HIS B 1 44 ? 3.412 12.688 -2.562 1 95.94 44 HIS B O 1
ATOM 2912 N N . HIS B 1 45 ? 2.256 14.195 -3.732 1 95.5 45 HIS B N 1
ATOM 2913 C CA . HIS B 1 45 ? 2.811 13.75 -5.008 1 95.5 45 HIS B CA 1
ATOM 2914 C C . HIS B 1 45 ? 3.699 14.828 -5.625 1 95.5 45 HIS B C 1
ATOM 2916 O O . HIS B 1 45 ? 3.475 16.016 -5.414 1 95.5 45 HIS B O 1
ATOM 2922 N N . SER B 1 46 ? 4.711 14.305 -6.391 1 91.25 46 SER B N 1
ATOM 2923 C CA . SER B 1 46 ? 5.582 15.133 -7.219 1 91.25 46 SER B CA 1
ATOM 2924 C C . SER B 1 46 ? 6.145 16.312 -6.422 1 91.25 46 SER B C 1
ATOM 2926 O O . SER B 1 46 ? 6.102 17.453 -6.883 1 91.25 46 SER B O 1
ATOM 2928 N N . THR B 1 47 ? 6.547 16.078 -5.199 1 88.88 47 THR B N 1
ATOM 2929 C CA . THR B 1 47 ? 7.25 17.062 -4.375 1 88.88 47 THR B CA 1
ATOM 2930 C C . THR B 1 47 ? 8.625 16.531 -3.967 1 88.88 47 THR B C 1
ATOM 2932 O O . THR B 1 47 ? 8.828 15.32 -3.865 1 88.88 47 THR B O 1
ATOM 2935 N N . SER B 1 48 ? 9.492 17.406 -3.762 1 88.31 48 SER B N 1
ATOM 2936 C CA . SER B 1 48 ? 10.859 17 -3.453 1 88.31 48 SER B CA 1
ATOM 2937 C C . SER B 1 48 ? 11.078 16.891 -1.948 1 88.31 48 SER B C 1
ATOM 2939 O O . SER B 1 48 ? 12.055 16.281 -1.499 1 88.31 48 SER B O 1
ATOM 2941 N N . GLY B 1 49 ? 10.164 17.422 -1.209 1 94.75 49 GLY B N 1
ATOM 2942 C CA . GLY B 1 49 ? 10.469 17.562 0.208 1 94.75 49 GLY B CA 1
ATOM 2943 C C . GLY B 1 49 ? 9.625 16.656 1.086 1 94.75 49 GLY B C 1
ATOM 2944 O O . GLY B 1 49 ? 9.773 16.656 2.309 1 94.75 49 GLY B O 1
ATOM 2945 N N . LEU B 1 50 ? 8.695 15.906 0.597 1 96.31 50 LEU B N 1
ATOM 2946 C CA . LEU B 1 50 ? 7.875 14.953 1.337 1 96.31 50 LEU B CA 1
ATOM 2947 C C . LEU B 1 50 ? 7.977 13.562 0.722 1 96.31 50 LEU B C 1
ATOM 2949 O O . LEU B 1 50 ? 7.707 13.383 -0.467 1 96.31 50 LEU B O 1
ATOM 2953 N N . ALA B 1 51 ? 8.273 12.586 1.48 1 97.12 51 ALA B N 1
ATOM 2954 C CA . ALA B 1 51 ? 8.672 11.273 0.975 1 97.12 51 ALA B CA 1
ATOM 2955 C C . ALA B 1 51 ? 7.465 10.359 0.812 1 97.12 51 ALA B C 1
ATOM 2957 O O . ALA B 1 51 ? 7.555 9.312 0.165 1 97.12 51 ALA B O 1
ATOM 2958 N N . GLY B 1 52 ? 6.367 10.773 1.387 1 97.06 52 GLY B N 1
ATOM 2959 C CA . GLY B 1 52 ? 5.23 9.859 1.438 1 97.06 52 GLY B CA 1
ATOM 2960 C C . GLY B 1 52 ? 4.219 10.109 0.336 1 97.06 52 GLY B C 1
ATOM 2961 O O . GLY B 1 52 ? 3.404 11.031 0.432 1 97.06 52 GLY B O 1
ATOM 2962 N N . THR B 1 53 ? 4.176 9.234 -0.701 1 97.62 53 THR B N 1
ATOM 2963 C CA . THR B 1 53 ? 3.193 9.328 -1.772 1 97.62 53 THR B CA 1
ATOM 2964 C C . THR B 1 53 ? 2.123 8.25 -1.627 1 97.62 53 THR B C 1
ATOM 2966 O O . THR B 1 53 ? 1.081 8.312 -2.281 1 97.62 53 THR B O 1
ATOM 2969 N N . SER B 1 54 ? 2.377 7.266 -0.805 1 98.25 54 SER B N 1
ATOM 2970 C CA . SER B 1 54 ? 1.531 6.086 -0.685 1 98.25 54 SER B CA 1
ATOM 2971 C C . SER B 1 54 ? 1.26 5.746 0.776 1 98.25 54 SER B C 1
ATOM 2973 O O . SER B 1 54 ? 1.874 4.832 1.331 1 98.25 54 SER B O 1
ATOM 2975 N N . PRO B 1 55 ? 0.278 6.332 1.373 1 98.56 55 PRO B N 1
ATOM 2976 C CA . PRO B 1 55 ? 0.042 6.129 2.805 1 98.56 55 PRO B CA 1
ATOM 2977 C C . PRO B 1 55 ? -0.23 4.668 3.156 1 98.56 55 PRO B C 1
ATOM 2979 O O . PRO B 1 55 ? 0.184 4.195 4.219 1 98.56 55 PRO B O 1
ATOM 2982 N N . GLU B 1 56 ? -0.949 3.904 2.248 1 98.69 56 GLU B N 1
ATOM 2983 C CA . GLU B 1 56 ? -1.28 2.514 2.553 1 98.69 56 GLU B CA 1
ATOM 2984 C C . GLU B 1 56 ? -0.02 1.677 2.746 1 98.69 56 GLU B C 1
ATOM 2986 O O . GLU B 1 56 ? 0.024 0.806 3.617 1 98.69 56 GLU B O 1
ATOM 2991 N N . ILE B 1 57 ? 0.993 1.947 1.944 1 98.88 57 ILE B N 1
ATOM 2992 C CA . ILE B 1 57 ? 2.26 1.23 2.031 1 98.88 57 ILE B CA 1
ATOM 2993 C C . ILE B 1 57 ? 2.979 1.607 3.326 1 98.88 57 ILE B C 1
ATOM 2995 O O . ILE B 1 57 ? 3.502 0.739 4.027 1 98.88 57 ILE B O 1
ATOM 2999 N N . LEU B 1 58 ? 2.979 2.875 3.686 1 98.94 58 LEU B N 1
ATOM 3000 C CA . LEU B 1 58 ? 3.623 3.34 4.91 1 98.94 58 LEU B CA 1
ATOM 3001 C C . LEU B 1 58 ? 2.9 2.807 6.141 1 98.94 58 LEU B C 1
ATOM 3003 O O . LEU B 1 58 ? 3.539 2.443 7.133 1 98.94 58 LEU B O 1
ATOM 3007 N N . ILE B 1 59 ? 1.574 2.812 6.098 1 98.94 59 ILE B N 1
ATOM 3008 C CA . ILE B 1 59 ? 0.788 2.271 7.199 1 98.94 59 ILE B CA 1
ATOM 3009 C C . ILE B 1 59 ? 1.202 0.827 7.469 1 98.94 59 ILE B C 1
ATOM 3011 O O . ILE B 1 59 ? 1.408 0.438 8.625 1 98.94 59 ILE B O 1
ATOM 3015 N N . SER B 1 60 ? 1.296 0.025 6.387 1 98.94 60 SER B N 1
ATOM 3016 C CA . SER B 1 60 ? 1.694 -1.371 6.535 1 98.94 60 SER B CA 1
ATOM 3017 C C . SER B 1 60 ? 3.043 -1.49 7.234 1 98.94 60 SER B C 1
ATOM 3019 O O . SER B 1 60 ? 3.199 -2.289 8.164 1 98.94 60 SER B O 1
ATOM 3021 N N . HIS B 1 61 ? 4.039 -0.7 6.832 1 98.94 61 HIS B N 1
ATOM 3022 C CA . HIS B 1 61 ? 5.371 -0.694 7.426 1 98.94 61 HIS B CA 1
ATOM 3023 C C . HIS B 1 61 ? 5.324 -0.274 8.891 1 98.94 61 HIS B C 1
ATOM 3025 O O . HIS B 1 61 ? 5.875 -0.957 9.758 1 98.94 61 HIS B O 1
ATOM 3031 N N . LEU B 1 62 ? 4.617 0.81 9.156 1 98.94 62 LEU B N 1
ATOM 3032 C CA . LEU B 1 62 ? 4.598 1.395 10.492 1 98.94 62 LEU B CA 1
ATOM 3033 C C . LEU B 1 62 ? 3.809 0.516 11.453 1 98.94 62 LEU B C 1
ATOM 3035 O O . LEU B 1 62 ? 4.195 0.359 12.617 1 98.94 62 LEU B O 1
ATOM 3039 N N . ALA B 1 63 ? 2.689 -0.024 10.984 1 98.94 63 ALA B N 1
ATOM 3040 C CA . ALA B 1 63 ? 1.915 -0.927 11.828 1 98.94 63 ALA B CA 1
ATOM 3041 C C . ALA B 1 63 ? 2.707 -2.189 12.156 1 98.94 63 ALA B C 1
ATOM 3043 O O . ALA B 1 63 ? 2.555 -2.766 13.234 1 98.94 63 ALA B O 1
ATOM 3044 N N . THR B 1 64 ? 3.537 -2.648 11.203 1 98.88 64 THR B N 1
ATOM 3045 C CA . THR B 1 64 ? 4.418 -3.785 11.453 1 98.88 64 THR B CA 1
ATOM 3046 C C . THR B 1 64 ? 5.453 -3.445 12.523 1 98.88 64 THR B C 1
ATOM 3048 O O . THR B 1 64 ? 5.832 -4.305 13.32 1 98.88 64 THR B O 1
ATOM 3051 N N . CYS B 1 65 ? 5.902 -2.178 12.594 1 98.81 65 CYS B N 1
ATOM 3052 C CA . CYS B 1 65 ? 6.988 -1.748 13.461 1 98.81 65 CYS B CA 1
ATOM 3053 C C . CYS B 1 65 ? 6.457 -1.31 14.82 1 98.81 65 CYS B C 1
ATOM 3055 O O . CYS B 1 65 ? 7.227 -0.892 15.688 1 98.81 65 CYS B O 1
ATOM 3057 N N . THR B 1 66 ? 5.148 -1.273 15 1 98.75 66 THR B N 1
ATOM 3058 C CA . THR B 1 66 ? 4.5 -0.911 16.25 1 98.75 66 THR B CA 1
ATOM 3059 C C . THR B 1 66 ? 3.537 -2.006 16.703 1 98.75 66 THR B C 1
ATOM 3061 O O . THR B 1 66 ? 3.314 -2.979 15.977 1 98.75 66 THR B O 1
ATOM 3064 N N . SER B 1 67 ? 2.924 -1.862 17.891 1 97.56 67 SER B N 1
ATOM 3065 C CA . SER B 1 67 ? 2.168 -2.996 18.406 1 97.56 67 SER B CA 1
ATOM 3066 C C . SER B 1 67 ? 0.8 -2.561 18.922 1 97.56 67 SER B C 1
ATOM 3068 O O . SER B 1 67 ? -0.124 -3.371 19.016 1 97.56 67 SER B O 1
ATOM 3070 N N . ARG B 1 68 ? 0.618 -1.287 19.281 1 97.25 68 ARG B N 1
ATOM 3071 C CA . ARG B 1 68 ? -0.604 -0.891 19.969 1 97.25 68 ARG B CA 1
ATOM 3072 C C . ARG B 1 68 ? -1.22 0.348 19.328 1 97.25 68 ARG B C 1
ATOM 3074 O O . ARG B 1 68 ? -2.443 0.452 19.219 1 97.25 68 ARG B O 1
ATOM 3081 N N . ILE B 1 69 ? -0.396 1.312 18.969 1 98.62 69 ILE B N 1
ATOM 3082 C CA . ILE B 1 69 ? -0.871 2.59 18.453 1 98.62 69 ILE B CA 1
ATOM 3083 C C . ILE B 1 69 ? -1.681 2.357 17.172 1 98.62 69 ILE B C 1
ATOM 3085 O O . ILE B 1 69 ? -1.334 1.501 16.359 1 98.62 69 ILE B O 1
ATOM 3089 N N . ARG B 1 70 ? -2.828 3.008 17.016 1 98.62 70 ARG B N 1
ATOM 3090 C CA . ARG B 1 70 ? -3.557 2.949 15.758 1 98.62 70 ARG B CA 1
ATOM 3091 C C . ARG B 1 70 ? -2.791 3.662 14.648 1 98.62 70 ARG B C 1
ATOM 3093 O O . ARG B 1 70 ? -2.189 4.715 14.875 1 98.62 70 ARG B O 1
ATOM 3100 N N . VAL B 1 71 ? -2.729 3.09 13.523 1 98.94 71 VAL B N 1
ATOM 3101 C CA . VAL B 1 71 ? -2.01 3.658 12.391 1 98.94 71 VAL B CA 1
ATOM 3102 C C . VAL B 1 71 ? -2.979 3.9 11.234 1 98.94 71 VAL B C 1
ATOM 3104 O O . VAL B 1 71 ? -3.879 3.094 10.992 1 98.94 71 VAL B O 1
ATOM 3107 N N . GLY B 1 72 ? -2.846 5.047 10.555 1 98.81 72 GLY B N 1
ATOM 3108 C CA . GLY B 1 72 ? -3.811 5.332 9.5 1 98.81 72 GLY B CA 1
ATOM 3109 C C . GLY B 1 72 ? -3.338 6.398 8.531 1 98.81 72 GLY B C 1
ATOM 3110 O O . GLY B 1 72 ? -2.152 6.738 8.508 1 98.81 72 GLY B O 1
ATOM 3111 N N . SER B 1 73 ? -4.238 6.738 7.648 1 98.81 73 SER B N 1
ATOM 3112 C C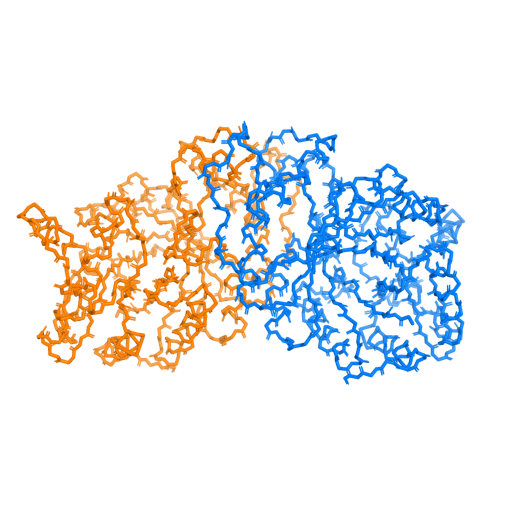A . SER B 1 73 ? -3.979 7.773 6.652 1 98.81 73 SER B CA 1
ATOM 3113 C C . SER B 1 73 ? -4.633 9.094 7.047 1 98.81 73 SER B C 1
ATOM 3115 O O . SER B 1 73 ? -5.734 9.109 7.602 1 98.81 73 SER B O 1
ATOM 3117 N N . GLY B 1 74 ? -3.996 10.164 6.828 1 97.31 74 GLY B N 1
ATOM 3118 C CA . GLY B 1 74 ? -4.5 11.523 6.938 1 97.31 74 GLY B CA 1
ATOM 3119 C C . GLY B 1 74 ? -4.016 12.43 5.82 1 97.31 74 GLY B C 1
ATOM 3120 O O . GLY B 1 74 ? -3.162 13.289 6.039 1 97.31 74 GLY B O 1
ATOM 3121 N N . GLY B 1 75 ? -4.473 12.164 4.344 1 94.5 75 GLY B N 1
ATOM 3122 C CA . GLY B 1 75 ? -5.449 11.148 3.988 1 94.5 75 GLY B CA 1
ATOM 3123 C C . GLY B 1 75 ? -5.266 10.609 2.584 1 94.5 75 GLY B C 1
ATOM 3124 O O . GLY B 1 75 ? -4.492 11.156 1.797 1 94.5 75 GLY B O 1
ATOM 3125 N N . VAL B 1 76 ? -5.855 9.547 2.354 1 98.12 76 VAL B N 1
ATOM 3126 C CA . VAL B 1 76 ? -6.004 9.078 0.978 1 98.12 76 VAL B CA 1
ATOM 3127 C C . VAL B 1 76 ? -6.777 10.117 0.164 1 98.12 76 VAL B C 1
ATOM 3129 O O . VAL B 1 76 ? -7.824 10.602 0.603 1 98.12 76 VAL B O 1
ATOM 3132 N N . LEU B 1 77 ? -6.258 10.531 -0.968 1 97.44 77 LEU B N 1
ATOM 3133 C CA . LEU B 1 77 ? -6.926 11.484 -1.847 1 97.44 77 LEU B CA 1
ATOM 3134 C C . LEU B 1 77 ? -8.008 10.797 -2.676 1 97.44 77 LEU B C 1
ATOM 3136 O O . LEU B 1 77 ? -7.852 10.633 -3.887 1 97.44 77 LEU B O 1
ATOM 3140 N N . LEU B 1 78 ? -9.133 10.57 -2.098 1 97.31 78 LEU B N 1
ATOM 3141 C CA . LEU B 1 78 ? -10.164 9.641 -2.543 1 97.31 78 LEU B CA 1
ATOM 3142 C C . LEU B 1 78 ? -10.625 9.977 -3.957 1 97.31 78 LEU B C 1
ATOM 3144 O O . LEU B 1 78 ? -10.867 9.078 -4.766 1 97.31 78 LEU B O 1
ATOM 3148 N N . PRO B 1 79 ? -10.664 11.242 -4.398 1 96 79 PRO B N 1
ATOM 3149 C CA . PRO B 1 79 ? -11.164 11.562 -5.738 1 96 79 PRO B CA 1
ATOM 3150 C C . PRO B 1 79 ? -10.273 11.008 -6.848 1 96 79 PRO B C 1
ATOM 3152 O O . PRO B 1 79 ? -10.695 10.938 -8.008 1 96 79 PRO B O 1
ATOM 3155 N N . GLN B 1 80 ? -9.078 10.672 -6.496 1 95.94 80 GLN B N 1
ATOM 3156 C CA . GLN B 1 80 ? -8.156 10.18 -7.516 1 95.94 80 GLN B CA 1
ATOM 3157 C C . GLN B 1 80 ? -8.266 8.664 -7.66 1 95.94 80 GLN B C 1
ATOM 3159 O O . GLN B 1 80 ? -7.664 8.078 -8.562 1 95.94 80 GLN B O 1
ATOM 3164 N N . TYR B 1 81 ? -9.07 8.016 -6.832 1 97.19 81 TYR B N 1
ATOM 3165 C CA . TYR B 1 81 ? -8.953 6.566 -6.762 1 97.19 81 TYR B CA 1
ATOM 3166 C C . TYR B 1 81 ? -10.32 5.902 -6.84 1 97.19 81 TYR B C 1
ATOM 3168 O O . TYR B 1 81 ? -11.352 6.586 -6.82 1 97.19 81 TYR B O 1
ATOM 3176 N N . SER B 1 82 ? -10.289 4.547 -7.023 1 97.69 82 SER B N 1
ATOM 3177 C CA . SER B 1 82 ? -11.477 3.699 -6.945 1 97.69 82 SER B CA 1
ATOM 3178 C C . SER B 1 82 ? -11.859 3.414 -5.496 1 97.69 82 SER B C 1
ATOM 3180 O O . SER B 1 82 ? -11.047 2.91 -4.723 1 97.69 82 SER B O 1
ATOM 3182 N N . PRO B 1 83 ? -13.148 3.744 -5.145 1 98.12 83 PRO B N 1
ATOM 3183 C CA . PRO B 1 83 ? -13.57 3.395 -3.785 1 98.12 83 PRO B CA 1
ATOM 3184 C C . PRO B 1 83 ? -13.422 1.905 -3.484 1 98.12 83 PRO B C 1
ATOM 3186 O O . PRO B 1 83 ? -13.117 1.527 -2.352 1 98.12 83 PRO B O 1
ATOM 3189 N N . TYR B 1 84 ? -13.617 1.094 -4.512 1 98.38 84 TYR B N 1
ATOM 3190 C CA . TYR B 1 84 ? -13.492 -0.351 -4.359 1 98.38 84 TYR B CA 1
ATOM 3191 C C . TYR B 1 84 ? -12.062 -0.733 -3.992 1 98.38 84 TYR B C 1
ATOM 3193 O O . TYR B 1 84 ? -11.836 -1.489 -3.043 1 98.38 84 TYR B O 1
ATOM 3201 N N . LYS B 1 85 ? -11.086 -0.236 -4.688 1 98.44 85 LYS B N 1
ATOM 3202 C CA . LYS B 1 85 ? -9.688 -0.579 -4.438 1 98.44 85 LYS B CA 1
ATOM 3203 C C . LYS B 1 85 ? -9.211 -0.005 -3.105 1 98.44 85 LYS B C 1
ATOM 3205 O O . LYS B 1 85 ? -8.461 -0.658 -2.375 1 98.44 85 LYS B O 1
ATOM 3210 N N . VAL B 1 86 ? -9.68 1.217 -2.781 1 98.75 86 VAL B N 1
ATOM 3211 C CA . VAL B 1 86 ? -9.328 1.789 -1.484 1 98.75 86 VAL B CA 1
ATOM 3212 C C . VAL B 1 86 ? -9.859 0.899 -0.365 1 98.75 86 VAL B C 1
ATOM 3214 O O . VAL B 1 86 ? -9.156 0.625 0.609 1 98.75 86 VAL B O 1
ATOM 3217 N N . ALA B 1 87 ? -11.086 0.435 -0.521 1 98.31 87 ALA B N 1
ATOM 3218 C CA . ALA B 1 87 ? -11.672 -0.465 0.471 1 98.31 87 ALA B CA 1
ATOM 3219 C C . ALA B 1 87 ? -10.836 -1.73 0.623 1 98.31 87 ALA B C 1
ATOM 3221 O O . ALA B 1 87 ? -10.531 -2.154 1.742 1 98.31 87 ALA B O 1
ATOM 3222 N N . GLU B 1 88 ? -10.422 -2.316 -0.451 1 98.44 88 GLU B N 1
ATOM 3223 C CA . GLU B 1 88 ? -9.633 -3.543 -0.396 1 98.44 88 GLU B CA 1
ATOM 3224 C C . GLU B 1 88 ? -8.289 -3.299 0.279 1 98.44 88 GLU B C 1
ATOM 3226 O O . GLU B 1 88 ? -7.82 -4.129 1.063 1 98.44 88 GLU B O 1
ATOM 3231 N N . ASN B 1 89 ? -7.688 -2.182 -0.056 1 98.75 89 ASN B N 1
ATOM 3232 C CA . ASN B 1 89 ? -6.418 -1.843 0.577 1 98.75 89 ASN B CA 1
ATOM 3233 C C . ASN B 1 89 ? -6.531 -1.843 2.098 1 98.75 89 ASN B C 1
ATOM 3235 O O . ASN B 1 89 ? -5.715 -2.455 2.787 1 98.75 89 ASN B O 1
ATOM 3239 N N . PHE B 1 90 ? -7.516 -1.253 2.572 1 98.69 90 PHE B N 1
ATOM 3240 C CA . PHE B 1 90 ? -7.609 -1.075 4.016 1 98.69 90 PHE B CA 1
ATOM 3241 C C . PHE B 1 90 ? -8.188 -2.322 4.676 1 98.69 90 PHE B C 1
ATOM 3243 O O . PHE B 1 90 ? -7.996 -2.537 5.875 1 98.69 90 PHE B O 1
ATOM 3250 N N . LYS B 1 91 ? -8.875 -3.135 3.926 1 98.06 91 LYS B N 1
ATOM 3251 C CA . LYS B 1 91 ? -9.273 -4.434 4.461 1 98.06 91 LYS B CA 1
ATOM 3252 C C . LYS B 1 91 ? -8.078 -5.363 4.598 1 98.06 91 LYS B C 1
ATOM 3254 O O . LYS B 1 91 ? -8 -6.156 5.539 1 98.06 91 LYS B O 1
ATOM 3259 N N . VAL B 1 92 ? -7.164 -5.32 3.641 1 98.69 92 VAL B N 1
ATOM 3260 C CA . VAL B 1 92 ? -5.926 -6.078 3.787 1 98.69 92 VAL B CA 1
ATOM 3261 C C . VAL B 1 92 ? -5.168 -5.594 5.023 1 98.69 92 VAL B C 1
ATOM 3263 O O . VAL B 1 92 ? -4.668 -6.406 5.809 1 98.69 92 VAL B O 1
ATOM 3266 N N . LEU B 1 93 ? -5.062 -4.262 5.199 1 98.88 93 LEU B N 1
ATOM 3267 C CA . LEU B 1 93 ? -4.41 -3.707 6.379 1 98.88 93 LEU B CA 1
ATOM 3268 C C . LEU B 1 93 ? -5.098 -4.191 7.656 1 98.88 93 LEU B C 1
ATOM 3270 O O . LEU B 1 93 ? -4.426 -4.578 8.617 1 98.88 93 LEU B O 1
ATOM 3274 N N . GLU B 1 94 ? -6.395 -4.207 7.676 1 98.25 94 GLU B N 1
ATOM 3275 C CA . GLU B 1 94 ? -7.145 -4.668 8.844 1 98.25 94 GLU B CA 1
ATOM 3276 C C . GLU B 1 94 ? -6.906 -6.152 9.094 1 98.25 94 GLU B C 1
ATOM 3278 O O . GLU B 1 94 ? -6.879 -6.598 10.242 1 98.25 94 GLU B O 1
ATOM 3283 N N . ALA B 1 95 ? -6.82 -6.887 8.008 1 98.38 95 ALA B N 1
ATOM 3284 C CA . ALA B 1 95 ? -6.535 -8.312 8.156 1 98.38 95 ALA B CA 1
ATOM 3285 C C . ALA B 1 95 ? -5.152 -8.539 8.75 1 98.38 95 ALA B C 1
ATOM 3287 O O . ALA B 1 95 ? -4.953 -9.461 9.547 1 98.38 95 ALA B O 1
ATOM 3288 N N . LEU B 1 96 ? -4.207 -7.746 8.375 1 98.69 96 LEU B N 1
ATOM 3289 C CA . LEU B 1 96 ? -2.844 -7.848 8.883 1 98.69 96 LEU B CA 1
ATOM 3290 C C . LEU B 1 96 ? -2.77 -7.395 10.336 1 98.69 96 LEU B C 1
ATOM 3292 O O . LEU B 1 96 ? -2.039 -7.984 11.141 1 98.69 96 LEU B O 1
ATOM 3296 N N . PHE B 1 97 ? -3.545 -6.289 10.664 1 98.62 97 PHE B N 1
ATOM 3297 C CA . PHE B 1 97 ? -3.443 -5.629 11.961 1 98.62 97 PHE B CA 1
ATOM 3298 C C . PHE B 1 97 ? -4.824 -5.387 12.555 1 98.62 97 PHE B C 1
ATOM 3300 O O . PHE B 1 97 ? -5.258 -4.238 12.68 1 98.62 97 PHE B O 1
ATOM 3307 N N . PRO B 1 98 ? -5.484 -6.402 12.992 1 97.94 98 PRO B N 1
ATOM 3308 C CA . PRO B 1 98 ? -6.883 -6.297 13.422 1 97.94 98 PRO B CA 1
ATOM 3309 C C . PRO B 1 98 ? -7.086 -5.254 14.523 1 97.94 98 PRO B C 1
ATOM 3311 O O . PRO B 1 98 ? -6.422 -5.312 15.562 1 97.94 98 PRO B O 1
ATOM 3314 N N . GLY B 1 99 ? -7.91 -4.281 14.219 1 96.88 99 GLY B N 1
ATOM 3315 C CA . GLY B 1 99 ? -8.375 -3.338 15.227 1 96.88 99 GLY B CA 1
ATOM 3316 C C . GLY B 1 99 ? -7.484 -2.119 15.359 1 96.88 99 GLY B C 1
ATOM 3317 O O . GLY B 1 99 ? -7.68 -1.296 16.25 1 96.88 99 GLY B O 1
ATOM 3318 N N . ARG B 1 100 ? -6.523 -1.887 14.445 1 98.06 100 ARG B N 1
ATOM 3319 C CA . ARG B 1 100 ? -5.551 -0.822 14.672 1 98.06 100 ARG B CA 1
ATOM 3320 C C . ARG B 1 100 ? -5.535 0.156 13.5 1 98.06 100 ARG B C 1
ATOM 3322 O O . ARG B 1 100 ? -4.699 1.062 13.453 1 98.06 100 ARG B O 1
ATOM 3329 N N . ILE B 1 101 ? -6.477 0.009 12.547 1 98.62 101 ILE B N 1
ATOM 3330 C CA . ILE B 1 101 ? -6.301 0.718 11.281 1 98.62 101 ILE B CA 1
ATOM 3331 C C . ILE B 1 101 ? -7.328 1.841 11.172 1 98.62 101 ILE B C 1
ATOM 3333 O O . ILE B 1 101 ? -8.516 1.63 11.43 1 98.62 101 ILE B O 1
ATOM 3337 N N . ASP B 1 102 ? -6.871 3.051 10.836 1 98.56 102 ASP B N 1
ATOM 3338 C CA . ASP B 1 102 ? -7.719 4.188 10.492 1 98.56 102 ASP B CA 1
ATOM 3339 C C . ASP B 1 102 ? -7.652 4.48 8.992 1 98.56 102 ASP B C 1
ATOM 3341 O O . ASP B 1 102 ? -6.578 4.414 8.391 1 98.56 102 ASP B O 1
ATOM 3345 N N . LEU B 1 103 ? -8.766 4.742 8.43 1 98.62 103 LEU B N 1
ATOM 3346 C CA . LEU B 1 103 ? -8.859 5.184 7.047 1 98.62 103 LEU B CA 1
ATOM 3347 C C . LEU B 1 103 ? -9.344 6.629 6.969 1 98.62 103 LEU B C 1
ATOM 3349 O O . LEU B 1 103 ? -10.547 6.887 6.992 1 98.62 103 LEU B O 1
ATOM 3353 N N . GLY B 1 104 ? -8.383 7.527 6.902 1 98.44 104 GLY B N 1
ATOM 3354 C CA . GLY B 1 104 ? -8.703 8.922 6.629 1 98.44 104 GLY B CA 1
ATOM 3355 C C . GLY B 1 104 ? -8.68 9.258 5.152 1 98.44 104 GLY B C 1
ATOM 3356 O O . GLY B 1 104 ? -7.73 8.898 4.445 1 98.44 104 GLY B O 1
ATOM 3357 N N . VAL B 1 105 ? -9.711 9.945 4.711 1 98.12 105 VAL B N 1
ATOM 3358 C CA . VAL B 1 105 ? -9.781 10.336 3.307 1 98.12 105 VAL B CA 1
ATOM 3359 C C . VAL B 1 105 ? -9.977 11.852 3.201 1 98.12 105 VAL B C 1
ATOM 3361 O O . VAL B 1 105 ? -10.422 12.492 4.156 1 98.12 105 VAL B O 1
ATOM 3364 N N . GLY B 1 106 ? -9.539 12.367 2.115 1 95.62 106 GLY B N 1
ATOM 3365 C CA . GLY B 1 106 ? -9.727 13.781 1.835 1 95.62 106 GLY B CA 1
ATOM 3366 C C . GLY B 1 106 ? -10.141 14.055 0.401 1 95.62 106 GLY B C 1
ATOM 3367 O O . GLY B 1 106 ? -9.992 13.195 -0.469 1 95.62 106 GLY B O 1
ATOM 3368 N N . ARG B 1 107 ? -10.672 15.266 0.132 1 93.44 107 ARG B N 1
ATOM 3369 C CA . ARG B 1 107 ? -11.125 15.711 -1.182 1 93.44 107 ARG B CA 1
ATOM 3370 C C . ARG B 1 107 ? -10.062 16.562 -1.868 1 93.44 107 ARG B C 1
ATOM 3372 O O . ARG B 1 107 ? -10.312 17.141 -2.934 1 93.44 107 ARG B O 1
ATOM 3379 N N . SER B 1 108 ? -8.914 16.625 -1.356 1 87.56 108 SER B N 1
ATOM 3380 C CA . SER B 1 108 ? -7.852 17.453 -1.928 1 87.56 108 SER B CA 1
ATOM 3381 C C . SER B 1 108 ? -7.375 16.891 -3.264 1 87.56 108 SER B C 1
ATOM 3383 O O . SER B 1 108 ? -7.27 15.68 -3.432 1 87.56 108 SER B O 1
ATOM 3385 N N . PRO B 1 109 ? -7.078 17.812 -4.215 1 84.44 109 PRO B N 1
ATOM 3386 C CA . PRO B 1 109 ? -6.641 17.344 -5.531 1 84.44 109 PRO B CA 1
ATOM 3387 C C . PRO B 1 109 ? -5.254 16.703 -5.496 1 84.44 109 PRO B C 1
ATOM 3389 O O . PRO B 1 109 ? -4.93 15.883 -6.359 1 84.44 109 PRO B O 1
ATOM 3392 N N . GLY B 1 110 ? -4.426 17.062 -4.484 1 79.44 110 GLY B N 1
ATOM 3393 C CA . GLY B 1 110 ? -3.111 16.453 -4.348 1 79.44 110 GLY B CA 1
ATOM 3394 C C . GLY B 1 110 ? -2.068 17.094 -5.254 1 79.44 110 GLY B C 1
ATOM 3395 O O . GLY B 1 110 ? -0.876 16.797 -5.125 1 79.44 110 GLY B O 1
ATOM 3396 N N . GLY B 1 111 ? -2.461 17.969 -6.215 1 86.44 111 GLY B N 1
ATOM 3397 C CA . GLY B 1 111 ? -1.564 18.641 -7.145 1 86.44 111 GLY B CA 1
ATOM 3398 C C . GLY B 1 111 ? -2.291 19.312 -8.289 1 86.44 111 GLY B C 1
ATOM 3399 O O . GLY B 1 111 ? -3.521 19.359 -8.312 1 86.44 111 GLY B O 1
ATOM 3400 N N . GLY B 1 112 ? -1.457 19.891 -9.156 1 90.56 112 GLY B N 1
ATOM 3401 C CA . GLY B 1 112 ? -2.021 20.547 -10.336 1 90.56 112 GLY B CA 1
ATOM 3402 C C . GLY B 1 112 ? -2.652 19.562 -11.305 1 90.56 112 GLY B C 1
ATOM 3403 O O . GLY B 1 112 ? -2.729 18.359 -11.023 1 90.56 112 GLY B O 1
ATOM 3404 N N . GLN B 1 113 ? -3.102 20.047 -12.344 1 93.38 113 GLN B N 1
ATOM 3405 C CA . GLN B 1 113 ? -3.844 19.266 -13.328 1 93.38 113 GLN B CA 1
ATOM 3406 C C . GLN B 1 113 ? -3 18.125 -13.875 1 93.38 113 GLN B C 1
ATOM 3408 O O . GLN B 1 113 ? -3.49 17 -14.016 1 93.38 113 GLN B O 1
ATOM 3413 N N . THR B 1 114 ? -1.746 18.359 -14.188 1 95.81 114 THR B N 1
ATOM 3414 C CA . THR B 1 114 ? -0.87 17.344 -14.758 1 95.81 114 THR B CA 1
ATOM 3415 C C . THR B 1 114 ? -0.721 16.172 -13.805 1 95.81 114 THR B C 1
ATOM 3417 O O . THR B 1 114 ? -0.827 15.008 -14.219 1 95.81 114 THR B O 1
ATOM 3420 N N . ILE B 1 115 ? -0.547 16.453 -12.555 1 95.69 115 ILE B N 1
ATOM 3421 C CA . ILE B 1 115 ? -0.385 15.406 -11.547 1 95.69 115 ILE B CA 1
ATOM 3422 C C . ILE B 1 115 ? -1.677 14.609 -11.422 1 95.69 115 ILE B C 1
ATOM 3424 O O . ILE B 1 115 ? -1.647 13.375 -11.375 1 95.69 115 ILE B O 1
ATOM 3428 N N . ARG B 1 116 ? -2.775 15.273 -11.391 1 96.06 116 ARG B N 1
ATOM 3429 C CA . ARG B 1 116 ? -4.062 14.602 -11.242 1 96.06 116 ARG B CA 1
ATOM 3430 C C . ARG B 1 116 ? -4.328 13.664 -12.414 1 96.06 116 ARG B C 1
ATOM 3432 O O . ARG B 1 116 ? -4.809 12.547 -12.227 1 96.06 116 ARG B O 1
ATOM 3439 N N . LEU B 1 117 ? -4.012 14.156 -13.625 1 96.75 117 LEU B N 1
ATOM 3440 C CA . LEU B 1 117 ? -4.199 13.32 -14.805 1 96.75 117 LEU B CA 1
ATOM 3441 C C . LEU B 1 117 ? -3.26 12.125 -14.781 1 96.75 117 LEU B C 1
ATOM 3443 O O . LEU B 1 117 ? -3.641 11.023 -15.188 1 96.75 117 LEU B O 1
ATOM 3447 N N . ALA B 1 118 ? -2.07 12.32 -14.312 1 97.56 118 ALA B N 1
ATOM 3448 C CA . ALA B 1 118 ? -1.122 11.219 -14.203 1 97.56 118 ALA B CA 1
ATOM 3449 C C . ALA B 1 118 ? -1.609 10.172 -13.203 1 97.56 118 ALA B C 1
ATOM 3451 O O . ALA B 1 118 ? -1.48 8.969 -13.445 1 97.56 118 ALA B O 1
ATOM 3452 N N . LEU B 1 119 ? -2.242 10.633 -12.125 1 97.12 119 LEU B N 1
ATOM 3453 C CA . LEU B 1 119 ? -2.719 9.742 -11.07 1 97.12 119 LEU B CA 1
ATOM 3454 C C . LEU B 1 119 ? -3.867 8.875 -11.57 1 97.12 119 LEU B C 1
ATOM 3456 O O . LEU B 1 119 ? -4.113 7.793 -11.023 1 97.12 119 LEU B O 1
ATOM 3460 N N . THR B 1 120 ? -4.578 9.305 -12.656 1 95.94 120 THR B N 1
ATOM 3461 C CA . THR B 1 120 ? -5.762 8.594 -13.133 1 95.94 120 THR B CA 1
ATOM 3462 C C . THR B 1 120 ? -5.531 8.031 -14.539 1 95.94 120 THR B C 1
ATOM 3464 O O . THR B 1 120 ? -6.465 7.555 -15.18 1 95.94 120 THR B O 1
ATOM 3467 N N . ASP B 1 121 ? -4.297 8.133 -14.961 1 96.31 121 ASP B N 1
ATOM 3468 C CA . ASP B 1 121 ? -3.941 7.707 -16.312 1 96.31 121 ASP B CA 1
ATOM 3469 C C . ASP B 1 121 ? -4.84 8.375 -17.344 1 96.31 121 ASP B C 1
ATOM 3471 O O . ASP B 1 121 ? -5.449 7.695 -18.172 1 96.31 121 ASP B O 1
ATOM 3475 N N . GLY B 1 122 ? -5.07 9.688 -17.172 1 95.5 122 GLY B N 1
ATOM 3476 C CA . GLY B 1 122 ? -5.688 10.508 -18.203 1 95.5 122 GLY B CA 1
ATOM 3477 C C . GLY B 1 122 ? -7.172 10.727 -17.969 1 95.5 122 GLY B C 1
ATOM 3478 O O . GLY B 1 122 ? -7.809 11.492 -18.703 1 95.5 122 GLY B O 1
ATOM 3479 N N . VAL B 1 123 ? -7.781 10.141 -17 1 94.75 123 VAL B N 1
ATOM 3480 C CA . VAL B 1 123 ? -9.203 10.289 -16.734 1 94.75 123 VAL B CA 1
ATOM 3481 C C . VAL B 1 123 ? -9.438 11.555 -15.906 1 94.75 123 VAL B C 1
ATOM 3483 O O . VAL B 1 123 ? -8.844 11.727 -14.836 1 94.75 123 VAL B O 1
ATOM 3486 N N . LYS B 1 124 ? -10.305 12.422 -16.359 1 93.06 124 LYS B N 1
ATOM 3487 C CA . LYS B 1 124 ? -10.641 13.633 -15.633 1 93.06 124 LYS B CA 1
ATOM 3488 C C . LYS B 1 124 ? -11.664 13.344 -14.531 1 93.06 124 LYS B C 1
ATOM 3490 O O . LYS B 1 124 ? -12.828 13.086 -14.82 1 93.06 124 LYS B O 1
ATOM 3495 N N . LYS B 1 125 ? -11.195 13.383 -13.344 1 91.38 125 LYS B N 1
ATOM 3496 C CA . LYS B 1 125 ? -12.055 13.188 -12.18 1 91.38 125 LYS B CA 1
ATOM 3497 C C . LYS B 1 125 ? -12.516 14.516 -11.609 1 91.38 125 LYS B C 1
ATOM 3499 O O . LYS B 1 125 ? -11.758 15.492 -11.586 1 91.38 125 LYS B O 1
ATOM 3504 N N . ASN B 1 126 ? -13.734 14.5 -11.242 1 91.12 126 ASN B N 1
ATOM 3505 C CA . ASN B 1 126 ? -14.305 15.711 -10.656 1 91.12 126 ASN B CA 1
ATOM 3506 C C . ASN B 1 126 ? -14.398 15.609 -9.141 1 91.12 126 ASN B C 1
ATOM 3508 O O . ASN B 1 126 ? -14.938 14.633 -8.617 1 91.12 126 ASN B O 1
ATOM 3512 N N . LEU B 1 127 ? -13.961 16.641 -8.477 1 91.19 127 LEU B N 1
ATOM 3513 C CA . LEU B 1 127 ? -13.969 16.656 -7.02 1 91.19 127 LEU B CA 1
ATOM 3514 C C . LEU B 1 127 ? -15.391 16.656 -6.48 1 91.19 127 LEU B C 1
ATOM 3516 O O . LEU B 1 127 ? -15.633 16.281 -5.332 1 91.19 127 LEU B O 1
ATOM 3520 N N . ILE B 1 128 ? -16.344 17 -7.262 1 92.06 128 ILE B N 1
ATOM 3521 C CA . ILE B 1 128 ? -17.75 17.078 -6.848 1 92.06 128 ILE B CA 1
ATOM 3522 C C . ILE B 1 128 ? -18.281 15.68 -6.574 1 92.06 128 ILE B C 1
ATOM 3524 O O . ILE B 1 128 ? -19.297 15.523 -5.883 1 92.06 128 ILE B O 1
ATOM 3528 N N . GLU B 1 129 ? -17.578 14.695 -7.043 1 94.38 129 GLU B N 1
ATOM 3529 C CA . GLU B 1 129 ? -18.016 13.312 -6.879 1 94.38 129 GLU B CA 1
ATOM 3530 C C . GLU B 1 129 ? -17.656 12.781 -5.496 1 94.38 129 GLU B C 1
ATOM 3532 O O . GLU B 1 129 ? -18.031 11.664 -5.137 1 94.38 129 GLU B O 1
ATOM 3537 N N . PHE B 1 130 ? -17.031 13.586 -4.711 1 96.19 130 PHE B N 1
ATOM 3538 C CA . PHE B 1 130 ? -16.5 13.133 -3.434 1 96.19 130 PHE B CA 1
ATOM 3539 C C . PHE B 1 130 ? -17.594 12.508 -2.582 1 96.19 130 PHE B C 1
ATOM 3541 O O . PHE B 1 130 ? -17.422 11.422 -2.021 1 96.19 130 PHE B O 1
ATOM 3548 N N . PRO B 1 131 ? -18.797 13.047 -2.479 1 94.88 131 PRO B N 1
ATOM 3549 C CA . PRO B 1 131 ? -19.828 12.422 -1.654 1 94.88 131 PRO B CA 1
ATOM 3550 C C . PRO B 1 131 ? -20.203 11.023 -2.135 1 94.88 131 PRO B C 1
ATOM 3552 O O . PRO B 1 131 ? -20.375 10.109 -1.321 1 94.88 131 PRO B O 1
ATOM 3555 N N . ARG B 1 132 ? -20.328 10.875 -3.395 1 95.56 132 ARG B N 1
ATOM 3556 C CA . ARG B 1 132 ? -20.641 9.562 -3.951 1 95.56 132 ARG B CA 1
ATOM 3557 C C . ARG B 1 132 ? -19.516 8.57 -3.67 1 95.56 132 ARG B C 1
ATOM 3559 O O . ARG B 1 132 ? -19.781 7.43 -3.275 1 95.56 132 ARG B O 1
ATOM 3566 N N . LEU B 1 133 ? -18.312 9.016 -3.916 1 97.12 133 LEU B N 1
ATOM 3567 C CA . LEU B 1 133 ? -17.156 8.172 -3.686 1 97.12 133 LEU B CA 1
ATOM 3568 C C . LEU B 1 133 ? -17.094 7.719 -2.23 1 97.12 133 LEU B C 1
ATOM 3570 O O . LEU B 1 133 ? -16.797 6.555 -1.95 1 97.12 133 LEU B O 1
ATOM 3574 N N . LEU B 1 134 ? -17.344 8.656 -1.341 1 97.06 134 LEU B N 1
ATOM 3575 C CA . LEU B 1 134 ? -17.328 8.352 0.086 1 97.06 134 LEU B CA 1
ATOM 3576 C C . LEU B 1 134 ? -18.422 7.34 0.435 1 97.06 134 LEU B C 1
ATOM 3578 O O . LEU B 1 134 ? -18.172 6.402 1.201 1 97.06 134 LEU B O 1
ATOM 3582 N N . ALA B 1 135 ? -19.547 7.492 -0.094 1 95.75 135 ALA B N 1
ATOM 3583 C CA . ALA B 1 135 ? -20.656 6.562 0.146 1 95.75 135 ALA B CA 1
ATOM 3584 C C . ALA B 1 135 ? -20.312 5.168 -0.369 1 95.75 135 ALA B C 1
ATOM 3586 O O . ALA B 1 135 ? -20.547 4.172 0.316 1 95.75 135 ALA B O 1
ATOM 3587 N N . ASP B 1 136 ? -19.812 5.113 -1.601 1 97.44 136 ASP B N 1
ATOM 3588 C CA . ASP B 1 136 ? -19.391 3.834 -2.172 1 97.44 136 ASP B CA 1
ATOM 3589 C C . ASP B 1 136 ? -18.328 3.166 -1.305 1 97.44 136 ASP B C 1
ATOM 3591 O O . ASP B 1 136 ? -18.391 1.962 -1.051 1 97.44 136 ASP B O 1
ATOM 3595 N N . LEU B 1 137 ? -17.359 3.945 -0.891 1 97.38 137 LEU B N 1
ATOM 3596 C CA . LEU B 1 137 ? -16.281 3.439 -0.04 1 97.38 137 LEU B CA 1
ATOM 3597 C C . LEU B 1 137 ? -16.859 2.795 1.221 1 97.38 137 LEU B C 1
ATOM 3599 O O . LEU B 1 137 ? -16.5 1.665 1.561 1 97.38 137 LEU B O 1
ATOM 3603 N N . GLN B 1 138 ? -17.75 3.486 1.91 1 95.12 138 GLN B N 1
ATOM 3604 C CA . GLN B 1 138 ? -18.359 2.957 3.123 1 95.12 138 GLN B CA 1
ATOM 3605 C C . GLN B 1 138 ? -19.188 1.704 2.826 1 95.12 138 GLN B C 1
ATOM 3607 O O . GLN B 1 138 ? -19.172 0.751 3.607 1 95.12 138 GLN B O 1
ATOM 3612 N N . GLY B 1 139 ? -19.875 1.738 1.719 1 94.88 139 GLY B N 1
ATOM 3613 C CA . GLY B 1 139 ? -20.641 0.57 1.308 1 94.88 139 GLY B CA 1
ATOM 3614 C C . GLY B 1 139 ? -19.781 -0.661 1.099 1 94.88 139 GLY B C 1
ATOM 3615 O O . GLY B 1 139 ? -20.156 -1.767 1.485 1 94.88 139 GLY B O 1
ATOM 3616 N N . PHE B 1 140 ? -18.625 -0.484 0.452 1 96.44 140 PHE B N 1
ATOM 3617 C CA . PHE B 1 140 ? -17.719 -1.595 0.238 1 96.44 140 PHE B CA 1
ATOM 3618 C C . PHE B 1 140 ? -17.141 -2.08 1.561 1 96.44 140 PHE B C 1
ATOM 3620 O O . PHE B 1 140 ? -17.016 -3.287 1.786 1 96.44 140 PHE B O 1
ATOM 3627 N N . ILE B 1 141 ? -16.766 -1.13 2.443 1 94.75 141 ILE B N 1
ATOM 3628 C CA . ILE B 1 141 ? -16.172 -1.479 3.73 1 94.75 141 ILE B CA 1
ATOM 3629 C C . ILE B 1 141 ? -17.188 -2.26 4.57 1 94.75 141 ILE B C 1
ATOM 3631 O O . ILE B 1 141 ? -16.859 -3.307 5.133 1 94.75 141 ILE B O 1
ATOM 3635 N N . ASP B 1 142 ? -18.438 -1.851 4.57 1 92.31 142 ASP B N 1
ATOM 3636 C CA . ASP B 1 142 ? -19.469 -2.434 5.406 1 92.31 142 ASP B CA 1
ATOM 3637 C C . ASP B 1 142 ? -20.141 -3.623 4.715 1 92.31 142 ASP B C 1
ATOM 3639 O O . ASP B 1 142 ? -20.922 -4.348 5.332 1 92.31 142 ASP B O 1
ATOM 3643 N N . SER B 1 143 ? -19.844 -3.803 3.432 1 92.19 143 SER B N 1
ATOM 3644 C CA . SER B 1 143 ? -20.5 -4.824 2.625 1 92.19 143 SER B CA 1
ATOM 3645 C C . SER B 1 143 ? -22.016 -4.641 2.623 1 92.19 143 SER B C 1
ATOM 3647 O O . SER B 1 143 ? -22.766 -5.594 2.861 1 92.19 143 SER B O 1
ATOM 3649 N N . ASN B 1 144 ? -22.469 -3.404 2.393 1 92.56 144 ASN B N 1
ATOM 3650 C CA . ASN B 1 144 ? -23.906 -3.109 2.43 1 92.56 144 ASN B CA 1
ATOM 3651 C C . ASN B 1 144 ? -24.297 -2.133 1.327 1 92.56 144 ASN B C 1
ATOM 3653 O O . ASN B 1 144 ? -25.141 -1.25 1.545 1 92.56 144 ASN B O 1
ATOM 3657 N N . LEU B 1 145 ? -23.688 -2.24 0.202 1 95.06 145 LEU B N 1
ATOM 3658 C CA . LEU B 1 145 ? -24.125 -1.455 -0.947 1 95.06 145 LEU B CA 1
ATOM 3659 C C . LEU B 1 145 ? -25.594 -1.694 -1.241 1 95.06 145 LEU B C 1
ATOM 3661 O O . LEU B 1 145 ? -26.078 -2.824 -1.135 1 95.06 145 LEU B O 1
ATOM 3665 N N . PRO B 1 146 ? -26.281 -0.664 -1.693 1 94 146 PRO B N 1
ATOM 3666 C CA . PRO B 1 146 ? -27.688 -0.848 -2.045 1 94 146 PRO B CA 1
ATOM 3667 C C . PRO B 1 146 ? -27.891 -1.86 -3.17 1 94 146 PRO B C 1
ATOM 3669 O O . PRO B 1 146 ? -27.031 -2.002 -4.039 1 94 146 PRO B O 1
ATOM 3672 N N . SER B 1 147 ? -29.016 -2.562 -3.246 1 93.31 147 SER B N 1
ATOM 3673 C CA . SER B 1 147 ? -29.312 -3.607 -4.223 1 93.31 147 SER B CA 1
ATOM 3674 C C . SER B 1 147 ? -29.203 -3.072 -5.648 1 93.31 147 SER B C 1
ATOM 3676 O O . SER B 1 147 ? -28.781 -3.787 -6.559 1 93.31 147 SER B O 1
ATOM 3678 N N . GLY B 1 148 ? -29.516 -1.851 -5.977 1 93.94 148 GLY B N 1
ATOM 3679 C CA . GLY B 1 148 ? -29.484 -1.285 -7.312 1 93.94 148 GLY B CA 1
ATOM 3680 C C . GLY B 1 148 ? -28.125 -0.745 -7.703 1 93.94 148 GLY B C 1
ATOM 3681 O O . GLY B 1 148 ? -27.922 -0.325 -8.844 1 93.94 148 GLY B O 1
ATOM 3682 N N . HIS B 1 149 ? -27.203 -0.898 -6.812 1 96.12 149 HIS B N 1
ATOM 3683 C CA . HIS B 1 149 ? -25.859 -0.404 -7.105 1 96.12 149 HIS B CA 1
ATOM 3684 C C . HIS B 1 149 ? -25.156 -1.28 -8.141 1 96.12 149 HIS B C 1
ATOM 3686 O O . HIS B 1 149 ? -25.281 -2.508 -8.102 1 96.12 149 HIS B O 1
ATOM 3692 N N . PRO B 1 150 ? -24.422 -0.715 -9.039 1 96 150 PRO B N 1
ATOM 3693 C CA . PRO B 1 150 ? -23.781 -1.479 -10.109 1 96 150 PRO B CA 1
ATOM 3694 C C . PRO B 1 150 ? -22.812 -2.533 -9.586 1 96 150 PRO B C 1
ATOM 3696 O O . PRO B 1 150 ? -22.547 -3.523 -10.273 1 96 150 PRO B O 1
ATOM 3699 N N . TYR B 1 151 ? -22.359 -2.344 -8.375 1 96.62 151 TYR B N 1
ATOM 3700 C CA . TYR B 1 151 ? -21.344 -3.248 -7.844 1 96.62 151 TYR B CA 1
ATOM 3701 C C . TYR B 1 151 ? -21.875 -4.016 -6.637 1 96.62 151 TYR B C 1
ATOM 3703 O O . TYR B 1 151 ? -21.094 -4.523 -5.828 1 96.62 151 TYR B O 1
ATOM 3711 N N . ALA B 1 152 ? -23.125 -4.195 -6.52 1 95.31 152 ALA B N 1
ATOM 3712 C CA . ALA B 1 152 ? -23.75 -4.828 -5.359 1 95.31 152 ALA B CA 1
ATOM 3713 C C . ALA B 1 152 ? -23.438 -6.316 -5.305 1 95.31 152 ALA B C 1
ATOM 3715 O O . ALA B 1 152 ? -23.516 -6.938 -4.242 1 95.31 152 ALA B O 1
ATOM 3716 N N . SER B 1 153 ? -23.016 -6.891 -6.434 1 92.69 153 SER B N 1
ATOM 3717 C CA . SER B 1 153 ? -22.828 -8.336 -6.52 1 92.69 153 SER B CA 1
ATOM 3718 C C . SER B 1 153 ? -21.422 -8.734 -6.09 1 92.69 153 SER B C 1
ATOM 3720 O O . SER B 1 153 ? -21.141 -9.922 -5.898 1 92.69 153 SER B O 1
ATOM 3722 N N . ILE B 1 154 ? -20.547 -7.84 -5.973 1 93.12 154 ILE B N 1
ATOM 3723 C CA . ILE B 1 154 ? -19.188 -8.195 -5.609 1 93.12 154 ILE B CA 1
ATOM 3724 C C . ILE B 1 154 ? -18.891 -7.719 -4.191 1 93.12 154 ILE B C 1
ATOM 3726 O O . ILE B 1 154 ? -19.594 -6.859 -3.656 1 93.12 154 ILE B O 1
ATOM 3730 N N . LYS B 1 155 ? -17.859 -8.305 -3.613 1 93.25 155 LYS B N 1
ATOM 3731 C CA . LYS B 1 155 ? -17.422 -7.945 -2.271 1 93.25 155 LYS B CA 1
ATOM 3732 C C . LYS B 1 155 ? -15.961 -7.48 -2.277 1 93.25 155 LYS B C 1
ATOM 3734 O O . LYS B 1 155 ? -15.141 -8.016 -3.02 1 93.25 155 LYS B O 1
ATOM 3739 N N . ALA B 1 156 ? -15.727 -6.43 -1.485 1 95.44 156 ALA B N 1
ATOM 3740 C CA . ALA B 1 156 ? -14.328 -6.07 -1.238 1 95.44 156 ALA B CA 1
ATOM 3741 C C . ALA B 1 156 ? -13.656 -7.098 -0.335 1 95.44 156 ALA B C 1
ATOM 3743 O O . ALA B 1 156 ? -14.133 -7.379 0.767 1 95.44 156 ALA B O 1
ATOM 3744 N N . SER B 1 157 ? -12.578 -7.719 -0.843 1 95.06 157 SER B N 1
ATOM 3745 C CA . SER B 1 157 ? -11.844 -8.742 -0.11 1 95.06 157 SER B CA 1
ATOM 3746 C C . SER B 1 157 ? -10.578 -8.172 0.519 1 95.06 157 SER B C 1
ATOM 3748 O O . SER B 1 157 ? -10.062 -7.152 0.065 1 95.06 157 SER B O 1
ATOM 3750 N N . PRO B 1 158 ? -10.102 -8.828 1.553 1 96.75 158 PRO B N 1
ATOM 3751 C CA . PRO B 1 158 ? -10.617 -10.016 2.246 1 96.75 158 PRO B CA 1
ATOM 3752 C C . PRO B 1 158 ? -11.711 -9.672 3.254 1 96.75 158 PRO B C 1
ATOM 3754 O O . PRO B 1 158 ? -11.906 -8.5 3.59 1 96.75 158 PRO B O 1
ATOM 3757 N N . GLN B 1 159 ? -12.406 -10.68 3.662 1 94.06 159 GLN B N 1
ATOM 3758 C CA . GLN B 1 159 ? -13.297 -10.484 4.797 1 94.06 159 GLN B CA 1
ATOM 3759 C C . GLN B 1 159 ? -12.516 -10.344 6.098 1 94.06 159 GLN B C 1
ATOM 3761 O O . GLN B 1 159 ? -11.539 -11.062 6.32 1 94.06 159 GLN B O 1
ATOM 3766 N N . THR B 1 160 ? -12.906 -9.359 6.898 1 94 160 THR B N 1
ATOM 3767 C CA . THR B 1 160 ? -12.18 -9.07 8.133 1 94 160 THR B CA 1
ATOM 3768 C C . THR B 1 160 ? -13.133 -9.031 9.32 1 94 160 THR B C 1
ATOM 3770 O O . THR B 1 160 ? -14.32 -8.75 9.164 1 94 160 THR B O 1
ATOM 3773 N N . THR B 1 161 ? -12.594 -9.344 10.445 1 90.44 161 THR B N 1
ATOM 3774 C CA . THR B 1 161 ? -13.352 -9.281 11.688 1 90.44 161 THR B CA 1
ATOM 3775 C C . THR B 1 161 ? -13.609 -7.828 12.086 1 90.44 161 THR B C 1
ATOM 3777 O O . THR B 1 161 ? -14.727 -7.469 12.461 1 90.44 161 THR B O 1
ATOM 3780 N N . PHE B 1 162 ? -12.555 -7.02 12.062 1 92.69 162 PHE B N 1
ATOM 3781 C CA . PHE B 1 162 ? -12.656 -5.594 12.344 1 92.69 162 PHE B CA 1
ATOM 3782 C C . PHE B 1 162 ? -12.68 -4.789 11.047 1 92.69 162 PHE B C 1
ATOM 3784 O O . PHE B 1 162 ? -12.297 -5.289 9.992 1 92.69 162 PHE B O 1
ATOM 3791 N N . LEU B 1 163 ? -13.258 -3.658 11.156 1 94.12 163 LEU B N 1
ATOM 3792 C CA . LEU B 1 163 ? -13.273 -2.719 10.039 1 94.12 163 LEU B CA 1
ATOM 3793 C C . LEU B 1 163 ? -12.477 -1.461 10.375 1 94.12 163 LEU B C 1
ATOM 3795 O O . LEU B 1 163 ? -12.438 -1.04 11.539 1 94.12 163 LEU B O 1
ATOM 3799 N N . PRO B 1 164 ? -11.812 -0.888 9.352 1 96.06 164 PRO B N 1
ATOM 3800 C CA . PRO B 1 164 ? -11.102 0.365 9.625 1 96.06 164 PRO B CA 1
ATOM 3801 C C . PRO B 1 164 ? -12.047 1.498 10.031 1 96.06 164 PRO B C 1
ATOM 3803 O O . PRO B 1 164 ? -13.156 1.604 9.5 1 96.06 164 PRO B O 1
ATOM 3806 N N . GLU B 1 165 ? -11.617 2.322 10.984 1 95.19 165 GLU B N 1
ATOM 3807 C CA . GLU B 1 165 ? -12.375 3.533 11.297 1 95.19 165 GLU B CA 1
ATOM 3808 C C . GLU B 1 165 ? -12.188 4.594 10.219 1 95.19 165 GLU B C 1
ATOM 3810 O O . GLU B 1 165 ? -11.055 4.957 9.883 1 95.19 165 GLU B O 1
ATOM 3815 N N . THR B 1 166 ? -13.234 5.086 9.727 1 96.81 166 THR B N 1
ATOM 3816 C CA . THR B 1 166 ? -13.156 6.055 8.633 1 96.81 166 THR B CA 1
ATOM 3817 C C . THR B 1 166 ? -13.227 7.48 9.172 1 96.81 166 THR B C 1
ATOM 3819 O O . THR B 1 166 ? -14 7.77 10.078 1 96.81 166 THR B O 1
ATOM 3822 N N . TRP B 1 167 ? -12.414 8.336 8.625 1 98 167 TRP B N 1
ATOM 3823 C CA . TRP B 1 167 ? -12.352 9.758 8.945 1 98 167 TRP B CA 1
ATOM 3824 C C . TRP B 1 167 ? -12.352 10.602 7.672 1 98 167 TRP B C 1
ATOM 3826 O O . TRP B 1 167 ? -11.828 10.18 6.641 1 98 167 TRP B O 1
ATOM 3836 N N . VAL B 1 168 ? -12.969 11.75 7.746 1 97.94 168 VAL B N 1
ATOM 3837 C CA . VAL B 1 168 ? -12.953 12.688 6.629 1 97.94 168 VAL B CA 1
ATOM 3838 C C . VAL B 1 168 ? -12.234 13.977 7.039 1 97.94 168 VAL B C 1
ATOM 3840 O O . VAL B 1 168 ? -12.602 14.602 8.039 1 97.94 168 VAL B O 1
ATOM 3843 N N . LEU B 1 169 ? -11.188 14.266 6.344 1 96.94 169 LEU B N 1
ATOM 3844 C CA . LEU B 1 169 ? -10.555 15.57 6.512 1 96.94 169 LEU B CA 1
ATOM 3845 C C . LEU B 1 169 ? -11.375 16.656 5.836 1 96.94 169 LEU B C 1
ATOM 3847 O O . LEU B 1 169 ? -11.703 16.562 4.648 1 96.94 169 LEU B O 1
ATOM 3851 N N . GLY B 1 170 ? -11.742 17.688 6.52 1 95.5 170 GLY B N 1
ATOM 3852 C CA . GLY B 1 170 ? -12.523 18.781 5.973 1 95.5 170 GLY B CA 1
ATOM 3853 C C . GLY B 1 170 ? -12.078 20.141 6.469 1 95.5 170 GLY B C 1
ATOM 3854 O O . GLY B 1 170 ? -11.438 20.25 7.512 1 95.5 170 GLY B O 1
ATOM 3855 N N . LEU B 1 171 ? -12.508 21.156 5.66 1 95.38 171 LEU B N 1
ATOM 3856 C CA . LEU B 1 171 ? -12.109 22.531 5.953 1 95.38 171 LEU B CA 1
ATOM 3857 C C . LEU B 1 171 ? -13.328 23.438 6.047 1 95.38 171 LEU B C 1
ATOM 3859 O O . LEU B 1 171 ? -13.188 24.656 6.227 1 95.38 171 LEU B O 1
ATOM 3863 N N . SER B 1 172 ? -14.523 22.828 5.895 1 94.56 172 SER B N 1
ATOM 3864 C CA . SER B 1 172 ? -15.742 23.625 5.812 1 94.56 172 SER B CA 1
ATOM 3865 C C . SER B 1 172 ? -16.953 22.844 6.34 1 94.56 172 SER B C 1
ATOM 3867 O O . SER B 1 172 ? -16.859 21.641 6.578 1 94.56 172 SER B O 1
ATOM 3869 N N . THR B 1 173 ? -18.047 23.594 6.473 1 95.88 173 THR B N 1
ATOM 3870 C CA . THR B 1 173 ? -19.297 23 6.895 1 95.88 173 THR B CA 1
ATOM 3871 C C . THR B 1 173 ? -19.766 21.953 5.883 1 95.88 173 THR B C 1
ATOM 3873 O O . THR B 1 173 ? -20.312 20.922 6.258 1 95.88 173 THR B O 1
ATOM 3876 N N . ARG B 1 174 ? -19.562 22.25 4.676 1 91.69 174 ARG B N 1
ATOM 3877 C CA . ARG B 1 174 ? -19.938 21.297 3.633 1 91.69 174 ARG B CA 1
ATOM 3878 C C . ARG B 1 174 ? -19.203 19.969 3.799 1 91.69 174 ARG B C 1
ATOM 3880 O O . ARG B 1 174 ? -19.828 18.906 3.781 1 91.69 174 ARG B O 1
ATOM 3887 N N . GLY B 1 175 ? -17.891 20.047 3.945 1 91.62 175 GLY B N 1
ATOM 3888 C CA . GLY B 1 175 ? -17.109 18.844 4.191 1 91.62 175 GLY B CA 1
ATOM 3889 C C . GLY B 1 175 ? -17.516 18.109 5.449 1 91.62 175 GLY B C 1
ATOM 3890 O O . GLY B 1 175 ? -17.562 16.875 5.473 1 91.62 175 GLY B O 1
ATOM 3891 N N . ALA B 1 176 ? -17.797 18.844 6.441 1 96.81 176 ALA B N 1
ATOM 3892 C CA . ALA B 1 176 ? -18.234 18.266 7.719 1 96.81 176 ALA B CA 1
ATOM 3893 C C . ALA B 1 176 ? -19.531 17.484 7.562 1 96.81 176 ALA B C 1
ATOM 3895 O O . ALA B 1 176 ? -19.688 16.406 8.141 1 96.81 176 ALA B O 1
ATOM 3896 N N . LYS B 1 177 ? -20.422 18 6.828 1 96.56 177 LYS B N 1
ATOM 3897 C CA . LYS B 1 177 ? -21.719 17.359 6.629 1 96.56 177 LYS B CA 1
ATOM 3898 C C . LYS B 1 177 ? -21.547 16.047 5.855 1 96.56 177 LYS B C 1
ATOM 3900 O O . LYS B 1 177 ? -22.281 15.086 6.094 1 96.56 177 LYS B O 1
ATOM 3905 N N . HIS B 1 178 ? -20.641 16.031 4.918 1 94.62 178 HIS B N 1
ATOM 3906 C CA . HIS B 1 178 ? -20.359 14.781 4.207 1 94.62 178 HIS B CA 1
ATOM 3907 C C . HIS B 1 178 ? -19.906 13.688 5.168 1 94.62 178 HIS B C 1
ATOM 3909 O O . HIS B 1 178 ? -20.359 12.547 5.074 1 94.62 178 HIS B O 1
ATOM 3915 N N . ALA B 1 179 ? -18.969 14.039 6.051 1 96.81 179 ALA B N 1
ATOM 3916 C CA . ALA B 1 179 ? -18.516 13.086 7.059 1 96.81 179 ALA B CA 1
ATOM 3917 C C . ALA B 1 179 ? -19.672 12.609 7.93 1 96.81 179 ALA B C 1
ATOM 3919 O O . ALA B 1 179 ? -19.844 11.406 8.148 1 96.81 179 ALA B O 1
ATOM 3920 N N . ALA B 1 180 ? -20.5 13.531 8.344 1 97.31 180 ALA B N 1
ATOM 3921 C CA . ALA B 1 180 ? -21.609 13.266 9.242 1 97.31 180 ALA B CA 1
ATOM 3922 C C . ALA B 1 180 ? -22.594 12.289 8.617 1 97.31 180 ALA B C 1
ATOM 3924 O O . ALA B 1 180 ? -23 11.305 9.242 1 97.31 180 ALA B O 1
ATOM 3925 N N . ARG B 1 181 ? -22.922 12.508 7.391 1 94 181 ARG B N 1
ATOM 3926 C CA . ARG B 1 181 ? -23.953 11.734 6.703 1 94 181 ARG B CA 1
ATOM 3927 C C . ARG B 1 181 ? -23.469 10.32 6.406 1 94 181 ARG B C 1
ATOM 3929 O O . ARG B 1 181 ? -24.281 9.445 6.09 1 94 181 ARG B O 1
ATOM 3936 N N . ASN B 1 182 ? -22.234 10.117 6.488 1 93.44 182 ASN B N 1
ATOM 3937 C CA . ASN B 1 182 ? -21.672 8.805 6.203 1 93.44 182 ASN B CA 1
ATOM 3938 C C . ASN B 1 182 ? -21.172 8.117 7.469 1 93.44 182 ASN B C 1
ATOM 3940 O O . ASN B 1 182 ? -20.469 7.109 7.398 1 93.44 182 ASN B O 1
ATOM 3944 N N . SER B 1 183 ? -21.484 8.664 8.562 1 93.88 183 SER B N 1
ATOM 3945 C CA . SER B 1 183 ? -21.094 8.109 9.852 1 93.88 183 SER B CA 1
ATOM 3946 C C . SER B 1 183 ? -19.594 7.941 9.945 1 93.88 183 SER B C 1
ATOM 3948 O O . SER B 1 183 ? -19.094 6.883 10.344 1 93.88 183 SER B O 1
ATOM 3950 N N . ALA B 1 184 ? -18.859 8.867 9.445 1 96.69 184 ALA B N 1
ATOM 3951 C CA . ALA B 1 184 ? -17.406 8.922 9.539 1 96.69 184 ALA B CA 1
ATOM 3952 C C . ALA B 1 184 ? -16.969 9.945 10.578 1 96.69 184 ALA B C 1
ATOM 3954 O O . ALA B 1 184 ? -17.688 10.906 10.859 1 96.69 184 ALA B O 1
ATOM 3955 N N . GLY B 1 185 ? -15.828 9.664 11.203 1 97.62 185 GLY B N 1
ATOM 3956 C CA . GLY B 1 185 ? -15.242 10.727 12 1 97.62 185 GLY B CA 1
ATOM 3957 C C . GLY B 1 185 ? -14.898 11.969 11.188 1 97.62 185 GLY B C 1
ATOM 3958 O O . GLY B 1 185 ? -14.797 11.906 9.961 1 97.62 185 GLY B O 1
ATOM 3959 N N . PHE B 1 186 ? -14.773 13.07 11.852 1 98.25 186 PHE B N 1
ATOM 3960 C CA . PHE B 1 186 ? -14.469 14.336 11.195 1 98.25 186 PHE B CA 1
ATOM 3961 C C . PHE B 1 186 ? -13.148 14.906 11.711 1 98.25 186 PHE B C 1
ATOM 3963 O O . PHE B 1 186 ? -12.961 15.07 12.922 1 98.25 186 PHE B O 1
ATOM 3970 N N . THR B 1 187 ? -12.227 15.102 10.852 1 98.5 187 THR B N 1
ATOM 3971 C CA . THR B 1 187 ? -10.961 15.766 11.156 1 98.5 187 THR B CA 1
ATOM 3972 C C . THR B 1 187 ? -10.93 17.172 10.555 1 98.5 187 THR B C 1
ATOM 3974 O O . THR B 1 187 ? -10.953 17.328 9.336 1 98.5 187 THR B O 1
ATOM 3977 N N . TYR B 1 188 ? -10.859 18.188 11.359 1 98.44 188 TYR B N 1
ATOM 3978 C CA . TYR B 1 188 ? -10.742 19.547 10.836 1 98.44 188 TYR B CA 1
ATOM 3979 C C . TYR B 1 188 ? -9.281 19.891 10.57 1 98.44 188 TYR B C 1
ATOM 3981 O O . TYR B 1 188 ? -8.422 19.719 11.445 1 98.44 188 TYR B O 1
ATOM 3989 N N . GLY B 1 189 ? -9.023 20.375 9.398 1 97.88 189 GLY B N 1
ATOM 3990 C CA . GLY B 1 189 ? -7.672 20.75 9.016 1 97.88 189 GLY B CA 1
ATOM 3991 C C . GLY B 1 189 ? -7.301 22.156 9.422 1 97.88 189 GLY B C 1
ATOM 3992 O O . GLY B 1 189 ? -7.113 23.031 8.57 1 97.88 189 GLY B O 1
ATOM 3993 N N . HIS B 1 190 ? -7.125 22.375 10.695 1 98.31 190 HIS B N 1
ATOM 3994 C CA . HIS B 1 190 ? -6.719 23.688 11.195 1 98.31 190 HIS B CA 1
ATOM 3995 C C . HIS B 1 190 ? -5.387 24.125 10.594 1 98.31 190 HIS B C 1
ATOM 3997 O O . HIS B 1 190 ? -5.156 25.312 10.375 1 98.31 190 HIS B O 1
ATOM 4003 N N . PHE B 1 191 ? -4.512 23.172 10.266 1 97.44 191 PHE B N 1
ATOM 4004 C CA . PHE B 1 191 ? -3.184 23.438 9.727 1 97.44 191 PHE B CA 1
ATOM 4005 C C . PHE B 1 191 ? -3.273 24 8.32 1 97.44 191 PHE B C 1
ATOM 4007 O O . PHE B 1 191 ? -2.287 24.516 7.785 1 97.44 191 PHE B O 1
ATOM 4014 N N . ILE B 1 192 ? -4.422 23.906 7.711 1 95.25 192 ILE B N 1
ATOM 4015 C CA . ILE B 1 192 ? -4.652 24.453 6.379 1 95.25 192 ILE B CA 1
ATOM 4016 C C . ILE B 1 192 ? -5.453 25.75 6.488 1 95.25 192 ILE B C 1
ATOM 4018 O O . ILE B 1 192 ? -5.047 26.781 5.953 1 95.25 192 ILE B O 1
ATOM 4022 N N . ASN B 1 193 ? -6.586 25.734 7.152 1 94.75 193 ASN B N 1
ATOM 4023 C CA . ASN B 1 193 ? -7.477 26.859 7.375 1 94.75 193 ASN B CA 1
ATOM 4024 C C . ASN B 1 193 ? -7.863 27 8.844 1 94.75 193 ASN B C 1
ATOM 4026 O O . ASN B 1 193 ? -8.672 26.219 9.344 1 94.75 193 ASN B O 1
ATOM 4030 N N . PRO B 1 194 ? -7.465 28.062 9.484 1 95.62 194 PRO B N 1
ATOM 4031 C CA . PRO B 1 194 ? -7.676 28.188 10.93 1 95.62 194 PRO B CA 1
ATOM 4032 C C . PRO B 1 194 ? -8.992 28.875 11.273 1 95.62 194 PRO B C 1
ATOM 4034 O O . PRO B 1 194 ? -9.297 29.062 12.453 1 95.62 194 PRO B O 1
ATOM 4037 N N . THR B 1 195 ? -9.875 29.219 10.414 1 94.31 195 THR B N 1
ATOM 4038 C CA . THR B 1 195 ? -10.93 30.172 10.719 1 94.31 195 THR B CA 1
ATOM 4039 C C . THR B 1 195 ? -12.297 29.484 10.75 1 94.31 195 THR B C 1
ATOM 4041 O O . THR B 1 195 ? -13.25 30 11.328 1 94.31 195 THR B O 1
ATOM 4044 N N . GLN B 1 196 ? -12.492 28.297 10.211 1 94.88 196 GLN B N 1
ATOM 4045 C CA . GLN B 1 196 ? -13.836 27.75 10.031 1 94.88 196 GLN B CA 1
ATOM 4046 C C . GLN B 1 196 ? -14.062 26.531 10.922 1 94.88 196 GLN B C 1
ATOM 4048 O O . GLN B 1 196 ? -15.055 25.828 10.766 1 94.88 196 GLN B O 1
ATOM 4053 N N . GLY B 1 197 ? -13.211 26.281 11.875 1 96.94 197 GLY B N 1
ATOM 4054 C CA . GLY B 1 197 ? -13.227 25.031 12.609 1 96.94 197 GLY B CA 1
ATOM 4055 C C . GLY B 1 197 ? -14.453 24.875 13.484 1 96.94 197 GLY B C 1
ATOM 4056 O O . GLY B 1 197 ? -15.062 23.812 13.523 1 96.94 197 GLY B O 1
ATOM 4057 N N . LYS B 1 198 ? -14.789 25.906 14.219 1 97.81 198 LYS B N 1
ATOM 4058 C CA . LYS B 1 198 ? -15.938 25.844 15.117 1 97.81 198 LYS B CA 1
ATOM 4059 C C . LYS B 1 198 ? -17.219 25.531 14.352 1 97.81 198 LYS B C 1
ATOM 4061 O O . LYS B 1 198 ? -17.953 24.609 14.703 1 97.81 198 LYS B O 1
ATOM 4066 N N . ASP B 1 199 ? -17.5 26.281 13.297 1 98.12 199 ASP B N 1
ATOM 4067 C CA . ASP B 1 199 ? -18.719 26.109 12.5 1 98.12 199 ASP B CA 1
ATOM 4068 C C . ASP B 1 199 ? -18.75 24.719 11.875 1 98.12 199 ASP B C 1
ATOM 4070 O O . ASP B 1 199 ? -19.812 24.078 11.828 1 98.12 199 ASP B O 1
ATOM 4074 N N . ALA B 1 200 ? -17.625 24.281 11.359 1 98.25 200 ALA B N 1
ATOM 4075 C CA . ALA B 1 200 ? -17.531 22.969 10.734 1 98.25 200 ALA B CA 1
ATOM 4076 C C . ALA B 1 200 ? -17.844 21.859 11.742 1 98.25 200 ALA B C 1
ATOM 4078 O O . ALA B 1 200 ? -18.641 20.953 11.453 1 98.25 200 ALA B O 1
ATOM 4079 N N . ALA B 1 201 ? -17.219 21.953 12.898 1 98.38 201 ALA B N 1
ATOM 4080 C CA . ALA B 1 201 ? -17.438 20.938 13.938 1 98.38 201 ALA B CA 1
ATOM 4081 C C . ALA B 1 201 ? -18.891 20.906 14.383 1 98.38 201 ALA B C 1
ATOM 4083 O O . ALA B 1 201 ? -19.469 19.844 14.562 1 98.38 201 ALA B O 1
ATOM 4084 N N . GLU B 1 202 ? -19.484 22.047 14.57 1 98.31 202 GLU B N 1
ATOM 4085 C CA . GLU B 1 202 ? -20.875 22.125 14.969 1 98.31 202 GLU B CA 1
ATOM 4086 C C . GLU B 1 202 ? -21.797 21.5 13.914 1 98.31 202 GLU B C 1
ATOM 4088 O O . GLU B 1 202 ? -22.719 20.766 14.25 1 98.31 202 GLU B O 1
ATOM 4093 N N . ALA B 1 203 ? -21.5 21.844 12.711 1 98.25 203 ALA B N 1
ATOM 4094 C CA . ALA B 1 203 ? -22.297 21.281 11.617 1 98.25 203 ALA B CA 1
ATOM 4095 C C . ALA B 1 203 ? -22.188 19.75 11.594 1 98.25 203 ALA B C 1
ATOM 4097 O O . ALA B 1 203 ? -23.172 19.062 11.352 1 98.25 203 ALA B O 1
ATOM 4098 N N . TYR B 1 204 ? -21.016 19.25 11.773 1 98.44 204 TYR B N 1
ATOM 4099 C CA . TYR B 1 204 ? -20.797 17.812 11.836 1 98.44 204 TYR B CA 1
ATOM 4100 C C . TYR B 1 204 ? -21.625 17.172 12.938 1 98.44 204 TYR B C 1
ATOM 4102 O O . TYR B 1 204 ? -22.375 16.219 12.695 1 98.44 204 TYR B O 1
ATOM 4110 N N . ILE B 1 205 ? -21.531 17.703 14.133 1 98.19 205 ILE B N 1
ATOM 4111 C CA . ILE B 1 205 ? -22.188 17.125 15.297 1 98.19 205 ILE B CA 1
ATOM 4112 C C . ILE B 1 205 ? -23.703 17.188 15.117 1 98.19 205 ILE B C 1
ATOM 4114 O O . ILE B 1 205 ? -24.406 16.219 15.398 1 98.19 205 ILE B O 1
ATOM 4118 N N . GLN B 1 206 ? -24.203 18.266 14.594 1 97.88 206 GLN B N 1
ATOM 4119 C CA . GLN B 1 206 ? -25.641 18.484 14.445 1 97.88 206 GLN B CA 1
ATOM 4120 C C . GLN B 1 206 ? -26.219 17.562 13.383 1 97.88 206 GLN B C 1
ATOM 4122 O O . GLN B 1 206 ? -27.406 17.203 13.438 1 97.88 206 GLN B O 1
ATOM 4127 N N . ASN B 1 207 ? -25.422 17.172 12.438 1 97.75 207 ASN B N 1
ATOM 4128 C CA . ASN B 1 207 ? -25.938 16.422 11.305 1 97.75 207 ASN B CA 1
ATOM 4129 C C . ASN B 1 207 ? -25.469 14.969 11.352 1 97.75 207 ASN B C 1
ATOM 4131 O O . ASN B 1 207 ? -25.719 14.203 10.406 1 97.75 207 ASN B O 1
ATOM 4135 N N . PHE B 1 208 ? -24.797 14.586 12.336 1 97.81 208 PHE B N 1
ATOM 4136 C CA . PHE B 1 208 ? -24.203 13.258 12.422 1 97.81 208 PHE B CA 1
ATOM 4137 C C . PHE B 1 208 ? -25.281 12.18 12.406 1 97.81 208 PHE B C 1
ATOM 4139 O O . PHE B 1 208 ? -26.281 12.289 13.133 1 97.81 208 PHE B O 1
ATOM 4146 N N . LEU B 1 209 ? -25.109 11.172 11.555 1 95.31 209 LEU B N 1
ATOM 4147 C CA . LEU B 1 209 ? -25.953 9.992 11.516 1 95.31 209 LEU B CA 1
ATOM 4148 C C . LEU B 1 209 ? -25.25 8.789 12.133 1 95.31 209 LEU B C 1
ATOM 4150 O O . LEU B 1 209 ? -24.281 8.281 11.562 1 95.31 209 LEU B O 1
ATOM 4154 N N . PRO B 1 210 ? -25.734 8.312 13.273 1 93.69 210 PRO B N 1
ATOM 4155 C CA . PRO B 1 210 ? -25.078 7.176 13.93 1 93.69 210 PRO B CA 1
ATOM 4156 C C . PRO B 1 210 ? -25.188 5.887 13.117 1 93.69 210 PRO B C 1
ATOM 4158 O O . PRO B 1 210 ? -26.156 5.688 12.383 1 93.69 210 PRO B O 1
ATOM 4161 N N . SER B 1 211 ? -24.219 5.086 13.172 1 87.25 211 SER B N 1
ATOM 4162 C CA . SER B 1 211 ? -24.188 3.73 12.633 1 87.25 211 SER B CA 1
ATOM 4163 C C . SER B 1 211 ? -23.516 2.764 13.609 1 87.25 211 SER B C 1
ATOM 4165 O O . SER B 1 211 ? -23.047 3.17 14.672 1 87.25 211 SER B O 1
ATOM 4167 N N . GLU B 1 212 ? -23.625 1.431 13.273 1 83.44 212 GLU B N 1
ATOM 4168 C CA . GLU B 1 212 ? -22.984 0.43 14.109 1 83.44 212 GLU B CA 1
ATOM 4169 C C . GLU B 1 212 ? -21.469 0.654 14.172 1 83.44 212 GLU B C 1
ATOM 4171 O O . GLU B 1 212 ? -20.844 0.443 15.211 1 83.44 212 GLU B O 1
ATOM 4176 N N . ARG B 1 213 ? -20.922 1.111 13.078 1 82.19 213 ARG B N 1
ATOM 4177 C CA . ARG B 1 213 ? -19.484 1.332 13.008 1 82.19 213 ARG B CA 1
ATOM 4178 C C . ARG B 1 213 ? -19.062 2.506 13.883 1 82.19 213 ARG B C 1
ATOM 4180 O O . ARG B 1 213 ? -17.984 2.498 14.461 1 82.19 213 ARG B O 1
ATOM 4187 N N . LEU B 1 214 ? -19.906 3.541 13.906 1 91.5 214 LEU B N 1
ATOM 4188 C CA . LEU B 1 214 ? -19.672 4.746 14.695 1 91.5 214 LEU B CA 1
ATOM 4189 C C . LEU B 1 214 ? -20.953 5.223 15.359 1 91.5 214 LEU B C 1
ATOM 4191 O O . LEU B 1 214 ? -21.688 6.043 14.797 1 91.5 214 LEU B O 1
ATOM 4195 N N . PRO B 1 215 ? -21.125 4.801 16.578 1 93.31 215 PRO B N 1
ATOM 4196 C CA . PRO B 1 215 ? -22.406 5.059 17.219 1 93.31 215 PRO B CA 1
ATOM 4197 C C . PRO B 1 215 ? -22.547 6.504 17.703 1 93.31 215 PRO B C 1
ATOM 4199 O O . PRO B 1 215 ? -23.656 6.957 17.984 1 93.31 215 PRO B O 1
ATOM 4202 N N . SER B 1 216 ? -21.422 7.199 17.891 1 95.94 216 SER B N 1
ATOM 4203 C CA . SER B 1 216 ? -21.438 8.586 18.344 1 95.94 216 SER B CA 1
ATOM 4204 C C . SER B 1 216 ? -20.453 9.438 17.531 1 95.94 216 SER B C 1
ATOM 4206 O O . SER B 1 216 ? -19.5 8.906 16.953 1 95.94 216 SER B O 1
ATOM 4208 N N . PRO B 1 217 ? -20.703 10.703 17.438 1 97 217 PRO B N 1
ATOM 4209 C CA . PRO B 1 217 ? -19.797 11.562 16.688 1 97 217 PRO B CA 1
ATOM 4210 C C . PRO B 1 217 ? -18.375 11.531 17.234 1 97 217 PRO B C 1
ATOM 4212 O O . PRO B 1 217 ? -18.172 11.375 18.438 1 97 217 PRO B O 1
ATOM 4215 N N . ALA B 1 218 ? -17.453 11.656 16.359 1 97.5 218 ALA B N 1
ATOM 4216 C CA . ALA B 1 218 ? -16.031 11.742 16.688 1 97.5 218 ALA B CA 1
ATOM 4217 C C . ALA B 1 218 ? -15.344 12.867 15.922 1 97.5 218 ALA B C 1
ATOM 4219 O O . ALA B 1 218 ? -15.352 12.875 14.695 1 97.5 218 ALA B O 1
ATOM 4220 N N . VAL B 1 219 ? -14.789 13.82 16.672 1 98.19 219 VAL B N 1
ATOM 4221 C CA . VAL B 1 219 ? -14.133 14.969 16.062 1 98.19 219 VAL B CA 1
ATOM 4222 C C . VAL B 1 219 ? -12.688 15.062 16.547 1 98.19 219 VAL B C 1
ATOM 4224 O O . VAL B 1 219 ? -12.414 14.875 17.734 1 98.19 219 VAL B O 1
ATOM 4227 N N . ASN B 1 220 ? -11.805 15.18 15.633 1 98.44 220 ASN B N 1
ATOM 4228 C CA . ASN B 1 220 ? -10.453 15.625 15.945 1 98.44 220 ASN B CA 1
ATOM 4229 C C . ASN B 1 220 ? -9.992 16.734 15.016 1 98.44 220 ASN B C 1
ATOM 4231 O O . ASN B 1 220 ? -10.766 17.203 14.172 1 98.44 220 ASN B O 1
ATOM 4235 N N . PHE B 1 221 ? -8.836 17.344 15.281 1 98.62 221 PHE B N 1
ATOM 4236 C CA . PHE B 1 221 ? -8.297 18.406 14.438 1 98.62 221 PHE B CA 1
ATOM 4237 C C . PHE B 1 221 ? -6.785 18.281 14.305 1 98.62 221 PHE B C 1
ATOM 4239 O O . PHE B 1 221 ? -6.125 17.703 15.172 1 98.62 221 PHE B O 1
ATOM 4246 N N . CYS B 1 222 ? -6.34 18.719 13.219 1 98.69 222 CYS B N 1
ATOM 4247 C CA . CYS B 1 222 ? -4.914 18.672 12.922 1 98.69 222 CYS B CA 1
ATOM 4248 C C . CYS B 1 222 ? -4.305 20.062 12.906 1 98.69 222 CYS B C 1
ATOM 4250 O O . CYS B 1 222 ? -4.891 21 12.344 1 98.69 222 CYS B O 1
ATOM 4252 N N . ILE B 1 223 ? -3.109 20.234 13.516 1 98.75 223 ILE B N 1
ATOM 4253 C CA . ILE B 1 223 ? -2.479 21.547 13.648 1 98.75 223 ILE B CA 1
ATOM 4254 C C . ILE B 1 223 ? -0.964 21.391 13.742 1 98.75 223 ILE B C 1
ATOM 4256 O O . ILE B 1 223 ? -0.473 20.375 14.234 1 98.75 223 ILE B O 1
ATOM 4260 N N . PHE B 1 224 ? -0.211 22.406 13.258 1 98.81 224 PHE B N 1
ATOM 4261 C CA . PHE B 1 224 ? 1.232 22.453 13.461 1 98.81 224 PHE B CA 1
ATOM 4262 C C . PHE B 1 224 ? 1.568 22.812 14.898 1 98.81 224 PHE B C 1
ATOM 4264 O O . PHE B 1 224 ? 0.962 23.734 15.469 1 98.81 224 PHE B O 1
ATOM 4271 N N . VAL B 1 225 ? 2.52 22.094 15.516 1 98.94 225 VAL B N 1
ATOM 4272 C CA . VAL B 1 225 ? 2.969 22.422 16.859 1 98.94 225 VAL B CA 1
ATOM 4273 C C . VAL B 1 225 ? 4.488 22.297 16.953 1 98.94 225 VAL B C 1
ATOM 4275 O O . VAL B 1 225 ? 5.07 21.344 16.438 1 98.94 225 VAL B O 1
ATOM 4278 N N . VAL B 1 226 ? 5.141 23.281 17.469 1 98.88 226 VAL B N 1
ATOM 4279 C CA . VAL B 1 226 ? 6.539 23.219 17.875 1 98.88 226 VAL B CA 1
ATOM 4280 C C . VAL B 1 226 ? 6.656 23.516 19.375 1 98.88 226 VAL B C 1
ATOM 4282 O O . VAL B 1 226 ? 6.391 24.641 19.812 1 98.88 226 VAL B O 1
ATOM 4285 N N . CYS B 1 227 ? 7.02 22.531 20.125 1 98.94 227 CYS B N 1
ATOM 4286 C CA . CYS B 1 227 ? 7.113 22.625 21.578 1 98.94 227 CYS B CA 1
ATOM 4287 C C . CYS B 1 227 ? 8.555 22.484 22.047 1 98.94 227 CYS B C 1
ATOM 4289 O O . CYS B 1 227 ? 9.273 21.578 21.594 1 98.94 227 CYS B O 1
ATOM 4291 N N . ALA B 1 228 ? 9.023 23.359 22.875 1 98.81 228 ALA B N 1
ATOM 4292 C CA . ALA B 1 228 ? 10.352 23.344 23.484 1 98.81 228 ALA B CA 1
ATOM 4293 C C . ALA B 1 228 ? 10.312 23.828 24.922 1 98.81 228 ALA B C 1
ATOM 4295 O O . ALA B 1 228 ? 9.312 24.391 25.359 1 98.81 228 ALA B O 1
ATOM 4296 N N . PRO B 1 229 ? 11.398 23.594 25.703 1 98.56 229 PRO B N 1
ATOM 4297 C CA . PRO B 1 229 ? 11.391 23.969 27.125 1 98.56 229 PRO B CA 1
ATOM 4298 C C . PRO B 1 229 ? 11.219 25.469 27.344 1 98.56 229 PRO B C 1
ATOM 4300 O O . PRO B 1 229 ? 10.641 25.891 28.344 1 98.56 229 PRO B O 1
ATOM 4303 N N . THR B 1 230 ? 11.75 26.25 26.391 1 98.69 230 THR B N 1
ATOM 4304 C CA . THR B 1 230 ? 11.602 27.703 26.5 1 98.69 230 THR B CA 1
ATOM 4305 C C . THR B 1 230 ? 10.984 28.281 25.234 1 98.69 230 THR B C 1
ATOM 4307 O O . THR B 1 230 ? 11.078 27.672 24.156 1 98.69 230 THR B O 1
ATOM 4310 N N . GLN B 1 231 ? 10.328 29.453 25.469 1 98.31 231 GLN B N 1
ATOM 4311 C CA . GLN B 1 231 ? 9.711 30.109 24.328 1 98.31 231 GLN B CA 1
ATOM 4312 C C . GLN B 1 231 ? 10.742 30.453 23.266 1 98.31 231 GLN B C 1
ATOM 4314 O O . GLN B 1 231 ? 10.492 30.281 22.062 1 98.31 231 GLN B O 1
ATOM 4319 N N . ASP B 1 232 ? 11.922 30.859 23.672 1 98.38 232 ASP B N 1
ATOM 4320 C CA . ASP B 1 232 ? 12.992 31.234 22.75 1 98.38 232 ASP B CA 1
ATOM 4321 C C . ASP B 1 232 ? 13.422 30.031 21.906 1 98.38 232 ASP B C 1
ATOM 4323 O O . ASP B 1 232 ? 13.617 30.156 20.688 1 98.38 232 ASP B O 1
ATOM 4327 N N . GLU B 1 233 ? 13.617 28.953 22.516 1 98.25 233 GLU B N 1
ATOM 4328 C CA . GLU B 1 233 ? 14.008 27.734 21.797 1 98.25 233 GLU B CA 1
ATOM 4329 C C . GLU B 1 233 ? 12.922 27.312 20.812 1 98.25 233 GLU B C 1
ATOM 4331 O O . GLU B 1 233 ? 13.219 26.906 19.688 1 98.25 233 GLU B O 1
ATOM 4336 N N . ALA B 1 234 ? 11.688 27.344 21.25 1 98.62 234 ALA B N 1
ATOM 4337 C CA . ALA B 1 234 ? 10.578 26.984 20.391 1 98.62 234 ALA B CA 1
ATOM 4338 C C . ALA B 1 234 ? 10.539 27.859 19.141 1 98.62 234 ALA B C 1
ATOM 4340 O O . ALA B 1 234 ? 10.352 27.359 18.031 1 98.62 234 ALA B O 1
ATOM 4341 N N . ASP B 1 235 ? 10.711 29.156 19.375 1 97.56 235 ASP B N 1
ATOM 4342 C CA . ASP B 1 235 ? 10.688 30.109 18.266 1 97.56 235 ASP B CA 1
ATOM 4343 C C . ASP B 1 235 ? 11.828 29.828 17.281 1 97.56 235 ASP B C 1
ATOM 4345 O O . ASP B 1 235 ? 11.641 29.922 16.078 1 97.56 235 ASP B O 1
ATOM 4349 N N . LYS B 1 236 ? 12.977 29.531 17.828 1 96.69 236 LYS B N 1
ATOM 4350 C CA . LYS B 1 236 ? 14.125 29.219 16.984 1 96.69 236 LYS B CA 1
ATOM 4351 C C . LYS B 1 236 ? 13.859 27.969 16.141 1 96.69 236 LYS B C 1
ATOM 4353 O O . LYS B 1 236 ? 14.148 27.953 14.945 1 96.69 236 LYS B O 1
ATOM 4358 N N . LEU B 1 237 ? 13.359 26.969 16.766 1 97.62 237 LEU B N 1
ATOM 4359 C CA . LEU B 1 237 ? 13.07 25.719 16.062 1 97.62 237 LEU B CA 1
ATOM 4360 C C . LEU B 1 237 ? 11.992 25.938 15.008 1 97.62 237 LEU B C 1
ATOM 4362 O O . LEU B 1 237 ? 12.062 25.344 13.922 1 97.62 237 LEU B O 1
ATOM 4366 N N . ALA B 1 238 ? 11.047 26.766 15.273 1 97.75 238 ALA B N 1
ATOM 4367 C CA . ALA B 1 238 ? 9.891 26.969 14.406 1 97.75 238 ALA B CA 1
ATOM 4368 C C . ALA B 1 238 ? 10.297 27.688 13.117 1 97.75 238 ALA B C 1
ATOM 4370 O O . ALA B 1 238 ? 9.547 27.688 12.141 1 97.75 238 ALA B O 1
ATOM 4371 N N . LEU B 1 239 ? 11.484 28.312 13.109 1 96.31 239 LEU B N 1
ATOM 4372 C CA . LEU B 1 239 ? 11.938 29.016 11.922 1 96.31 239 LEU B CA 1
ATOM 4373 C C . LEU B 1 239 ? 11.984 28.094 10.711 1 96.31 239 LEU B C 1
ATOM 4375 O O . LEU B 1 239 ? 11.68 28.5 9.594 1 96.31 239 LEU B O 1
ATOM 4379 N N . SER B 1 240 ? 12.406 26.906 10.914 1 96.44 240 SER B N 1
ATOM 4380 C CA . SER B 1 240 ? 12.461 25.922 9.836 1 96.44 240 SER B CA 1
ATOM 4381 C C . SER B 1 240 ? 11.078 25.703 9.234 1 96.44 240 SER B C 1
ATOM 4383 O O . SER B 1 240 ? 10.922 25.703 8.008 1 96.44 240 SER B O 1
ATOM 4385 N N . GLN B 1 241 ? 10.109 25.453 10.062 1 97.06 241 GLN B N 1
ATOM 4386 C CA . GLN B 1 241 ? 8.734 25.234 9.609 1 97.06 241 GLN B CA 1
ATOM 4387 C C . GLN B 1 241 ? 8.172 26.484 8.938 1 97.06 241 GLN B C 1
ATOM 4389 O O . GLN B 1 241 ? 7.465 26.391 7.93 1 97.06 241 GLN B O 1
ATOM 4394 N N . ASP B 1 242 ? 8.469 27.656 9.516 1 96.94 242 ASP B N 1
ATOM 4395 C CA . ASP B 1 242 ? 8.023 28.906 8.93 1 96.94 242 ASP B CA 1
ATOM 4396 C C . ASP B 1 242 ? 8.516 29.047 7.492 1 96.94 242 ASP B C 1
ATOM 4398 O O . ASP B 1 242 ? 7.742 29.391 6.594 1 96.94 242 ASP B O 1
ATOM 4402 N N . ARG B 1 243 ? 9.766 28.797 7.352 1 95.94 243 ARG B N 1
ATOM 4403 C CA . ARG B 1 243 ? 10.375 28.938 6.031 1 95.94 243 ARG B CA 1
ATOM 4404 C C . ARG B 1 243 ? 9.859 27.859 5.086 1 95.94 243 ARG B C 1
ATOM 4406 O O . ARG B 1 243 ? 9.641 28.109 3.9 1 95.94 243 ARG B O 1
ATOM 4413 N N . TRP B 1 244 ? 9.766 26.703 5.574 1 96 244 TRP B N 1
ATOM 4414 C CA . TRP B 1 244 ? 9.234 25.594 4.789 1 96 244 TRP B CA 1
ATOM 4415 C C . TRP B 1 244 ? 7.852 25.922 4.234 1 96 244 TRP B C 1
ATOM 4417 O O . TRP B 1 244 ? 7.602 25.75 3.039 1 96 244 TRP B O 1
ATOM 4427 N N . LEU B 1 245 ? 6.949 26.391 5.074 1 95.75 245 LEU B N 1
ATOM 4428 C CA . LEU B 1 245 ? 5.602 26.75 4.652 1 95.75 245 LEU B CA 1
ATOM 4429 C C . LEU B 1 245 ? 5.641 27.844 3.592 1 95.75 245 LEU B C 1
ATOM 4431 O O . LEU B 1 245 ? 4.875 27.812 2.627 1 95.75 245 LEU B O 1
ATOM 4435 N N . LEU B 1 246 ? 6.5 28.812 3.805 1 94.5 246 LEU B N 1
ATOM 4436 C CA . LEU B 1 246 ? 6.668 29.891 2.836 1 94.5 246 LEU B CA 1
ATOM 4437 C C . LEU B 1 246 ? 7.121 29.344 1.486 1 94.5 246 LEU B C 1
ATOM 4439 O O . LEU B 1 246 ? 6.605 29.734 0.442 1 94.5 246 LEU B O 1
ATOM 4443 N N . ASN B 1 247 ? 8.094 28.422 1.527 1 93.06 247 ASN B N 1
ATOM 4444 C CA . ASN B 1 247 ? 8.609 27.812 0.308 1 93.06 247 ASN B CA 1
ATOM 4445 C C . ASN B 1 247 ? 7.539 27.016 -0.422 1 93.06 247 ASN B C 1
ATOM 4447 O O . ASN B 1 247 ? 7.453 27.062 -1.651 1 93.06 247 ASN B O 1
ATOM 4451 N N . VAL B 1 248 ? 6.77 26.266 0.282 1 91.19 248 VAL B N 1
ATOM 4452 C CA . VAL B 1 248 ? 5.664 25.5 -0.288 1 91.19 248 VAL B CA 1
ATOM 4453 C C . VAL B 1 248 ? 4.719 26.453 -1.031 1 91.19 248 VAL B C 1
ATOM 4455 O O . VAL B 1 248 ? 4.301 26.156 -2.156 1 91.19 248 VAL B O 1
ATOM 4458 N N . GLU B 1 249 ? 4.395 27.578 -0.438 1 91.25 249 GLU B N 1
ATOM 4459 C CA . GLU B 1 249 ? 3.496 28.562 -1.034 1 91.25 249 GLU B CA 1
ATOM 4460 C C . GLU B 1 249 ? 4.082 29.141 -2.316 1 91.25 249 GLU B C 1
ATOM 4462 O O . GLU B 1 249 ? 3.354 29.406 -3.273 1 91.25 249 GLU B O 1
ATOM 4467 N N . LYS B 1 250 ? 5.348 29.297 -2.318 1 90.88 250 LYS B N 1
ATOM 4468 C CA . LYS B 1 250 ? 6.023 29.938 -3.441 1 90.88 250 LYS B CA 1
ATOM 4469 C C . LYS B 1 250 ? 6.348 28.938 -4.539 1 90.88 250 LYS B C 1
ATOM 4471 O O . LYS B 1 250 ? 6.785 29.312 -5.629 1 90.88 250 LYS B O 1
ATOM 4476 N N . GLY B 1 251 ? 6.164 27.672 -4.234 1 87.19 251 GLY B N 1
ATOM 4477 C CA . GLY B 1 251 ? 6.445 26.641 -5.219 1 87.19 251 GLY B CA 1
ATOM 4478 C C . GLY B 1 251 ? 7.93 26.375 -5.402 1 87.19 251 GLY B C 1
ATOM 4479 O O . GLY B 1 251 ? 8.383 26.078 -6.508 1 87.19 251 GLY B O 1
ATOM 4480 N N . THR B 1 252 ? 8.641 26.609 -4.434 1 86.31 252 THR B N 1
ATOM 4481 C CA . THR B 1 252 ? 10.062 26.297 -4.461 1 86.31 252 THR B CA 1
ATOM 4482 C C . THR B 1 252 ? 10.352 24.984 -3.74 1 86.31 252 THR B C 1
ATOM 4484 O O . THR B 1 252 ? 9.477 24.125 -3.635 1 86.31 252 THR B O 1
ATOM 4487 N N . SER B 1 253 ? 11.625 24.859 -3.305 1 84.94 253 SER B N 1
ATOM 4488 C CA . SER B 1 253 ? 11.977 23.594 -2.67 1 84.94 253 SER B CA 1
ATOM 4489 C C . SER B 1 253 ? 11.109 23.328 -1.444 1 84.94 253 SER B C 1
ATOM 4491 O O . SER B 1 253 ? 10.906 24.219 -0.614 1 84.94 253 SER B O 1
ATOM 4493 N N . THR B 1 254 ? 10.68 22.109 -1.329 1 88.69 254 THR B N 1
ATOM 4494 C CA . THR B 1 254 ? 9.812 21.75 -0.212 1 88.69 254 THR B CA 1
ATOM 4495 C C . THR B 1 254 ? 10.57 20.938 0.829 1 88.69 254 THR B C 1
ATOM 4497 O O . THR B 1 254 ? 9.969 20.234 1.641 1 88.69 254 THR B O 1
ATOM 4500 N N . LYS B 1 255 ? 11.914 20.953 0.743 1 95.69 255 LYS B N 1
ATOM 4501 C CA . LYS B 1 255 ? 12.672 20.344 1.822 1 95.69 255 LYS B CA 1
ATOM 4502 C C . LYS B 1 255 ? 12.742 21.25 3.041 1 95.69 255 LYS B C 1
ATOM 4504 O O . LYS B 1 255 ? 12.664 22.484 2.91 1 95.69 255 LYS B O 1
ATOM 4509 N N . LEU B 1 256 ? 12.867 20.672 4.184 1 97.75 256 LEU B N 1
ATOM 4510 C CA . LEU B 1 256 ? 13.039 21.469 5.391 1 97.75 256 LEU B CA 1
ATOM 4511 C C . LEU B 1 256 ? 14.398 22.172 5.387 1 97.75 256 LEU B C 1
ATOM 4513 O O . LEU B 1 256 ? 15.438 21.516 5.344 1 97.75 256 LEU B O 1
ATOM 4517 N N . PRO B 1 257 ? 14.398 23.469 5.461 1 96.25 257 PRO B N 1
ATOM 4518 C CA . PRO B 1 257 ? 15.68 24.172 5.375 1 96.25 257 PRO B CA 1
ATOM 4519 C C . PRO B 1 257 ? 16.562 23.953 6.609 1 96.25 257 PRO B C 1
ATOM 4521 O O . PRO B 1 257 ? 16.047 23.891 7.73 1 96.25 257 PRO B O 1
ATOM 4524 N N . SER B 1 258 ? 17.812 23.906 6.387 1 95.25 258 SER B N 1
ATOM 4525 C CA . SER B 1 258 ? 18.781 23.844 7.469 1 95.25 258 SER B CA 1
ATOM 4526 C C . SER B 1 258 ? 18.969 25.203 8.141 1 95.25 258 SER B C 1
ATOM 4528 O O . SER B 1 258 ? 18.609 26.234 7.57 1 95.25 258 SER B O 1
ATOM 4530 N N . PRO B 1 259 ? 19.516 25.125 9.359 1 92 259 PRO B N 1
ATOM 4531 C CA . PRO B 1 259 ? 19.812 26.406 10.016 1 92 259 PRO B CA 1
ATOM 4532 C C . PRO B 1 259 ? 20.688 27.312 9.164 1 92 259 PRO B C 1
ATOM 4534 O O . PRO B 1 259 ? 20.453 28.531 9.117 1 92 259 PRO B O 1
ATOM 4537 N N . ASP B 1 260 ? 21.641 26.781 8.469 1 92.25 260 ASP B N 1
ATOM 4538 C CA . ASP B 1 260 ? 22.5 27.562 7.605 1 92.25 260 ASP B CA 1
ATOM 4539 C C . ASP B 1 260 ? 21.703 28.234 6.484 1 92.25 260 ASP B C 1
ATOM 4541 O O . ASP B 1 260 ? 21.953 29.391 6.152 1 92.25 260 ASP B O 1
ATOM 4545 N N . GLU B 1 261 ? 20.812 27.531 5.914 1 91.75 261 GLU B N 1
ATOM 4546 C CA . GLU B 1 261 ? 19.969 28.062 4.84 1 91.75 261 GLU B CA 1
ATOM 4547 C C . GLU B 1 261 ? 19.062 29.188 5.34 1 91.75 261 GLU B C 1
ATOM 4549 O O . GLU B 1 261 ? 18.781 30.125 4.602 1 91.75 261 GLU B O 1
ATOM 4554 N N . LEU B 1 262 ? 18.594 29.062 6.531 1 90.94 262 LEU B N 1
ATOM 4555 C CA . LEU B 1 262 ? 17.703 30.062 7.117 1 90.94 262 LEU B CA 1
ATOM 4556 C C . LEU B 1 262 ? 18.422 31.406 7.266 1 90.94 262 LEU B C 1
ATOM 4558 O O . LEU B 1 262 ? 17.828 32.469 7.062 1 90.94 262 LEU B O 1
ATOM 4562 N N . PHE B 1 263 ? 19.672 31.344 7.59 1 86.62 263 PHE B N 1
ATOM 4563 C CA . PHE B 1 263 ? 20.453 32.562 7.82 1 86.62 263 PHE B CA 1
ATOM 4564 C C . PHE B 1 263 ? 20.844 33.219 6.5 1 86.62 263 PHE B C 1
ATOM 4566 O O . PHE B 1 263 ? 21.078 34.406 6.441 1 86.62 263 PHE B O 1
ATOM 4573 N N . GLN B 1 264 ? 20.906 32.5 5.453 1 85.25 264 GLN B N 1
ATOM 4574 C CA . GLN B 1 264 ? 21.375 33 4.168 1 85.25 264 GLN B CA 1
ATOM 4575 C C . GLN B 1 264 ? 20.25 33.656 3.375 1 85.25 264 GLN B C 1
ATOM 4577 O O . GLN B 1 264 ? 20.516 34.5 2.498 1 85.25 264 GLN B O 1
ATOM 4582 N N . GLN B 1 265 ? 19.141 33.344 3.668 1 78.5 265 GLN B N 1
ATOM 4583 C CA . GLN B 1 265 ? 18.031 33.844 2.854 1 78.5 265 GLN B CA 1
ATOM 4584 C C . GLN B 1 265 ? 17.422 35.094 3.445 1 78.5 265 GLN B C 1
ATOM 4586 O O . GLN B 1 265 ? 17.109 35.156 4.641 1 78.5 265 GLN B O 1
ATOM 4591 N N . ARG B 1 266 ? 17.406 36.156 2.562 1 86 266 ARG B N 1
ATOM 4592 C CA . ARG B 1 266 ? 16.797 37.406 2.979 1 86 266 ARG B CA 1
ATOM 4593 C C . ARG B 1 266 ? 15.281 37.375 2.803 1 86 266 ARG B C 1
ATOM 4595 O O . ARG B 1 266 ? 14.781 36.875 1.79 1 86 266 ARG B O 1
ATOM 4602 N N . LEU B 1 267 ? 14.547 37.719 3.848 1 92.88 267 LEU B N 1
ATOM 4603 C CA . LEU B 1 267 ? 13.086 37.781 3.816 1 92.88 267 LEU B CA 1
ATOM 4604 C C . LEU B 1 267 ? 12.602 39.156 3.451 1 92.88 267 LEU B C 1
ATOM 4606 O O . LEU B 1 267 ? 13.062 40.156 4.023 1 92.88 267 LEU B O 1
ATOM 4610 N N . SER B 1 268 ? 11.789 39.25 2.514 1 94.88 268 SER B N 1
ATOM 4611 C CA . SER B 1 268 ? 11.109 40.5 2.227 1 94.88 268 SER B CA 1
ATOM 4612 C C . SER B 1 268 ? 10.07 40.844 3.297 1 94.88 268 SER B C 1
ATOM 4614 O O . SER B 1 268 ? 9.781 40 4.164 1 94.88 268 SER B O 1
ATOM 4616 N N . GLU B 1 269 ? 9.602 42.031 3.262 1 96.19 269 GLU B N 1
ATOM 4617 C CA . GLU B 1 269 ? 8.531 42.406 4.176 1 96.19 269 GLU B CA 1
ATOM 4618 C C . GLU B 1 269 ? 7.277 41.594 3.924 1 96.19 269 GLU B C 1
ATOM 4620 O O . GLU B 1 269 ? 6.551 41.25 4.859 1 96.19 269 GLU B O 1
ATOM 4625 N N . ASP B 1 270 ? 7.082 41.281 2.717 1 96.56 270 ASP B N 1
ATOM 4626 C CA . ASP B 1 270 ? 5.949 40.438 2.363 1 96.56 270 ASP B CA 1
ATOM 4627 C C . ASP B 1 270 ? 6.129 39 2.916 1 96.56 270 ASP B C 1
ATOM 4629 O O . ASP B 1 270 ? 5.164 38.375 3.357 1 96.56 270 ASP B O 1
ATOM 4633 N N . ASP B 1 271 ? 7.336 38.5 2.793 1 95.75 271 ASP B N 1
ATOM 4634 C CA . ASP B 1 271 ? 7.637 37.188 3.363 1 95.75 271 ASP B CA 1
ATOM 4635 C C . ASP B 1 271 ? 7.328 37.156 4.859 1 95.75 271 ASP B C 1
ATOM 4637 O O . ASP B 1 271 ? 6.691 36.219 5.348 1 95.75 271 ASP B O 1
ATOM 4641 N N . LYS B 1 272 ? 7.789 38.188 5.523 1 96 272 LYS B N 1
ATOM 4642 C CA . LYS B 1 272 ? 7.578 38.281 6.969 1 96 272 LYS B CA 1
ATOM 4643 C C . LYS B 1 272 ? 6.094 38.312 7.305 1 96 272 LYS B C 1
ATOM 4645 O O . LYS B 1 272 ? 5.652 37.719 8.281 1 96 272 LYS B O 1
ATOM 4650 N N . LYS B 1 273 ? 5.398 39.062 6.559 1 96.94 273 LYS B N 1
ATOM 4651 C CA . LYS B 1 273 ? 3.951 39.156 6.746 1 96.94 273 LYS B CA 1
ATOM 4652 C C . LYS B 1 273 ? 3.293 37.781 6.555 1 96.94 273 LYS B C 1
ATOM 4654 O O . LYS B 1 273 ? 2.43 37.406 7.34 1 96.94 273 LYS B O 1
ATOM 4659 N N . ARG B 1 274 ? 3.68 37.094 5.52 1 96.31 274 ARG B N 1
ATOM 4660 C CA . ARG B 1 274 ? 3.121 35.75 5.238 1 96.31 274 ARG B CA 1
ATOM 4661 C C . ARG B 1 274 ? 3.434 34.781 6.367 1 96.31 274 ARG B C 1
ATOM 4663 O O . ARG B 1 274 ? 2.605 33.938 6.715 1 96.31 274 ARG B O 1
ATOM 4670 N N . ILE B 1 275 ? 4.645 34.812 6.863 1 96.38 275 ILE B N 1
ATOM 4671 C CA . ILE B 1 275 ? 5.051 33.969 7.969 1 96.38 275 ILE B CA 1
ATOM 4672 C C . ILE B 1 275 ? 4.16 34.219 9.18 1 96.38 275 ILE B C 1
ATOM 4674 O O . ILE B 1 275 ? 3.699 33.281 9.836 1 96.38 275 ILE B O 1
ATOM 4678 N N . ARG B 1 276 ? 3.893 35.5 9.461 1 96.19 276 ARG B N 1
ATOM 4679 C CA . ARG B 1 276 ? 3.016 35.844 10.57 1 96.19 276 ARG B CA 1
ATOM 4680 C C . ARG B 1 276 ? 1.61 35.281 10.359 1 96.19 276 ARG B C 1
ATOM 4682 O O . ARG B 1 276 ? 0.99 34.781 11.297 1 96.19 276 ARG B O 1
ATOM 4689 N N . GLU B 1 277 ? 1.129 35.406 9.203 1 96.06 277 GLU B N 1
ATOM 4690 C CA . GLU B 1 277 ? -0.196 34.875 8.883 1 96.06 277 GLU B CA 1
ATOM 4691 C C . GLU B 1 277 ? -0.24 33.375 9.016 1 96.06 277 GLU B C 1
ATOM 4693 O O . GLU B 1 277 ? -1.215 32.812 9.531 1 96.06 277 GLU B O 1
ATOM 4698 N N . ASN B 1 278 ? 0.823 32.75 8.57 1 96.12 278 ASN B N 1
ATOM 4699 C CA . ASN B 1 278 ? 0.903 31.281 8.648 1 96.12 278 ASN B CA 1
ATOM 4700 C C . ASN B 1 278 ? 0.938 30.797 10.102 1 96.12 278 ASN B C 1
ATOM 4702 O O . ASN B 1 278 ? 0.536 29.672 10.391 1 96.12 278 ASN B O 1
ATOM 4706 N N . ARG B 1 279 ? 1.385 31.609 10.969 1 96.5 279 ARG B N 1
ATOM 4707 C CA . ARG B 1 279 ? 1.508 31.234 12.367 1 96.5 279 ARG B CA 1
ATOM 4708 C C . ARG B 1 279 ? 0.136 31.062 13.016 1 96.5 279 ARG B C 1
ATOM 4710 O O . ARG B 1 279 ? 0.017 30.453 14.078 1 96.5 279 ARG B O 1
ATOM 4717 N N . ALA B 1 280 ? -0.933 31.547 12.414 1 95 280 ALA B N 1
ATOM 4718 C CA . ALA B 1 280 ? -2.289 31.312 12.898 1 95 280 ALA B CA 1
ATOM 4719 C C . ALA B 1 280 ? -2.646 29.828 12.828 1 95 280 ALA B C 1
ATOM 4721 O O . ALA B 1 280 ? -3.57 29.375 13.5 1 95 280 ALA B O 1
ATOM 4722 N N . ARG B 1 281 ? -1.939 29.094 12.047 1 96.62 281 ARG B N 1
ATOM 4723 C CA . ARG B 1 281 ? -2.211 27.672 11.867 1 96.62 281 ARG B CA 1
ATOM 4724 C C . ARG B 1 281 ? -1.239 26.828 12.68 1 96.62 281 ARG B C 1
ATOM 4726 O O . ARG B 1 281 ? -1.178 25.609 12.508 1 96.62 281 ARG B O 1
ATOM 4733 N N . THR B 1 282 ? -0.46 27.469 13.508 1 98 282 THR B N 1
ATOM 4734 C CA . THR B 1 282 ? 0.609 26.828 14.258 1 98 282 THR B CA 1
ATOM 4735 C C . THR B 1 282 ? 0.586 27.266 15.719 1 98 282 THR B C 1
ATOM 4737 O O . THR B 1 282 ? 0.224 28.406 16.016 1 98 282 THR B O 1
ATOM 4740 N N . ILE B 1 283 ? 0.873 26.391 16.625 1 98.75 283 ILE B N 1
ATOM 4741 C CA . ILE B 1 283 ? 1.158 26.734 18.016 1 98.75 283 ILE B CA 1
ATOM 4742 C C . ILE B 1 283 ? 2.641 26.516 18.297 1 98.75 283 ILE B C 1
ATOM 4744 O O . ILE B 1 283 ? 3.16 25.406 18.109 1 98.75 283 ILE B O 1
ATOM 4748 N N . VAL B 1 284 ? 3.355 27.562 18.703 1 98.75 284 VAL B N 1
ATOM 4749 C CA . VAL B 1 284 ? 4.773 27.531 19.047 1 98.75 284 VAL B CA 1
ATOM 4750 C C . VAL B 1 284 ? 4.973 27.969 20.484 1 98.75 284 VAL B C 1
ATOM 4752 O O . VAL B 1 284 ? 4.539 29.062 20.875 1 98.75 284 VAL B O 1
ATOM 4755 N N . GLY B 1 285 ? 5.641 27.109 21.312 1 98.81 285 GLY B N 1
ATOM 4756 C CA . GLY B 1 285 ? 5.875 27.594 22.672 1 98.81 285 GLY B CA 1
ATOM 4757 C C . GLY B 1 285 ? 6.293 26.5 23.625 1 98.81 285 GLY B C 1
ATOM 4758 O O . GLY B 1 285 ? 6.77 25.438 23.203 1 98.81 285 GLY B O 1
ATOM 4759 N N . THR B 1 286 ? 6.184 26.828 24.938 1 98.81 286 THR B N 1
ATOM 4760 C CA . THR B 1 286 ? 6.48 25.891 26.016 1 98.81 286 THR B CA 1
ATOM 4761 C C . THR B 1 286 ? 5.348 24.875 26.188 1 98.81 286 THR B C 1
ATOM 4763 O O . THR B 1 286 ? 4.25 25.078 25.656 1 98.81 286 THR B O 1
ATOM 4766 N N . PRO B 1 287 ? 5.625 23.781 26.906 1 98.75 287 PRO B N 1
ATOM 4767 C CA . PRO B 1 287 ? 4.566 22.797 27.141 1 98.75 287 PRO B CA 1
ATOM 4768 C C . PRO B 1 287 ? 3.301 23.422 27.719 1 98.75 287 PRO B C 1
ATOM 4770 O O . PRO B 1 287 ? 2.191 23.078 27.297 1 98.75 287 PRO B O 1
ATOM 4773 N N . HIS B 1 288 ? 3.506 24.328 28.641 1 98.38 288 HIS B N 1
ATOM 4774 C CA . HIS B 1 288 ? 2.363 24.969 29.281 1 98.38 288 HIS B CA 1
ATOM 4775 C C . HIS B 1 288 ? 1.55 25.766 28.266 1 98.38 288 HIS B C 1
ATOM 4777 O O . HIS B 1 288 ? 0.322 25.672 28.234 1 98.38 288 HIS B O 1
ATOM 4783 N N . THR B 1 289 ? 2.209 26.516 27.453 1 98.44 289 THR B N 1
ATOM 4784 C CA . THR B 1 289 ? 1.554 27.359 26.469 1 98.44 289 THR B CA 1
ATOM 4785 C C . THR B 1 289 ? 0.853 26.5 25.406 1 98.44 289 THR B C 1
ATOM 4787 O O . THR B 1 289 ? -0.296 26.766 25.047 1 98.44 289 THR B O 1
ATOM 4790 N N . VAL B 1 290 ? 1.542 25.531 24.922 1 98.88 290 VAL B N 1
ATOM 4791 C CA . VAL B 1 290 ? 0.995 24.688 23.875 1 98.88 290 VAL B CA 1
ATOM 4792 C C . VAL B 1 290 ? -0.232 23.938 24.391 1 98.88 290 VAL B C 1
ATOM 4794 O O . VAL B 1 290 ? -1.261 23.875 23.719 1 98.88 290 VAL B O 1
ATOM 4797 N N . LYS B 1 291 ? -0.127 23.375 25.609 1 98.75 291 LYS B N 1
ATOM 4798 C CA . LYS B 1 291 ? -1.251 22.656 26.203 1 98.75 291 LYS B CA 1
ATOM 4799 C C . LYS B 1 291 ? -2.48 23.547 26.328 1 98.75 291 LYS B C 1
ATOM 4801 O O . LYS B 1 291 ? -3.582 23.156 25.938 1 98.75 291 LYS B O 1
ATOM 4806 N N . ALA B 1 292 ? -2.248 24.75 26.844 1 98.69 292 ALA B N 1
ATOM 4807 C CA . ALA B 1 292 ? -3.357 25.672 27.031 1 98.69 292 ALA B CA 1
ATOM 4808 C C . ALA B 1 292 ? -4.035 26 25.688 1 98.69 292 ALA B C 1
ATOM 4810 O O . ALA B 1 292 ? -5.266 26.031 25.609 1 98.69 292 ALA B O 1
ATOM 4811 N N . LYS B 1 293 ? -3.271 26.25 24.688 1 98.62 293 LYS B N 1
ATOM 4812 C CA . LYS B 1 293 ? -3.812 26.609 23.375 1 98.62 293 LYS B CA 1
ATOM 4813 C C . LYS B 1 293 ? -4.504 25.438 22.719 1 98.62 293 LYS B C 1
ATOM 4815 O O . LYS B 1 293 ? -5.543 25.594 22.078 1 98.62 293 LYS B O 1
ATOM 4820 N N . LEU B 1 294 ? -3.926 24.234 22.797 1 98.81 294 LEU B N 1
ATOM 4821 C CA . LEU B 1 294 ? -4.551 23.047 22.234 1 98.81 294 LEU B CA 1
ATOM 4822 C C . LEU B 1 294 ? -5.887 22.766 22.922 1 98.81 294 LEU B C 1
ATOM 4824 O O . LEU B 1 294 ? -6.867 22.422 22.266 1 98.81 294 LEU B O 1
ATOM 4828 N N . GLU B 1 295 ? -5.918 22.891 24.266 1 98.62 295 GLU B N 1
ATOM 4829 C CA . GLU B 1 295 ? -7.152 22.641 25 1 98.62 295 GLU B CA 1
ATOM 4830 C C . GLU B 1 295 ? -8.234 23.641 24.625 1 98.62 295 GLU B C 1
ATOM 4832 O O . GLU B 1 295 ? -9.414 23.297 24.547 1 98.62 295 GLU B O 1
ATOM 4837 N N . LYS B 1 296 ? -7.801 24.875 24.438 1 98.25 296 LYS B N 1
ATOM 4838 C CA . LYS B 1 296 ? -8.758 25.891 24.016 1 98.25 296 LYS B CA 1
ATOM 4839 C C . LYS B 1 296 ? -9.367 25.547 22.656 1 98.25 296 LYS B C 1
ATOM 4841 O O . LYS B 1 296 ? -10.578 25.656 22.469 1 98.25 296 LYS B O 1
ATOM 4846 N N . LEU B 1 297 ? -8.57 25.156 21.688 1 98.25 297 LEU B N 1
ATOM 4847 C CA . LEU B 1 297 ? -9.062 24.75 20.375 1 98.25 297 LEU B CA 1
ATOM 4848 C C . LEU B 1 297 ? -9.969 23.531 20.484 1 98.25 297 LEU B C 1
ATOM 4850 O O . LEU B 1 297 ? -10.992 23.438 19.797 1 98.25 297 LEU B O 1
ATOM 4854 N N . ALA B 1 298 ? -9.539 22.609 21.297 1 98.38 298 ALA B N 1
ATOM 4855 C CA . ALA B 1 298 ? -10.336 21.406 21.5 1 98.38 298 ALA B CA 1
ATOM 4856 C C . ALA B 1 298 ? -11.734 21.75 21.984 1 98.38 298 ALA B C 1
ATOM 4858 O O . ALA B 1 298 ? -12.719 21.156 21.547 1 98.38 298 ALA B O 1
ATOM 4859 N N . GLU B 1 299 ? -11.797 22.656 22.938 1 98.06 299 GLU B N 1
ATOM 4860 C CA . GLU B 1 299 ? -13.094 23.125 23.438 1 98.06 299 GLU B CA 1
ATOM 4861 C C . GLU B 1 299 ? -13.906 23.781 22.328 1 98.06 299 GLU B C 1
ATOM 4863 O O . GLU B 1 299 ? -15.094 23.5 22.172 1 98.06 299 GLU B O 1
ATOM 4868 N N . GLN B 1 300 ? -13.258 24.625 21.594 1 97.56 300 GLN B N 1
ATOM 4869 C CA . GLN B 1 300 ? -13.922 25.344 20.516 1 97.56 300 GLN B CA 1
ATOM 4870 C C . GLN B 1 300 ? -14.469 24.375 19.469 1 97.56 300 GLN B C 1
ATOM 4872 O O . GLN B 1 300 ? -15.547 24.609 18.906 1 97.56 300 GLN B O 1
ATOM 4877 N N . TYR B 1 301 ? -13.758 23.344 19.141 1 97.75 301 TYR B N 1
ATOM 4878 C CA . TYR B 1 301 ? -14.109 22.422 18.078 1 97.75 301 TYR B CA 1
ATOM 4879 C C . TYR B 1 301 ? -14.898 21.234 18.625 1 97.75 301 TYR B C 1
ATOM 4881 O O . TYR B 1 301 ? -15.312 20.344 17.875 1 97.75 301 TYR B O 1
ATOM 4889 N N . GLN B 1 302 ? -15.109 21.219 19.953 1 96.81 302 GLN B N 1
ATOM 4890 C CA . GLN B 1 302 ? -15.742 20.078 20.594 1 96.81 302 GLN B CA 1
ATOM 4891 C C . GLN B 1 302 ? -15.031 18.781 20.234 1 96.81 302 GLN B C 1
ATOM 4893 O O . GLN B 1 302 ? -15.68 17.797 19.891 1 96.81 302 GLN B O 1
ATOM 4898 N N . ALA B 1 303 ? -13.75 18.875 20.234 1 97.81 303 ALA B N 1
ATOM 4899 C CA . ALA B 1 303 ? -12.898 17.75 19.875 1 97.81 303 ALA B CA 1
ATOM 4900 C C . ALA B 1 303 ? -12.234 17.156 21.125 1 97.81 303 ALA B C 1
ATOM 4902 O O . ALA B 1 303 ? -11.922 17.875 22.062 1 97.81 303 ALA B O 1
ATOM 4903 N N . ASP B 1 304 ? -12 15.883 21.047 1 95.62 304 ASP B N 1
ATOM 4904 C CA . ASP B 1 304 ? -11.352 15.242 22.188 1 95.62 304 ASP B CA 1
ATOM 4905 C C . ASP B 1 304 ? -9.953 14.75 21.812 1 95.62 304 ASP B C 1
ATOM 4907 O O . ASP B 1 304 ? -9.305 14.055 22.609 1 95.62 304 ASP B O 1
ATOM 4911 N N . GLU B 1 305 ? -9.531 15.086 20.609 1 98.5 305 GLU B N 1
ATOM 4912 C CA . GLU B 1 305 ? -8.25 14.594 20.109 1 98.5 305 GLU B CA 1
ATOM 4913 C C . GLU B 1 305 ? -7.598 15.609 19.172 1 98.5 305 GLU B C 1
ATOM 4915 O O . GLU B 1 305 ? -8.281 16.234 18.359 1 98.5 305 GLU B O 1
ATOM 4920 N N . ALA B 1 306 ? -6.285 15.844 19.344 1 98.81 306 ALA B N 1
ATOM 4921 C CA . ALA B 1 306 ? -5.512 16.688 18.438 1 98.81 306 ALA B CA 1
ATOM 4922 C C . ALA B 1 306 ? -4.453 15.883 17.703 1 98.81 306 ALA B C 1
ATOM 4924 O O . ALA B 1 306 ? -3.732 15.086 18.312 1 98.81 306 ALA B O 1
ATOM 4925 N N . LEU B 1 307 ? -4.441 16.016 16.406 1 98.75 307 LEU B N 1
ATOM 4926 C CA . LEU B 1 307 ? -3.35 15.516 15.586 1 98.75 307 LEU B CA 1
ATOM 4927 C C . LEU B 1 307 ? -2.277 16.578 15.383 1 98.75 307 LEU B C 1
ATOM 4929 O O . LEU B 1 307 ? -2.564 17.656 14.875 1 98.75 307 LEU B O 1
ATOM 4933 N N . ILE B 1 308 ? -1.092 16.188 15.688 1 98.88 308 ILE B N 1
ATOM 4934 C CA . ILE B 1 308 ? -0.005 17.156 15.711 1 98.88 308 ILE B CA 1
ATOM 4935 C C . ILE B 1 308 ? 0.938 16.906 14.539 1 98.88 308 ILE B C 1
ATOM 4937 O O . ILE B 1 308 ? 1.312 15.758 14.266 1 98.88 308 ILE B O 1
ATOM 4941 N N . ILE B 1 309 ? 1.28 17.953 13.852 1 98.81 309 ILE B N 1
ATOM 4942 C CA . ILE B 1 309 ? 2.344 17.953 12.852 1 98.81 309 ILE B CA 1
ATOM 4943 C C . ILE B 1 309 ? 3.518 18.781 13.344 1 98.81 309 ILE B C 1
ATOM 4945 O O . ILE B 1 309 ? 3.336 19.938 13.758 1 98.81 309 ILE B O 1
ATOM 4949 N N . THR B 1 310 ? 4.688 18.297 13.344 1 98.75 310 THR B N 1
ATOM 4950 C CA . THR B 1 310 ? 5.902 19.047 13.641 1 98.75 310 THR B CA 1
ATOM 4951 C C . THR B 1 310 ? 6.918 18.906 12.508 1 98.75 310 THR B C 1
ATOM 4953 O O . THR B 1 310 ? 7.645 17.906 12.438 1 98.75 310 THR B O 1
ATOM 4956 N N . ASN B 1 311 ? 6.996 19.875 11.641 1 98.06 311 ASN B N 1
ATOM 4957 C CA . ASN B 1 311 ? 7.91 19.859 10.5 1 98.06 311 ASN B CA 1
ATOM 4958 C C . ASN B 1 311 ? 9.109 20.766 10.734 1 98.06 311 ASN B C 1
ATOM 4960 O O . ASN B 1 311 ? 9.234 21.812 10.102 1 98.06 311 ASN B O 1
ATOM 4964 N N . ILE B 1 312 ? 10.016 20.375 11.57 1 98.19 312 ILE B N 1
ATOM 4965 C CA . ILE B 1 312 ? 11.234 21.141 11.812 1 98.19 312 ILE B CA 1
ATOM 4966 C C . ILE B 1 312 ? 12.445 20.328 11.367 1 98.19 312 ILE B C 1
ATOM 4968 O O . ILE B 1 312 ? 12.383 19.109 11.281 1 98.19 312 ILE B O 1
ATOM 4972 N N . TYR B 1 313 ? 13.555 20.984 11.102 1 98 313 TYR B N 1
ATOM 4973 C CA . TYR B 1 313 ? 14.742 20.406 10.484 1 98 313 TYR B CA 1
ATOM 4974 C C . TYR B 1 313 ? 15.383 19.359 11.398 1 98 313 TYR B C 1
ATOM 4976 O O . TYR B 1 313 ? 15.727 18.266 10.945 1 98 313 TYR B O 1
ATOM 4984 N N . ASP B 1 314 ? 15.539 19.703 12.633 1 97.44 314 ASP B N 1
ATOM 4985 C CA . ASP B 1 314 ? 16.25 18.844 13.586 1 97.44 314 ASP B CA 1
ATOM 4986 C C . ASP B 1 314 ? 15.344 17.734 14.102 1 97.44 314 ASP B C 1
ATOM 4988 O O . ASP B 1 314 ? 14.422 17.984 14.883 1 97.44 314 ASP B O 1
ATOM 4992 N N . HIS B 1 315 ? 15.688 16.484 13.766 1 98.38 315 HIS B N 1
ATOM 4993 C CA . HIS B 1 315 ? 14.836 15.352 14.102 1 98.38 315 HIS B CA 1
ATOM 4994 C C . HIS B 1 315 ? 14.82 15.102 15.602 1 98.38 315 HIS B C 1
ATOM 4996 O O . HIS B 1 315 ? 13.789 14.719 16.172 1 98.38 315 HIS B O 1
ATOM 5002 N N . GLU B 1 316 ? 15.93 15.25 16.234 1 98.5 316 GLU B N 1
ATOM 5003 C CA . GLU B 1 316 ? 15.969 15.062 17.688 1 98.5 316 GLU B CA 1
ATOM 5004 C C . GLU B 1 316 ? 15.086 16.078 18.391 1 98.5 316 GLU B C 1
ATOM 5006 O O . GLU B 1 316 ? 14.391 15.75 19.359 1 98.5 316 GLU B O 1
ATOM 5011 N N . ALA B 1 317 ? 15.18 17.297 17.938 1 98.62 317 ALA B N 1
ATOM 5012 C CA . ALA B 1 317 ? 14.312 18.344 18.5 1 98.62 317 ALA B CA 1
ATOM 5013 C C . ALA B 1 317 ? 12.844 18.031 18.234 1 98.62 317 ALA B C 1
ATOM 5015 O O . ALA B 1 317 ? 11.984 18.281 19.078 1 98.62 317 ALA B O 1
ATOM 5016 N N . ARG B 1 318 ? 12.578 17.516 17.062 1 98.69 318 ARG B N 1
ATOM 5017 C CA . ARG B 1 318 ? 11.227 17.078 16.719 1 98.69 318 ARG B CA 1
ATOM 5018 C C . ARG B 1 318 ? 10.719 16.031 17.703 1 98.69 318 ARG B C 1
ATOM 5020 O O . ARG B 1 318 ? 9.625 16.156 18.25 1 98.69 318 ARG B O 1
ATOM 5027 N N . MET B 1 319 ? 11.516 15.023 17.938 1 98.81 319 MET B N 1
ATOM 5028 C CA . MET B 1 319 ? 11.164 13.969 18.891 1 98.81 319 MET B CA 1
ATOM 5029 C C . MET B 1 319 ? 10.953 14.531 20.281 1 98.81 319 MET B C 1
ATOM 5031 O O . MET B 1 319 ? 10.016 14.148 20.984 1 98.81 319 MET B O 1
ATOM 5035 N N . ARG B 1 320 ? 11.812 15.422 20.688 1 98.75 320 ARG B N 1
ATOM 5036 C CA . ARG B 1 320 ? 11.711 16.047 22 1 98.75 320 ARG B CA 1
ATOM 5037 C C . ARG B 1 320 ? 10.414 16.844 22.125 1 98.75 320 ARG B C 1
ATOM 5039 O O . ARG B 1 320 ? 9.797 16.859 23.203 1 98.75 320 ARG B O 1
ATOM 5046 N N . SER B 1 321 ? 10.016 17.547 21.047 1 98.88 321 SER B N 1
ATOM 5047 C CA . SER B 1 321 ? 8.742 18.266 21.031 1 98.88 321 SER B CA 1
ATOM 5048 C C . SER B 1 321 ? 7.594 17.328 21.422 1 98.88 321 SER B C 1
ATOM 5050 O O . SER B 1 321 ? 6.75 17.688 22.25 1 98.88 321 SER B O 1
ATOM 5052 N N . TYR B 1 322 ? 7.527 16.156 20.891 1 98.94 322 TYR B N 1
ATOM 5053 C CA . TYR B 1 322 ? 6.469 15.195 21.172 1 98.94 322 TYR B CA 1
ATOM 5054 C C . TYR B 1 322 ? 6.582 14.664 22.594 1 98.94 322 TYR B C 1
ATOM 5056 O O . TYR B 1 322 ? 5.566 14.391 23.234 1 98.94 322 TYR B O 1
ATOM 5064 N N . THR B 1 323 ? 7.812 14.477 23.109 1 98.88 323 THR B N 1
ATOM 5065 C CA . THR B 1 323 ? 8.008 14.062 24.484 1 98.88 323 THR B CA 1
ATOM 5066 C C . THR B 1 323 ? 7.43 15.094 25.453 1 98.88 323 THR B C 1
ATOM 5068 O O . THR B 1 323 ? 6.711 14.742 26.391 1 98.88 323 THR B O 1
ATOM 5071 N N . LEU B 1 324 ? 7.766 16.375 25.188 1 98.88 324 LEU B N 1
ATOM 5072 C CA . LEU B 1 324 ? 7.301 17.453 26.047 1 98.88 324 LEU B CA 1
ATOM 5073 C C . LEU B 1 324 ? 5.777 17.516 26.062 1 98.88 324 LEU B C 1
ATOM 5075 O O . LEU B 1 324 ? 5.168 17.719 27.109 1 98.88 324 LEU B O 1
ATOM 5079 N N . LEU B 1 325 ? 5.164 17.312 24.906 1 98.88 325 LEU B N 1
ATOM 5080 C CA . LEU B 1 325 ? 3.709 17.328 24.828 1 98.88 325 LEU B CA 1
ATOM 5081 C C . LEU B 1 325 ? 3.107 16.156 25.594 1 98.88 325 LEU B C 1
ATOM 5083 O O . LEU B 1 325 ? 2.117 16.328 26.312 1 98.88 325 LEU B O 1
ATOM 5087 N N . ALA B 1 326 ? 3.668 14.969 25.391 1 98.81 326 ALA B N 1
ATOM 5088 C CA . ALA B 1 326 ? 3.176 13.789 26.109 1 98.81 326 ALA B CA 1
ATOM 5089 C C . ALA B 1 326 ? 3.221 14 27.609 1 98.81 326 ALA B C 1
ATOM 5091 O O . ALA B 1 326 ? 2.285 13.633 28.328 1 98.81 326 ALA B O 1
ATOM 5092 N N . GLU B 1 327 ? 4.32 14.625 28.125 1 98.44 327 GLU B N 1
ATOM 5093 C CA . GLU B 1 327 ? 4.469 14.922 29.547 1 98.44 327 GLU B CA 1
ATOM 5094 C C . GLU B 1 327 ? 3.434 15.945 30 1 98.44 327 GLU B C 1
ATOM 5096 O O . GLU B 1 327 ? 2.807 15.773 31.047 1 98.44 327 GLU B O 1
ATOM 5101 N N . ALA B 1 328 ? 3.293 16.953 29.203 1 98.56 328 ALA B N 1
ATOM 5102 C CA . ALA B 1 328 ? 2.361 18.031 29.547 1 98.56 328 ALA B CA 1
ATOM 5103 C C . ALA B 1 328 ? 0.934 17.5 29.656 1 98.56 328 ALA B C 1
ATOM 5105 O O . ALA B 1 328 ? 0.148 17.969 30.484 1 98.56 328 ALA B O 1
ATOM 5106 N N . PHE B 1 329 ? 0.575 16.547 28.828 1 98.44 329 PHE B N 1
ATOM 5107 C CA . PHE B 1 329 ? -0.784 16.016 28.781 1 98.44 329 PHE B CA 1
ATOM 5108 C C . PHE B 1 329 ? -0.897 14.734 29.594 1 98.44 329 PHE B C 1
ATOM 5110 O O . PHE B 1 329 ? -1.951 14.094 29.625 1 98.44 329 PHE B O 1
ATOM 5117 N N . ASN B 1 330 ? 0.176 14.273 30.297 1 97.62 330 ASN B N 1
ATOM 5118 C CA . ASN B 1 330 ? 0.227 13.07 31.125 1 97.62 330 ASN B CA 1
ATOM 5119 C C . ASN B 1 330 ? -0.257 11.844 30.359 1 97.62 330 ASN B C 1
ATOM 5121 O O . ASN B 1 330 ? -1.13 11.117 30.828 1 97.62 330 ASN B O 1
ATOM 5125 N N . LEU B 1 331 ? 0.323 11.742 29.188 1 96.69 331 LEU B N 1
ATOM 5126 C CA . LEU B 1 331 ? -0.021 10.547 28.422 1 96.69 331 LEU B CA 1
ATOM 5127 C C . LEU B 1 331 ? 0.578 9.297 29.047 1 96.69 331 LEU B C 1
ATOM 5129 O O . LEU B 1 331 ? 1.632 9.367 29.688 1 96.69 331 LEU B O 1
ATOM 5133 N N . SER B 1 332 ? -0.055 8.211 29.047 1 87.88 332 SER B N 1
ATOM 5134 C CA . SER B 1 332 ? 0.412 6.949 29.594 1 87.88 332 SER B CA 1
ATOM 5135 C C . SER B 1 332 ? 0.458 5.859 28.531 1 87.88 332 SER B C 1
ATOM 5137 O O . SER B 1 332 ? -0.468 5.73 27.734 1 87.88 332 SER B O 1
ATOM 5139 N N . SER B 1 333 ? 1.645 5.152 28.484 1 77.88 333 SER B N 1
ATOM 5140 C CA . SER B 1 333 ? 1.811 4.059 27.531 1 77.88 333 SER B CA 1
ATOM 5141 C C . SER B 1 333 ? 0.991 2.838 27.938 1 77.88 333 SER B C 1
ATOM 5143 O O . SER B 1 333 ? 0.733 2.627 29.125 1 77.88 333 SER B O 1
#

InterPro domains:
  IPR011251 Luciferase-like domain [PF00296] (1-299)
  IPR019949 N-acetyl-S-alkylcysteine monooxygenase-like [TIGR03558] (3-328)
  IPR036661 Luciferase-like domain superfamily [G3DSA:3.20.20.30] (1-333)
  IPR036661 Luciferase-like domain superfamily [SSF51679] (1-327)
  IPR050766 Bacterial Luciferase Oxidoreductase [PTHR30137] (1-329)